Protein AF-A0A1Y2D7Y3-F1 (afdb_monomer)

Radius of gyration: 32.96 Å; Cα contacts (8 Å, |Δi|>4): 888; chains: 1; bounding box: 88×70×80 Å

pLDDT: mean 81.93, std 23.45, range [18.89, 98.88]

Organism: NCBI:txid1754190

Structure (mmCIF, N/CA/C/O backbone):
data_AF-A0A1Y2D7Y3-F1
#
_entry.id   AF-A0A1Y2D7Y3-F1
#
loop_
_atom_site.group_PDB
_atom_site.id
_atom_site.type_symbol
_atom_site.label_atom_id
_atom_site.label_alt_id
_atom_site.label_comp_id
_atom_site.label_asym_id
_atom_site.label_entity_id
_atom_site.label_seq_id
_atom_site.pdbx_PDB_ins_code
_atom_site.Cartn_x
_atom_site.Cartn_y
_atom_site.Cartn_z
_atom_site.occupancy
_atom_site.B_iso_or_equiv
_atom_site.auth_seq_id
_atom_site.auth_comp_id
_atom_site.auth_asym_id
_atom_site.auth_atom_id
_atom_site.pdbx_PDB_model_num
ATOM 1 N N . MET A 1 1 ? 30.028 -13.354 22.485 1.00 28.91 1 MET A N 1
ATOM 2 C CA . MET A 1 1 ? 31.415 -13.307 22.989 1.00 28.91 1 MET A CA 1
ATOM 3 C C . MET A 1 1 ? 32.334 -13.201 21.795 1.00 28.91 1 MET A C 1
ATOM 5 O O . MET A 1 1 ? 32.140 -13.929 20.831 1.00 28.91 1 MET A O 1
ATOM 9 N N . SER A 1 2 ? 33.208 -12.204 21.842 1.00 22.56 2 SER A N 1
ATOM 10 C CA . SER A 1 2 ? 34.131 -11.774 20.798 1.00 22.56 2 SER A CA 1
ATOM 11 C C . SER A 1 2 ? 35.161 -12.844 20.441 1.00 22.56 2 SER A C 1
ATOM 13 O O . SER A 1 2 ? 35.671 -13.546 21.311 1.00 22.56 2 SER A O 1
ATOM 15 N N . LEU A 1 3 ? 35.483 -12.904 19.149 1.00 20.16 3 LEU A N 1
ATOM 16 C CA . LEU A 1 3 ? 36.775 -13.370 18.667 1.00 20.16 3 LEU A CA 1
ATOM 17 C C . LEU A 1 3 ? 37.849 -12.348 19.055 1.00 20.16 3 LEU A C 1
ATOM 19 O O . LEU A 1 3 ? 37.674 -11.168 18.765 1.00 20.16 3 LEU A O 1
ATOM 23 N N . GLU A 1 4 ? 38.983 -12.821 19.568 1.00 22.12 4 GLU A N 1
ATOM 24 C CA . GLU A 1 4 ? 40.293 -12.249 19.257 1.00 22.12 4 GLU A CA 1
ATOM 25 C C . GLU A 1 4 ? 41.370 -13.350 19.241 1.00 22.12 4 GLU A C 1
ATOM 27 O O . GLU A 1 4 ? 41.491 -14.133 20.176 1.00 22.12 4 GLU A O 1
ATOM 32 N N . GLN A 1 5 ? 42.096 -13.373 18.116 1.00 23.73 5 GLN A N 1
ATOM 33 C CA . GLN A 1 5 ? 43.505 -13.736 17.900 1.00 23.73 5 GLN A CA 1
ATOM 34 C C . GLN A 1 5 ? 44.071 -15.076 18.409 1.00 23.73 5 GLN A C 1
ATOM 36 O O . GLN A 1 5 ? 44.226 -15.290 19.603 1.00 23.73 5 GLN A O 1
ATOM 41 N N . LEU A 1 6 ? 44.608 -15.878 17.474 1.00 18.89 6 LEU A N 1
ATOM 42 C CA . LEU A 1 6 ? 46.062 -16.121 17.375 1.00 18.89 6 LEU A CA 1
ATOM 43 C C . LEU A 1 6 ? 46.438 -16.956 16.137 1.00 18.89 6 LEU A C 1
ATOM 45 O O . LEU A 1 6 ? 45.850 -17.993 15.840 1.00 18.89 6 LEU A O 1
ATOM 49 N N . HIS A 1 7 ? 47.463 -16.480 15.429 1.00 22.41 7 HIS A N 1
ATOM 50 C CA . HIS A 1 7 ? 48.243 -17.215 14.436 1.00 22.41 7 HIS A CA 1
ATOM 51 C C . HIS A 1 7 ? 49.048 -18.354 15.086 1.00 22.41 7 HIS A C 1
ATOM 53 O O . HIS A 1 7 ? 49.681 -18.126 16.111 1.00 22.41 7 HIS A O 1
ATOM 59 N N . THR A 1 8 ? 49.152 -19.517 14.431 1.00 22.94 8 THR A N 1
ATOM 60 C CA . THR A 1 8 ? 50.379 -20.029 13.762 1.00 22.94 8 THR A CA 1
ATOM 61 C C . THR A 1 8 ? 50.399 -21.561 13.586 1.00 22.94 8 THR A C 1
ATOM 63 O O . THR A 1 8 ? 50.008 -22.332 14.452 1.00 22.94 8 THR A O 1
ATOM 66 N N . THR A 1 9 ? 50.939 -21.950 12.422 1.00 23.28 9 THR A N 1
ATOM 67 C CA . THR A 1 9 ? 51.771 -23.139 12.128 1.00 23.28 9 THR A CA 1
ATOM 68 C C . THR A 1 9 ? 51.199 -24.557 12.253 1.00 23.28 9 THR A C 1
ATOM 70 O O . THR A 1 9 ? 51.282 -25.229 13.271 1.00 23.28 9 THR A O 1
ATOM 73 N N . ASN A 1 10 ? 50.734 -25.020 11.093 1.00 29.06 10 ASN A N 1
ATOM 74 C CA . ASN A 1 10 ? 51.023 -26.283 10.396 1.00 29.06 10 ASN A CA 1
ATOM 75 C C . ASN A 1 10 ? 51.954 -27.328 11.075 1.00 29.06 10 ASN A C 1
ATOM 77 O O . ASN A 1 10 ? 53.120 -27.040 11.332 1.00 29.06 10 ASN A O 1
ATOM 81 N N . THR A 1 11 ? 51.492 -28.581 11.212 1.00 27.88 11 THR A N 1
ATOM 82 C CA . THR A 1 11 ? 52.004 -29.762 10.466 1.00 27.88 11 THR A CA 1
ATOM 83 C C . THR A 1 11 ? 51.158 -31.031 10.732 1.00 27.88 11 THR A C 1
ATOM 85 O O . THR A 1 11 ? 51.052 -31.486 11.861 1.00 27.88 11 THR A O 1
ATOM 88 N N . ASN A 1 12 ? 50.558 -31.562 9.651 1.00 30.70 12 ASN A N 1
ATOM 89 C CA . ASN A 1 12 ? 50.211 -32.957 9.276 1.00 30.70 12 ASN A CA 1
ATOM 90 C C . ASN A 1 12 ? 49.883 -34.014 10.369 1.00 30.70 12 ASN A C 1
ATOM 92 O O . ASN A 1 12 ? 50.678 -34.267 11.259 1.00 30.70 12 ASN A O 1
ATOM 96 N N . ASN A 1 13 ? 48.804 -34.812 10.292 1.00 31.12 13 ASN A N 1
ATOM 97 C CA . ASN A 1 13 ? 48.219 -35.454 9.106 1.00 31.12 13 ASN A CA 1
ATOM 98 C C . ASN A 1 13 ? 46.748 -35.874 9.318 1.00 31.12 13 ASN A C 1
ATOM 100 O O . ASN A 1 13 ? 46.414 -36.511 10.314 1.00 31.12 13 ASN A O 1
ATOM 104 N N . GLY A 1 14 ? 45.909 -35.625 8.306 1.00 25.36 14 GLY A N 1
ATOM 105 C CA . GLY A 1 14 ? 44.524 -36.097 8.230 1.00 25.36 14 GLY A CA 1
ATOM 106 C C . GLY A 1 14 ? 43.856 -35.773 6.887 1.00 25.36 14 GLY A C 1
ATOM 107 O O . GLY A 1 14 ? 42.959 -34.946 6.844 1.00 25.36 14 GLY A O 1
ATOM 108 N N . LYS A 1 15 ? 44.313 -36.442 5.814 1.00 39.00 15 LYS A N 1
ATOM 109 C CA . LYS A 1 15 ? 43.767 -36.501 4.434 1.00 39.00 15 LYS A CA 1
ATOM 110 C C . LYS A 1 15 ? 43.675 -35.191 3.626 1.00 39.00 15 LYS A C 1
ATOM 112 O O . LYS A 1 15 ? 42.648 -34.530 3.604 1.00 39.00 15 LYS A O 1
ATOM 117 N N . ASN A 1 16 ? 44.704 -34.961 2.807 1.00 27.27 16 ASN A N 1
ATOM 118 C CA . ASN A 1 16 ? 44.636 -34.256 1.523 1.00 27.27 16 ASN A CA 1
ATOM 119 C C . ASN A 1 16 ? 45.611 -34.944 0.554 1.00 27.27 16 ASN A C 1
ATOM 121 O O . ASN A 1 16 ? 46.758 -35.198 0.918 1.00 27.27 16 ASN A O 1
ATOM 125 N N . PHE A 1 17 ? 45.157 -35.291 -0.653 1.00 27.08 17 PHE A N 1
ATOM 126 C CA . PHE A 1 17 ? 46.042 -35.812 -1.698 1.00 27.08 17 PHE A CA 1
ATOM 127 C C . PHE A 1 17 ? 46.861 -34.666 -2.307 1.00 27.08 17 PHE A C 1
ATOM 129 O O . PHE A 1 17 ? 46.352 -33.570 -2.531 1.00 27.08 17 PHE A O 1
ATOM 136 N N . ASN A 1 18 ? 48.150 -34.930 -2.506 1.00 29.78 18 ASN A N 1
ATOM 137 C CA . ASN A 1 18 ? 49.198 -33.951 -2.765 1.00 29.78 18 ASN A CA 1
ATOM 138 C C . ASN A 1 18 ? 49.233 -33.501 -4.238 1.00 29.78 18 ASN A C 1
ATOM 140 O O . ASN A 1 18 ? 49.265 -34.307 -5.162 1.00 29.78 18 ASN A O 1
ATOM 144 N N . SER A 1 19 ? 49.320 -32.186 -4.412 1.00 33.94 19 SER A N 1
ATOM 145 C CA . SER A 1 19 ? 49.553 -31.385 -5.618 1.00 33.94 19 SER A CA 1
ATOM 146 C C . SER A 1 19 ? 50.876 -31.647 -6.365 1.00 33.94 19 SER A C 1
ATOM 148 O O . SER A 1 19 ? 51.197 -30.915 -7.300 1.00 33.94 19 SER A O 1
ATOM 150 N N . TYR A 1 20 ? 51.665 -32.652 -5.981 1.00 30.55 20 TYR A N 1
ATOM 151 C CA . TYR A 1 20 ? 53.022 -32.844 -6.507 1.00 30.55 20 TYR A CA 1
ATOM 152 C C . TYR A 1 20 ? 53.107 -33.653 -7.809 1.00 30.55 20 TYR A C 1
ATOM 154 O O . TYR A 1 20 ? 54.064 -33.484 -8.564 1.00 30.55 20 TYR A O 1
ATOM 162 N N . ASP A 1 21 ? 52.090 -34.449 -8.143 1.00 41.84 21 ASP A N 1
ATOM 163 C CA . ASP A 1 21 ? 52.135 -35.288 -9.352 1.00 41.84 21 ASP A CA 1
ATOM 164 C C . ASP A 1 21 ? 51.546 -34.605 -10.602 1.00 41.84 21 ASP A C 1
ATOM 166 O O . ASP A 1 21 ? 51.755 -35.069 -11.722 1.00 41.84 21 ASP A O 1
ATOM 170 N N . VAL A 1 22 ? 50.886 -33.448 -10.445 1.00 40.69 22 VAL A N 1
ATOM 171 C CA . VAL A 1 22 ? 50.248 -32.699 -11.553 1.00 40.69 22 VAL A CA 1
ATOM 172 C C . VAL A 1 22 ? 51.105 -31.522 -12.044 1.00 40.69 22 VAL A C 1
ATOM 174 O O . VAL A 1 22 ? 51.092 -31.192 -13.230 1.00 40.69 22 VAL A O 1
ATOM 177 N N . VAL A 1 23 ? 51.954 -30.947 -11.186 1.00 37.88 23 VAL A N 1
ATOM 178 C CA . VAL A 1 23 ? 52.961 -29.946 -11.596 1.00 37.88 23 VAL A CA 1
ATOM 179 C C . VAL A 1 23 ? 54.040 -30.567 -12.500 1.00 37.88 23 VAL A C 1
ATOM 181 O O . VAL A 1 23 ? 54.620 -29.886 -13.345 1.00 37.88 23 VAL A O 1
ATOM 184 N N . ASN A 1 24 ? 54.257 -31.883 -12.422 1.00 37.34 24 ASN A N 1
ATOM 185 C CA . ASN A 1 24 ? 55.274 -32.572 -13.220 1.00 37.34 24 ASN A CA 1
ATOM 186 C C . ASN A 1 24 ? 54.945 -32.720 -14.719 1.00 37.34 24 ASN A C 1
ATOM 188 O O . ASN A 1 24 ? 55.829 -33.111 -15.481 1.00 37.34 24 ASN A O 1
ATOM 192 N N . VAL A 1 25 ? 53.732 -32.375 -15.175 1.00 40.28 25 VAL A N 1
ATOM 193 C CA . VAL A 1 25 ? 53.454 -32.199 -16.616 1.00 40.28 25 VAL A CA 1
ATOM 194 C C . VAL A 1 25 ? 53.677 -30.748 -17.048 1.00 40.28 25 VAL A C 1
ATOM 196 O O . VAL A 1 25 ? 54.263 -30.524 -18.102 1.00 40.28 25 VAL A O 1
ATOM 199 N N . ALA A 1 26 ? 53.329 -29.765 -16.212 1.00 37.66 26 ALA A N 1
ATOM 200 C CA . ALA A 1 26 ? 53.581 -28.352 -16.505 1.00 37.66 26 ALA A CA 1
ATOM 201 C C . ALA A 1 26 ? 55.090 -28.028 -16.585 1.00 37.66 26 ALA A C 1
ATOM 203 O O . ALA A 1 26 ? 55.523 -27.316 -17.489 1.00 37.66 26 ALA A O 1
ATOM 204 N N . ASN A 1 27 ? 55.917 -28.643 -15.732 1.00 36.38 27 ASN A N 1
ATOM 205 C CA . ASN A 1 27 ? 57.379 -28.506 -15.798 1.00 36.38 27 ASN A CA 1
ATOM 206 C C . ASN A 1 27 ? 58.034 -29.283 -16.958 1.00 36.38 27 ASN A C 1
ATOM 208 O O . ASN A 1 27 ? 59.179 -29.001 -17.304 1.00 36.38 27 ASN A O 1
ATOM 212 N N . LYS A 1 28 ? 57.343 -30.244 -17.593 1.00 38.00 28 LYS A N 1
ATOM 213 C CA . LYS A 1 28 ? 57.911 -31.051 -18.693 1.00 38.00 28 LYS A CA 1
ATOM 214 C C . LYS A 1 28 ? 57.804 -30.405 -20.077 1.00 38.00 28 LYS A C 1
ATOM 216 O O . LYS A 1 28 ? 58.358 -30.957 -21.023 1.00 38.00 28 LYS A O 1
ATOM 221 N N . SER A 1 29 ? 57.181 -29.230 -20.193 1.00 37.66 29 SER A N 1
ATOM 222 C CA . SER A 1 29 ? 57.023 -28.542 -21.482 1.00 37.66 29 SER A CA 1
ATOM 223 C C . SER A 1 29 ? 57.533 -27.098 -21.520 1.00 37.66 29 SER A C 1
ATOM 225 O O . SER A 1 29 ? 57.398 -26.488 -22.568 1.00 37.66 29 SER A O 1
ATOM 227 N N . ASN A 1 30 ? 58.188 -26.541 -20.487 1.00 34.25 30 ASN A N 1
ATOM 228 C CA . ASN A 1 30 ? 58.800 -25.186 -20.488 1.00 34.25 30 ASN A CA 1
ATOM 229 C C . ASN A 1 30 ? 57.950 -24.100 -21.218 1.00 34.25 30 ASN A C 1
ATOM 231 O O . ASN A 1 30 ? 58.439 -23.462 -22.151 1.00 34.25 30 ASN A O 1
ATOM 235 N N . LEU A 1 31 ? 56.672 -23.935 -20.871 1.00 31.31 31 LEU A N 1
ATOM 236 C CA . LEU A 1 31 ? 55.809 -22.879 -21.422 1.00 31.31 31 LEU A CA 1
ATOM 237 C C . LEU A 1 31 ? 55.499 -21.855 -20.327 1.00 31.31 31 LEU A C 1
ATOM 239 O O . LEU A 1 31 ? 55.061 -22.224 -19.239 1.00 31.31 31 LEU A O 1
ATOM 243 N N . SER A 1 32 ? 55.734 -20.582 -20.624 1.00 27.20 32 SER A N 1
ATOM 244 C CA . SER A 1 32 ? 55.358 -19.432 -19.800 1.00 27.20 32 SER A CA 1
ATOM 245 C C . SER A 1 32 ? 54.098 -18.785 -20.371 1.00 27.20 32 SER A C 1
ATOM 247 O O . SER A 1 32 ? 54.007 -18.578 -21.575 1.00 27.20 32 SER A O 1
ATOM 249 N N . TYR A 1 33 ? 53.143 -18.433 -19.509 1.00 33.91 33 TYR A N 1
ATOM 250 C CA . TYR A 1 33 ? 51.960 -17.655 -19.882 1.00 33.91 33 TYR A CA 1
ATOM 251 C C . TYR A 1 33 ? 51.799 -16.478 -18.921 1.00 33.91 33 TYR A C 1
ATOM 253 O O . TYR A 1 33 ? 51.965 -16.647 -17.714 1.00 33.91 33 TYR A O 1
ATOM 261 N N . ASN A 1 34 ? 51.409 -15.320 -19.452 1.00 25.70 34 ASN A N 1
ATOM 262 C CA . ASN A 1 34 ? 50.857 -14.202 -18.689 1.00 25.70 34 ASN A CA 1
ATOM 263 C C . ASN A 1 34 ? 49.451 -13.918 -19.221 1.00 25.70 34 ASN A C 1
ATOM 265 O O . ASN A 1 34 ? 49.274 -13.714 -20.419 1.00 25.70 34 ASN A O 1
ATOM 269 N N . ILE A 1 35 ? 48.453 -13.931 -18.337 1.00 32.31 35 ILE A N 1
ATOM 270 C CA . ILE A 1 35 ? 47.066 -13.580 -18.659 1.00 32.31 35 ILE A CA 1
ATOM 271 C C . ILE A 1 35 ? 46.550 -12.684 -17.534 1.00 32.31 35 ILE A C 1
ATOM 273 O O . ILE A 1 35 ? 46.408 -13.139 -16.400 1.00 32.31 35 ILE A O 1
ATOM 277 N N . GLU A 1 36 ? 46.237 -11.428 -17.846 1.00 29.55 36 GLU A N 1
ATOM 278 C CA . GLU A 1 36 ? 45.515 -10.524 -16.947 1.00 29.55 36 GLU A CA 1
ATOM 279 C C . GLU A 1 36 ? 44.015 -10.589 -17.270 1.00 29.55 36 GLU A C 1
ATOM 281 O O . GLU A 1 36 ? 43.537 -9.941 -18.197 1.00 29.55 36 GLU A O 1
ATOM 286 N N . SER A 1 37 ? 43.257 -11.427 -16.551 1.00 35.00 37 SER A N 1
ATOM 287 C CA . SER A 1 37 ? 41.786 -11.439 -16.618 1.00 35.00 37 SER A CA 1
ATOM 288 C C . SER A 1 37 ? 41.149 -12.221 -15.459 1.00 35.00 37 SER A C 1
ATOM 290 O O . SER A 1 37 ? 41.575 -13.323 -15.114 1.00 35.00 37 SER A O 1
ATOM 292 N N . ASN A 1 38 ? 40.057 -11.680 -14.908 1.00 33.38 38 ASN A N 1
ATOM 293 C CA . ASN A 1 38 ? 39.303 -12.241 -13.779 1.00 33.38 38 ASN A CA 1
ATOM 294 C C . ASN A 1 38 ? 38.377 -13.428 -14.148 1.00 33.38 38 ASN A C 1
ATOM 296 O O . ASN A 1 38 ? 37.727 -13.985 -13.266 1.00 33.38 38 ASN A O 1
ATOM 300 N N . SER A 1 39 ? 38.298 -13.851 -15.418 1.00 38.09 39 SER A N 1
ATOM 301 C CA . SER A 1 39 ? 37.400 -14.935 -15.878 1.00 38.09 39 SER A CA 1
ATOM 302 C C . SER A 1 39 ? 37.994 -16.355 -15.800 1.00 38.09 39 SER A C 1
ATOM 304 O O . SER A 1 39 ? 37.330 -17.341 -16.126 1.00 38.09 39 SER A O 1
ATOM 306 N N . VAL A 1 40 ? 39.237 -16.484 -15.329 1.00 40.75 40 VAL A N 1
ATOM 307 C CA . VAL A 1 40 ? 40.043 -17.717 -15.386 1.00 40.75 40 VAL A CA 1
ATOM 308 C C . VAL A 1 40 ? 39.576 -18.821 -14.416 1.00 40.75 40 VAL A C 1
ATOM 310 O O . VAL A 1 40 ? 39.737 -20.006 -14.703 1.00 40.75 40 VAL A O 1
ATOM 313 N N . GLU A 1 41 ? 38.969 -18.479 -13.278 1.00 39.56 41 GLU A N 1
ATOM 314 C CA . GLU A 1 41 ? 38.547 -19.457 -12.251 1.00 39.56 41 GLU A CA 1
ATOM 315 C C . GLU A 1 41 ? 37.363 -20.339 -12.693 1.00 39.56 41 GLU A C 1
ATOM 317 O O . GLU A 1 41 ? 37.323 -21.534 -12.394 1.00 39.56 41 GLU A O 1
ATOM 322 N N . SER A 1 42 ? 36.429 -19.778 -13.466 1.00 38.78 42 SER A N 1
ATOM 323 C CA . SER A 1 42 ? 35.285 -20.519 -14.019 1.00 38.78 42 SER A CA 1
ATOM 324 C C . SER A 1 42 ? 35.691 -21.403 -15.201 1.00 38.78 42 SER A C 1
ATOM 326 O O . SER A 1 42 ? 35.193 -22.518 -15.343 1.00 38.78 42 SER A O 1
ATOM 328 N N . PHE A 1 43 ? 36.655 -20.944 -16.004 1.00 35.56 43 PHE A N 1
ATOM 329 C CA . PHE A 1 43 ? 37.210 -21.684 -17.139 1.00 35.56 43 PHE A CA 1
ATOM 330 C C . PHE A 1 43 ? 37.975 -22.948 -16.695 1.00 35.56 43 PHE A C 1
ATOM 332 O O . PHE A 1 43 ? 37.859 -24.004 -17.314 1.00 35.56 43 PHE A O 1
ATOM 339 N N . LYS A 1 44 ? 38.682 -22.887 -15.556 1.00 37.78 44 LYS A N 1
ATOM 340 C CA . LYS A 1 44 ? 39.454 -24.007 -14.977 1.00 37.78 44 LYS A CA 1
ATOM 341 C C . LYS A 1 44 ? 38.604 -25.172 -14.442 1.00 37.78 44 LYS A C 1
ATOM 343 O O . LYS A 1 44 ? 39.129 -26.269 -14.272 1.00 37.78 44 LYS A O 1
ATOM 348 N N . ARG A 1 45 ? 37.310 -24.965 -14.168 1.00 41.78 45 ARG A N 1
ATOM 349 C CA . ARG A 1 45 ? 36.423 -25.967 -13.538 1.00 41.78 45 ARG A CA 1
ATOM 350 C C . ARG A 1 45 ? 35.765 -26.953 -14.516 1.00 41.78 45 ARG A C 1
ATOM 352 O O . ARG A 1 45 ? 35.427 -28.056 -14.094 1.00 41.78 45 ARG A O 1
ATOM 359 N N . ASN A 1 46 ? 35.606 -26.593 -15.794 1.00 37.84 46 ASN A N 1
ATOM 360 C CA . ASN A 1 46 ? 34.719 -27.310 -16.729 1.00 37.84 46 ASN A CA 1
ATOM 361 C C . ASN A 1 46 ? 35.389 -28.379 -17.620 1.00 37.84 46 ASN A C 1
ATOM 363 O O . ASN A 1 46 ? 34.694 -29.237 -18.160 1.00 37.84 46 ASN A O 1
ATOM 367 N N . ILE A 1 47 ? 36.721 -28.419 -17.739 1.00 37.72 47 ILE A N 1
ATOM 368 C CA . ILE A 1 47 ? 37.441 -29.391 -18.594 1.00 37.72 47 ILE A CA 1
ATOM 369 C C . ILE A 1 47 ? 37.769 -30.678 -17.807 1.00 37.72 47 ILE A C 1
ATOM 371 O O . ILE A 1 47 ? 38.926 -31.063 -17.665 1.00 37.72 47 ILE A O 1
ATOM 375 N N . LYS A 1 48 ? 36.763 -31.330 -17.208 1.00 37.44 48 LYS A N 1
ATOM 376 C CA . LYS A 1 48 ? 36.968 -32.494 -16.316 1.00 37.44 48 LYS A CA 1
ATOM 377 C C . LYS A 1 48 ? 36.352 -33.810 -16.798 1.00 37.44 48 LYS A C 1
ATOM 379 O O . LYS A 1 48 ? 36.143 -34.674 -15.965 1.00 37.44 48 LYS A O 1
ATOM 384 N N . ASN A 1 49 ? 36.059 -34.010 -18.086 1.00 38.94 49 ASN A N 1
ATOM 385 C CA . ASN A 1 49 ? 35.604 -35.323 -18.578 1.00 38.94 49 ASN A CA 1
ATOM 386 C C . ASN A 1 49 ? 35.851 -35.499 -20.086 1.00 38.94 49 ASN A C 1
ATOM 388 O O . ASN A 1 49 ? 35.058 -34.991 -20.877 1.00 38.94 49 ASN A O 1
ATOM 392 N N . LYS A 1 50 ? 36.913 -36.230 -20.465 1.00 30.95 50 LYS A N 1
ATOM 393 C CA . LYS A 1 50 ? 36.979 -37.207 -21.582 1.00 30.95 50 LYS A CA 1
ATOM 394 C C . LYS A 1 50 ? 38.432 -37.622 -21.856 1.00 30.95 50 LYS A C 1
ATOM 396 O O . LYS A 1 50 ? 39.291 -36.777 -22.083 1.00 30.95 50 LYS A O 1
ATOM 401 N N . GLU A 1 51 ? 38.680 -38.927 -21.812 1.00 30.47 51 GLU A N 1
ATOM 402 C CA . GLU A 1 51 ? 39.969 -39.571 -22.092 1.00 30.47 51 GLU A CA 1
ATOM 403 C C . GLU A 1 51 ? 40.221 -39.677 -23.603 1.00 30.47 51 GLU A C 1
ATOM 405 O O . GLU A 1 51 ? 39.333 -40.106 -24.338 1.00 30.47 51 GLU A O 1
ATOM 410 N N . ILE A 1 52 ? 41.435 -39.338 -24.056 1.00 28.02 52 ILE A N 1
ATOM 411 C CA . ILE A 1 52 ? 41.994 -39.768 -25.349 1.00 28.02 52 ILE A CA 1
ATOM 412 C C . ILE A 1 52 ? 43.485 -40.096 -25.142 1.00 28.02 52 ILE A C 1
ATOM 414 O O . ILE A 1 52 ? 44.228 -39.315 -24.543 1.00 28.02 52 ILE A O 1
ATOM 418 N N . GLU A 1 53 ? 43.900 -41.272 -25.616 1.00 29.59 53 GLU A N 1
ATOM 419 C CA . GLU A 1 53 ? 45.261 -41.819 -25.550 1.00 29.59 53 GLU A CA 1
ATOM 420 C C . GLU A 1 53 ? 46.286 -41.041 -26.403 1.00 29.59 53 GLU A C 1
ATOM 422 O O . GLU A 1 53 ? 45.964 -40.437 -27.425 1.00 29.59 53 GLU A O 1
ATOM 427 N N . ARG A 1 54 ? 47.559 -41.082 -25.978 1.00 28.95 54 ARG A N 1
ATOM 428 C CA . ARG A 1 54 ? 48.712 -40.416 -26.612 1.00 28.95 54 ARG A CA 1
ATOM 429 C C . ARG A 1 54 ? 49.444 -41.321 -27.608 1.00 28.95 54 ARG A C 1
ATOM 431 O O . ARG A 1 54 ? 49.827 -42.429 -27.246 1.00 28.95 54 ARG A O 1
ATOM 438 N N . SER A 1 55 ? 49.891 -40.739 -28.727 1.00 30.38 55 SER A N 1
ATOM 439 C CA . SER A 1 55 ? 51.183 -41.101 -29.333 1.00 30.38 55 SER A CA 1
ATOM 440 C C . SER A 1 55 ? 51.881 -39.922 -30.038 1.00 30.38 55 SER A C 1
ATOM 442 O O . SER A 1 55 ? 51.335 -39.342 -30.970 1.00 30.38 55 SER A O 1
ATOM 444 N N . LEU A 1 56 ? 53.107 -39.640 -29.572 1.00 35.38 56 LEU A N 1
ATOM 445 C CA . LEU A 1 56 ? 54.311 -39.166 -30.284 1.00 35.38 56 LEU A CA 1
ATOM 446 C C . LEU A 1 56 ? 54.196 -38.028 -31.321 1.00 35.38 56 LEU A C 1
ATOM 448 O O . LEU A 1 56 ? 53.989 -38.319 -32.489 1.00 35.38 56 LEU A O 1
ATOM 452 N N . TYR A 1 57 ? 54.550 -36.788 -30.942 1.00 30.25 57 TYR A N 1
ATOM 453 C CA . TYR A 1 57 ? 55.118 -35.783 -31.863 1.00 30.25 57 TYR A CA 1
ATOM 454 C C . TYR A 1 57 ? 56.115 -34.841 -31.158 1.00 30.25 57 TYR A C 1
ATOM 456 O O . TYR A 1 57 ? 56.028 -34.615 -29.954 1.00 30.25 57 TYR A O 1
ATOM 464 N N . GLN A 1 58 ? 57.104 -34.357 -31.918 1.00 32.22 58 GLN A N 1
ATOM 465 C CA . GLN A 1 58 ? 58.125 -33.384 -31.508 1.00 32.22 58 GLN A CA 1
ATOM 466 C C . GLN A 1 58 ? 57.549 -31.957 -31.573 1.00 32.22 58 GLN A C 1
ATOM 468 O O . GLN A 1 58 ? 57.135 -31.522 -32.646 1.00 32.22 58 GLN A O 1
ATOM 473 N N . ASP A 1 59 ? 57.545 -31.228 -30.453 1.00 35.56 59 ASP A N 1
ATOM 474 C CA . ASP A 1 59 ? 56.926 -29.898 -30.347 1.00 35.56 59 ASP A CA 1
ATOM 475 C C . ASP A 1 59 ? 57.885 -28.756 -30.748 1.00 35.56 59 ASP A C 1
ATOM 477 O O . ASP A 1 59 ? 58.983 -28.620 -30.200 1.00 35.56 59 ASP A O 1
ATOM 481 N N . LYS A 1 60 ? 57.435 -27.872 -31.651 1.00 35.66 60 LYS A N 1
ATOM 482 C CA . LYS A 1 60 ? 57.942 -26.493 -31.775 1.00 35.66 60 LYS A CA 1
ATOM 483 C C . LYS A 1 60 ? 57.134 -25.589 -30.838 1.00 35.66 60 LYS A C 1
ATOM 485 O O . LYS A 1 60 ? 55.914 -25.704 -30.787 1.00 35.66 60 LYS A O 1
ATOM 490 N N . LYS A 1 61 ? 57.800 -24.680 -30.122 1.00 33.47 61 LYS A N 1
ATOM 491 C CA . LYS A 1 61 ? 57.147 -23.683 -29.257 1.00 33.47 61 LYS A CA 1
ATOM 492 C C . LYS A 1 61 ? 56.914 -22.373 -29.990 1.00 33.47 61 LYS A C 1
ATOM 494 O O . LYS A 1 61 ? 57.799 -21.927 -30.711 1.00 33.47 61 LYS A O 1
ATOM 499 N N . PHE A 1 62 ? 55.768 -21.757 -29.727 1.00 36.88 62 PHE A N 1
ATOM 500 C CA . PHE A 1 62 ? 55.436 -20.399 -30.145 1.00 36.88 62 PHE A CA 1
ATOM 501 C C . PHE A 1 62 ? 54.900 -19.637 -28.933 1.00 36.88 62 PHE A C 1
ATOM 503 O O . PHE A 1 62 ? 54.102 -20.194 -28.174 1.00 36.88 62 PHE A O 1
ATOM 510 N N . ASP A 1 63 ? 55.330 -18.389 -28.766 1.00 33.06 63 ASP A N 1
ATOM 511 C CA . ASP A 1 63 ? 54.717 -17.460 -27.821 1.00 33.06 63 ASP A CA 1
ATOM 512 C C . ASP A 1 63 ? 53.423 -16.921 -28.445 1.00 33.06 63 ASP A C 1
ATOM 514 O O . ASP A 1 63 ? 53.414 -16.400 -29.561 1.00 33.06 63 ASP A O 1
ATOM 518 N N . ILE A 1 64 ? 52.300 -17.099 -27.748 1.00 36.19 64 ILE A N 1
ATOM 519 C CA . ILE A 1 64 ? 50.991 -16.608 -28.188 1.00 36.19 64 ILE A CA 1
ATOM 520 C C . ILE A 1 64 ? 50.638 -15.402 -27.323 1.00 36.19 64 ILE A C 1
ATOM 522 O O . ILE A 1 64 ? 50.296 -15.546 -26.148 1.00 36.19 64 ILE A O 1
ATOM 526 N N . THR A 1 65 ? 50.710 -14.211 -27.909 1.00 32.69 65 THR A N 1
ATOM 527 C CA . THR A 1 65 ? 50.295 -12.965 -27.258 1.00 32.69 65 THR A CA 1
ATOM 528 C C . THR A 1 65 ? 48.833 -12.691 -27.593 1.00 32.69 65 THR A C 1
ATOM 530 O O . THR A 1 65 ? 48.498 -12.399 -28.738 1.00 32.69 65 THR A O 1
ATOM 533 N N . PHE A 1 66 ? 47.945 -12.768 -26.601 1.00 35.53 66 PHE A N 1
ATOM 534 C CA . PHE A 1 66 ? 46.550 -12.361 -26.765 1.00 35.53 66 PHE A CA 1
ATOM 535 C C . PHE A 1 66 ? 46.455 -10.842 -26.594 1.00 35.53 66 PHE A C 1
ATOM 537 O O . PHE A 1 66 ? 46.523 -10.334 -25.475 1.00 35.53 66 PHE A O 1
ATOM 544 N N . SER A 1 67 ? 46.298 -10.096 -27.687 1.00 26.88 67 SER A N 1
ATOM 545 C CA . SER A 1 67 ? 45.788 -8.727 -27.592 1.00 26.88 67 SER A CA 1
ATOM 546 C C . SER A 1 67 ? 44.324 -8.798 -27.150 1.00 26.88 67 SER A C 1
ATOM 548 O O . SER A 1 67 ? 43.595 -9.698 -27.553 1.00 26.88 67 SER A O 1
ATOM 550 N N . THR A 1 68 ? 43.918 -7.915 -26.239 1.00 29.02 68 THR A N 1
ATOM 551 C CA . THR A 1 68 ? 42.614 -7.913 -25.554 1.00 29.02 68 THR A CA 1
ATOM 552 C C . THR A 1 68 ? 41.444 -8.198 -26.500 1.00 29.02 68 THR A C 1
ATOM 554 O O . THR A 1 68 ? 40.974 -7.313 -27.215 1.00 29.02 68 THR A O 1
ATOM 557 N N . PHE A 1 69 ? 40.979 -9.446 -26.490 1.00 34.34 69 PHE A N 1
ATOM 558 C CA . PHE A 1 69 ? 39.818 -9.907 -27.236 1.00 34.34 69 PHE A CA 1
ATOM 559 C C . PHE A 1 69 ? 38.574 -9.703 -26.368 1.00 34.34 69 PHE A C 1
ATOM 561 O O . PHE A 1 69 ? 38.405 -10.369 -25.345 1.00 34.34 69 PHE A O 1
ATOM 568 N N . GLU A 1 70 ? 37.675 -8.808 -26.783 1.00 35.91 70 GLU A N 1
ATOM 569 C CA . GLU A 1 70 ? 36.276 -8.903 -26.367 1.00 35.91 70 GLU A CA 1
ATOM 570 C C . GLU A 1 70 ? 35.751 -10.248 -26.885 1.00 35.91 70 GLU A C 1
ATOM 572 O O . GLU A 1 70 ? 35.763 -10.505 -28.088 1.00 35.91 70 GLU A O 1
ATOM 577 N N . ALA A 1 71 ? 35.409 -11.133 -25.947 1.00 34.56 71 ALA A N 1
ATOM 578 C CA . ALA A 1 71 ? 35.102 -12.546 -26.145 1.00 34.56 71 ALA A CA 1
ATOM 579 C C . ALA A 1 71 ? 34.294 -12.828 -27.428 1.00 34.56 71 ALA A C 1
ATOM 581 O O . ALA A 1 71 ? 33.077 -12.648 -27.471 1.00 34.56 71 ALA A O 1
ATOM 582 N N . SER A 1 72 ? 34.990 -13.301 -28.463 1.00 39.12 72 SER A N 1
ATOM 583 C CA . SER A 1 72 ? 34.387 -14.023 -29.583 1.00 39.12 72 SER A CA 1
ATOM 584 C C . SER A 1 72 ? 34.421 -15.524 -29.282 1.00 39.12 72 SER A C 1
ATOM 586 O O . SER A 1 72 ? 35.158 -15.967 -28.400 1.00 39.12 72 SER A O 1
ATOM 588 N N . ASP A 1 73 ? 33.574 -16.286 -29.970 1.00 47.19 73 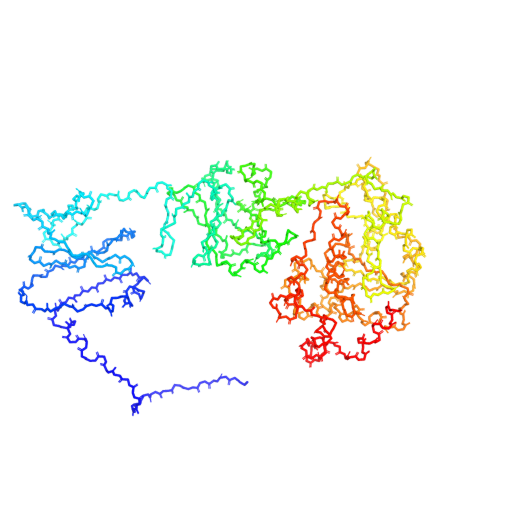ASP A N 1
ATOM 589 C CA . ASP A 1 73 ? 33.058 -17.600 -29.570 1.00 47.19 73 ASP A CA 1
ATOM 590 C C . ASP A 1 73 ? 34.087 -18.715 -29.274 1.00 47.19 73 ASP A C 1
ATOM 592 O O . ASP A 1 73 ? 33.671 -19.774 -28.831 1.00 47.19 73 ASP A O 1
ATOM 596 N N . ALA A 1 74 ? 35.402 -18.542 -29.432 1.00 44.78 74 ALA A N 1
ATOM 597 C CA . ALA A 1 74 ? 36.386 -19.516 -28.950 1.00 44.78 74 ALA A CA 1
ATOM 598 C C . ALA A 1 74 ? 37.771 -18.908 -28.680 1.00 44.78 74 ALA A C 1
ATOM 600 O O . ALA A 1 74 ? 38.221 -18.006 -29.381 1.00 44.78 74 ALA A O 1
ATOM 601 N N . SER A 1 75 ? 38.492 -19.462 -27.705 1.00 51.94 75 SER A N 1
ATOM 602 C CA . SER A 1 75 ? 39.937 -19.297 -27.530 1.00 51.94 75 SER A CA 1
ATOM 603 C C . SER A 1 75 ? 40.679 -20.394 -28.304 1.00 51.94 75 SER A C 1
ATOM 605 O O . SER A 1 75 ? 40.361 -21.574 -28.163 1.00 51.94 75 SER A O 1
ATOM 607 N N . ILE A 1 76 ? 41.670 -20.036 -29.123 1.00 53.78 76 ILE A N 1
ATOM 608 C CA . ILE A 1 76 ? 42.579 -21.008 -29.756 1.00 53.78 76 ILE A CA 1
ATOM 609 C C . ILE A 1 76 ? 43.624 -21.430 -28.720 1.00 53.78 76 ILE A C 1
ATOM 611 O O . ILE A 1 76 ? 44.255 -20.574 -28.106 1.00 53.78 76 ILE A O 1
ATOM 615 N N . VAL A 1 77 ? 43.793 -22.739 -28.507 1.00 56.06 77 VAL A N 1
ATOM 616 C CA . VAL A 1 77 ? 44.587 -23.255 -27.373 1.00 56.06 77 VAL A CA 1
ATOM 617 C C . VAL A 1 77 ? 45.757 -24.146 -27.793 1.00 56.06 77 VAL A C 1
ATOM 619 O O . VAL A 1 77 ? 46.722 -24.257 -27.040 1.00 56.06 77 VAL A O 1
ATOM 622 N N . TYR A 1 78 ? 45.733 -24.759 -28.981 1.00 59.94 78 TYR A N 1
ATOM 623 C CA . TYR A 1 78 ? 46.801 -25.682 -29.380 1.00 59.94 78 TYR A CA 1
ATOM 624 C C . TYR A 1 78 ? 46.964 -25.813 -30.900 1.00 59.94 78 TYR A C 1
ATOM 626 O O . TYR A 1 78 ? 45.965 -25.911 -31.615 1.00 59.94 78 TYR A O 1
ATOM 634 N N . PHE A 1 79 ? 48.225 -25.870 -31.347 1.00 63.22 79 PHE A N 1
ATOM 635 C CA . PHE A 1 79 ? 48.649 -26.240 -32.701 1.00 63.22 79 PHE A CA 1
ATOM 636 C C . PHE A 1 79 ? 49.431 -27.556 -32.637 1.00 63.22 79 PHE A C 1
ATOM 638 O O . PHE A 1 79 ? 50.431 -27.641 -31.925 1.00 63.22 79 PHE A O 1
ATOM 645 N N . SER A 1 80 ? 49.007 -28.560 -33.403 1.00 64.38 80 SER A N 1
ATOM 646 C CA . SER A 1 80 ? 49.824 -29.738 -33.728 1.00 64.38 80 SER A CA 1
ATOM 647 C C . SER A 1 80 ? 50.059 -29.825 -35.236 1.00 64.38 80 SER A C 1
ATOM 649 O O . SER A 1 80 ? 49.581 -28.972 -35.982 1.00 64.38 80 SER A O 1
ATOM 651 N N . ASN A 1 81 ? 50.796 -30.846 -35.691 1.00 61.22 81 ASN A N 1
ATOM 652 C CA . ASN A 1 81 ? 51.113 -31.094 -37.102 1.00 61.22 81 ASN A CA 1
ATOM 653 C C . ASN A 1 81 ? 49.842 -31.350 -37.945 1.00 61.22 81 ASN A C 1
ATOM 655 O O . ASN A 1 81 ? 49.586 -32.496 -38.302 1.00 61.22 81 ASN A O 1
ATOM 659 N N . GLN A 1 82 ? 49.109 -30.281 -38.294 1.00 72.00 82 GLN A N 1
ATOM 660 C CA . GLN A 1 82 ? 47.863 -30.189 -39.086 1.00 72.00 82 GLN A CA 1
ATOM 661 C C . GLN A 1 82 ? 46.543 -30.039 -38.315 1.00 72.00 82 GLN A C 1
ATOM 663 O O . GLN A 1 82 ? 45.488 -30.067 -38.946 1.00 72.00 82 GLN A O 1
ATOM 668 N N . GLN A 1 83 ? 46.550 -29.831 -36.993 1.00 76.56 83 GLN A N 1
ATOM 669 C CA . GLN A 1 83 ? 45.313 -29.567 -36.246 1.00 76.56 83 GLN A CA 1
ATOM 670 C C . GLN A 1 83 ? 45.382 -28.309 -35.388 1.00 76.56 83 GLN A C 1
ATOM 672 O O . GLN A 1 83 ? 46.416 -27.986 -34.805 1.00 76.56 83 GLN A O 1
ATOM 677 N N . ILE A 1 84 ? 44.239 -27.631 -35.293 1.00 76.81 84 ILE A N 1
ATOM 678 C CA . ILE A 1 84 ? 43.992 -26.507 -34.396 1.00 76.81 84 ILE A CA 1
ATOM 679 C C . ILE A 1 84 ? 42.836 -26.849 -33.457 1.00 76.81 84 ILE A C 1
ATOM 681 O O . ILE A 1 84 ? 41.802 -27.363 -33.891 1.00 76.81 84 ILE A O 1
ATOM 685 N N . THR A 1 85 ? 43.001 -26.569 -32.166 1.00 70.31 85 THR A N 1
ATOM 686 C CA . THR A 1 85 ? 41.963 -26.816 -31.157 1.00 70.31 85 THR A CA 1
ATOM 687 C C . THR A 1 85 ? 41.386 -25.506 -30.632 1.00 70.31 85 THR A C 1
ATOM 689 O O . THR A 1 85 ? 42.106 -24.676 -30.070 1.00 70.31 85 THR A O 1
ATOM 692 N N . PHE A 1 86 ? 40.070 -25.361 -30.784 1.00 71.44 86 PHE A N 1
ATOM 693 C CA . PHE A 1 86 ? 39.259 -24.271 -30.250 1.00 71.44 86 PHE A CA 1
ATOM 694 C C . PHE A 1 86 ? 38.632 -24.689 -28.918 1.00 71.44 86 PHE A C 1
ATOM 696 O O . PHE A 1 86 ? 38.038 -25.766 -28.835 1.00 71.44 86 PHE A O 1
ATOM 703 N N . ILE A 1 87 ? 38.721 -23.836 -27.898 1.00 60.81 87 ILE A N 1
ATOM 704 C CA . ILE A 1 87 ? 37.989 -23.977 -26.635 1.00 60.81 87 ILE A CA 1
ATOM 705 C C . ILE A 1 87 ? 36.987 -22.832 -26.520 1.00 60.81 87 ILE A C 1
ATOM 707 O O . ILE A 1 87 ? 37.364 -21.665 -26.459 1.00 60.81 87 ILE A O 1
ATOM 711 N N . PHE A 1 88 ? 35.706 -23.168 -26.503 1.00 59.34 88 PHE A N 1
ATOM 712 C CA . PHE A 1 88 ? 34.599 -22.218 -26.448 1.00 59.34 88 PHE A CA 1
ATOM 713 C C . PHE A 1 88 ? 34.334 -21.781 -24.989 1.00 59.34 88 PHE A C 1
ATOM 715 O O . PHE A 1 88 ? 34.671 -22.526 -24.062 1.00 59.34 88 PHE A O 1
ATOM 722 N N . PRO A 1 89 ? 33.720 -20.604 -24.741 1.00 47.38 89 PRO A N 1
ATOM 723 C CA . PRO A 1 89 ? 33.391 -20.135 -23.388 1.00 47.38 89 PRO A CA 1
ATOM 724 C C . PRO A 1 89 ? 32.508 -21.093 -22.570 1.00 47.38 89 PRO A C 1
ATOM 726 O O . PRO A 1 89 ? 32.556 -21.079 -21.342 1.00 47.38 89 PRO A O 1
ATOM 729 N N . ASP A 1 90 ? 31.729 -21.945 -23.241 1.00 50.31 90 ASP A N 1
ATOM 730 C CA . ASP A 1 90 ? 30.902 -22.997 -22.637 1.00 50.31 90 ASP A CA 1
ATOM 731 C C . ASP A 1 90 ? 31.696 -24.272 -22.266 1.00 50.31 90 ASP A C 1
ATOM 733 O O . ASP A 1 90 ? 31.133 -25.227 -21.732 1.00 50.31 90 ASP A O 1
ATOM 737 N N . GLY A 1 91 ? 33.009 -24.298 -22.525 1.00 50.16 91 GLY A N 1
ATOM 738 C CA . GLY A 1 91 ? 33.897 -25.435 -22.278 1.00 50.16 91 GLY A CA 1
ATOM 739 C C . GLY A 1 91 ? 33.931 -26.469 -23.406 1.00 50.16 91 GLY A C 1
ATOM 740 O O . GLY A 1 91 ? 34.633 -27.476 -23.282 1.00 50.16 91 GLY A O 1
ATOM 741 N N . LYS A 1 92 ? 33.208 -26.254 -24.512 1.00 56.50 92 LYS A N 1
ATOM 742 C CA . LYS A 1 92 ? 33.268 -27.139 -25.677 1.00 56.50 92 LYS A CA 1
ATOM 743 C C . LYS A 1 92 ? 34.651 -27.071 -26.320 1.00 56.50 92 LYS A C 1
ATOM 745 O O . LYS A 1 92 ? 35.233 -25.999 -26.452 1.00 56.50 92 LYS A O 1
ATOM 750 N N . ILE A 1 93 ? 35.156 -28.224 -26.750 1.00 65.81 93 ILE A N 1
ATOM 751 C CA . ILE A 1 93 ? 36.427 -28.354 -27.466 1.00 65.81 93 ILE A CA 1
ATOM 752 C C . ILE A 1 93 ? 36.116 -28.795 -28.896 1.00 65.81 93 ILE A C 1
ATOM 754 O O . ILE A 1 93 ? 35.390 -29.770 -29.096 1.00 65.81 93 ILE A O 1
ATOM 758 N N . ASP A 1 94 ? 36.635 -28.074 -29.888 1.00 71.75 94 ASP A N 1
ATOM 759 C CA . ASP A 1 94 ? 36.507 -28.424 -31.306 1.00 71.75 94 ASP A CA 1
ATOM 760 C C . ASP A 1 94 ? 37.899 -28.430 -31.936 1.00 71.75 94 ASP A C 1
ATOM 762 O O . ASP A 1 94 ? 38.531 -27.386 -32.081 1.00 71.75 94 ASP A O 1
ATOM 766 N N . THR A 1 95 ? 38.389 -29.614 -32.287 1.00 76.00 95 THR A N 1
ATOM 767 C CA . THR A 1 95 ? 39.660 -29.780 -32.995 1.00 76.00 95 THR A CA 1
ATOM 768 C C . THR A 1 95 ? 39.378 -29.906 -34.480 1.00 76.00 95 THR A C 1
ATOM 770 O O . THR A 1 95 ? 38.516 -30.685 -34.892 1.00 76.00 95 THR A O 1
ATOM 773 N N . ARG A 1 96 ? 40.083 -29.124 -35.294 1.00 78.56 96 ARG A N 1
ATOM 774 C CA . ARG A 1 96 ? 39.898 -29.094 -36.744 1.00 78.56 96 ARG A CA 1
ATOM 775 C C . ARG A 1 96 ? 41.223 -29.241 -37.452 1.00 78.56 96 ARG A C 1
ATOM 777 O O . ARG A 1 96 ? 42.241 -28.756 -36.965 1.00 78.56 96 ARG A O 1
ATOM 784 N N . ASN A 1 97 ? 41.185 -29.880 -38.613 1.00 80.31 97 ASN A N 1
ATOM 785 C CA . ASN A 1 97 ? 42.329 -29.867 -39.505 1.00 80.31 97 ASN A CA 1
ATOM 786 C C . ASN A 1 97 ? 42.466 -28.470 -40.119 1.00 80.31 97 ASN A C 1
ATOM 788 O O . ASN A 1 97 ? 41.459 -27.807 -40.384 1.00 80.31 97 ASN A O 1
ATOM 792 N N . TYR A 1 98 ? 43.699 -28.037 -40.346 1.00 81.62 98 TYR A N 1
ATOM 793 C CA . TYR A 1 98 ? 43.980 -26.815 -41.087 1.00 81.62 98 TYR A CA 1
ATOM 794 C C . TYR A 1 98 ? 44.795 -27.122 -42.341 1.00 81.62 98 TYR A C 1
ATOM 796 O O . TYR A 1 98 ? 45.508 -28.123 -42.405 1.00 81.62 98 TYR A O 1
ATOM 804 N N . ILE A 1 99 ? 44.691 -26.246 -43.335 1.00 78.88 99 ILE A N 1
ATOM 805 C CA . ILE A 1 99 ? 45.512 -26.279 -44.544 1.00 78.88 99 ILE A CA 1
ATOM 806 C C . ILE A 1 99 ? 46.456 -25.084 -44.478 1.00 78.88 99 ILE A C 1
ATOM 808 O O . ILE A 1 99 ? 45.996 -23.950 -44.386 1.00 78.88 99 ILE A O 1
ATOM 812 N N . GLU A 1 100 ? 47.761 -25.335 -44.490 1.00 79.50 100 GLU A N 1
ATOM 813 C CA . GLU A 1 100 ? 48.778 -24.289 -44.627 1.00 79.50 100 GLU A CA 1
ATOM 814 C C . GLU A 1 100 ? 49.200 -24.224 -46.089 1.00 79.50 100 GLU A C 1
ATOM 816 O O . GLU A 1 100 ? 49.583 -25.240 -46.677 1.00 79.50 100 GLU A O 1
ATOM 821 N N . ASP A 1 101 ? 49.067 -23.050 -46.695 1.00 80.69 101 ASP A N 1
ATOM 822 C CA . ASP A 1 101 ? 49.518 -22.849 -48.064 1.00 80.69 101 ASP A CA 1
ATOM 823 C C . ASP A 1 101 ? 51.033 -22.594 -48.130 1.00 80.69 101 ASP A C 1
ATOM 825 O O . ASP A 1 101 ? 51.738 -22.503 -47.123 1.00 80.69 101 ASP A O 1
ATOM 829 N N . SER A 1 102 ? 51.560 -22.461 -49.348 1.00 73.81 102 SER A N 1
ATOM 830 C CA . SER A 1 102 ? 52.987 -22.218 -49.584 1.00 73.81 102 SER A CA 1
ATOM 831 C C . SER A 1 102 ? 53.504 -20.875 -49.050 1.00 73.81 102 SER A C 1
ATOM 833 O O . SER A 1 102 ? 54.711 -20.649 -49.078 1.00 73.81 102 SER A O 1
ATOM 835 N N . THR A 1 103 ? 52.620 -19.975 -48.609 1.00 76.50 103 THR A N 1
ATOM 836 C CA . THR A 1 103 ? 52.966 -18.674 -48.016 1.00 76.50 103 THR A CA 1
ATOM 837 C C . THR A 1 103 ? 52.996 -18.717 -46.485 1.00 76.50 103 THR A C 1
ATOM 839 O O . THR A 1 103 ? 53.374 -17.731 -45.860 1.00 76.50 103 THR A O 1
ATOM 842 N N . GLY A 1 104 ? 52.654 -19.860 -45.875 1.00 71.25 104 GLY A N 1
ATOM 843 C CA . GLY A 1 104 ? 52.530 -20.003 -44.422 1.00 71.25 104 GLY A CA 1
ATOM 844 C C . GLY A 1 104 ? 51.182 -19.520 -43.880 1.00 71.25 104 GLY A C 1
ATOM 845 O O . GLY A 1 104 ? 51.017 -19.395 -42.664 1.00 71.25 104 GLY A O 1
ATOM 846 N N . LYS A 1 105 ? 50.212 -19.246 -44.763 1.00 74.25 105 LYS A N 1
ATOM 847 C CA . LYS A 1 105 ? 48.852 -18.871 -44.382 1.00 74.25 105 LYS A CA 1
ATOM 848 C C . LYS A 1 105 ? 48.070 -20.125 -44.022 1.00 74.25 105 LYS A C 1
ATOM 850 O O . LYS A 1 105 ? 47.955 -21.057 -44.817 1.00 74.25 105 LYS A O 1
ATOM 855 N N . ILE A 1 106 ? 47.524 -20.139 -42.813 1.00 75.06 106 ILE A N 1
ATOM 856 C CA . ILE A 1 106 ? 46.762 -21.258 -42.271 1.00 75.06 106 ILE A CA 1
ATOM 857 C C . ILE A 1 106 ? 45.271 -20.992 -42.481 1.00 75.06 106 ILE A C 1
ATOM 859 O O . ILE A 1 106 ? 44.739 -19.976 -42.045 1.00 75.06 106 ILE A O 1
ATOM 863 N N . THR A 1 107 ? 44.581 -21.931 -43.117 1.00 71.44 107 THR A N 1
ATOM 864 C CA . THR A 1 107 ? 43.138 -21.880 -43.358 1.00 71.44 107 THR A CA 1
ATOM 865 C C . THR A 1 107 ? 42.444 -22.995 -42.590 1.00 71.44 107 THR A C 1
ATOM 867 O O . THR A 1 107 ? 42.793 -24.167 -42.731 1.00 71.44 107 THR A O 1
ATOM 870 N N . VAL A 1 108 ? 41.443 -22.641 -41.787 1.00 75.88 108 VAL A N 1
ATOM 871 C CA . VAL A 1 108 ? 40.643 -23.595 -41.012 1.00 75.88 108 VAL A CA 1
ATOM 872 C C . VAL A 1 108 ? 39.207 -23.559 -41.506 1.00 75.88 108 VAL A C 1
ATOM 874 O O . VAL A 1 108 ? 38.528 -22.537 -41.391 1.00 75.88 108 VAL A O 1
ATOM 877 N N . GLU A 1 109 ? 38.716 -24.679 -42.024 1.00 66.31 109 GLU A N 1
ATOM 878 C CA . GLU A 1 109 ? 37.312 -24.790 -42.410 1.00 66.31 109 GLU A CA 1
ATOM 879 C C . GLU A 1 109 ? 36.405 -24.761 -41.175 1.00 66.31 109 GLU A C 1
ATOM 881 O O . GLU A 1 109 ? 36.662 -25.391 -40.142 1.00 66.31 109 GLU A O 1
ATOM 886 N N . THR A 1 110 ? 35.311 -24.011 -41.267 1.00 63.94 110 THR A N 1
ATOM 887 C CA . THR A 1 110 ? 34.264 -24.008 -40.251 1.00 63.94 110 THR A CA 1
ATOM 888 C C . THR A 1 110 ? 33.095 -24.885 -40.647 1.00 63.94 110 THR A C 1
ATOM 890 O O . THR A 1 110 ? 32.799 -25.056 -41.825 1.00 63.94 110 THR A O 1
ATOM 893 N N . LYS A 1 111 ? 32.375 -25.408 -39.645 1.00 51.62 111 LYS A N 1
ATOM 894 C CA . LYS A 1 111 ? 31.178 -26.248 -39.846 1.00 51.62 111 LYS A CA 1
ATOM 895 C C . LYS A 1 111 ? 30.088 -25.577 -40.696 1.00 51.62 111 LYS A C 1
ATOM 897 O O . LYS A 1 111 ? 29.199 -26.265 -41.180 1.00 51.62 111 LYS A O 1
ATOM 902 N N . ASN A 1 112 ? 30.175 -24.261 -40.896 1.00 48.91 112 ASN A N 1
ATOM 903 C CA . ASN A 1 112 ? 29.229 -23.471 -41.677 1.00 48.91 112 ASN A CA 1
ATOM 904 C C . ASN A 1 112 ? 29.747 -23.152 -43.097 1.00 48.91 112 ASN A C 1
ATOM 906 O O . ASN A 1 112 ? 29.150 -22.323 -43.774 1.00 48.91 112 ASN A O 1
ATOM 910 N N . GLY A 1 113 ? 30.866 -23.747 -43.531 1.00 47.91 113 GLY A N 1
ATOM 911 C CA . GLY A 1 113 ? 31.476 -23.508 -44.847 1.00 47.91 113 GLY A CA 1
ATOM 912 C C . GLY A 1 113 ? 32.301 -22.219 -44.958 1.00 47.91 113 GLY A C 1
ATOM 913 O O . GLY A 1 113 ? 32.854 -21.940 -46.015 1.00 47.91 113 GLY A O 1
ATOM 914 N N . ASN A 1 114 ? 32.420 -21.437 -43.880 1.00 53.81 114 ASN A N 1
ATOM 915 C CA . ASN A 1 114 ? 33.322 -20.283 -43.837 1.00 53.81 114 ASN A CA 1
ATOM 916 C C . ASN A 1 114 ? 34.743 -20.742 -43.497 1.00 53.81 114 ASN A C 1
ATOM 918 O O . ASN A 1 114 ? 34.902 -21.691 -42.731 1.00 53.81 114 ASN A O 1
ATOM 922 N N . ALA A 1 115 ? 35.761 -20.047 -43.992 1.00 58.50 115 ALA A N 1
ATOM 923 C CA . ALA A 1 115 ? 37.156 -20.295 -43.647 1.00 58.50 115 ALA A CA 1
ATOM 924 C C . ALA A 1 115 ? 37.663 -19.243 -42.647 1.00 58.50 115 ALA A C 1
ATOM 926 O O . ALA A 1 115 ? 37.365 -18.058 -42.790 1.00 58.50 115 ALA A O 1
ATOM 927 N N . ILE A 1 116 ? 38.413 -19.673 -41.631 1.00 65.06 116 ILE A N 1
ATOM 928 C CA . ILE A 1 116 ? 39.191 -18.778 -40.765 1.00 65.06 116 ILE A CA 1
ATOM 929 C C . ILE A 1 116 ? 40.607 -18.738 -41.326 1.00 65.06 116 ILE A C 1
ATOM 931 O O . ILE A 1 116 ? 41.247 -19.784 -41.436 1.00 65.06 116 ILE A O 1
ATOM 935 N N . GLU A 1 117 ? 41.079 -17.544 -41.666 1.00 63.56 117 GLU A N 1
ATOM 936 C CA . GLU A 1 117 ? 42.444 -17.318 -42.127 1.00 63.56 117 GLU A CA 1
ATOM 937 C C . GLU A 1 117 ? 43.314 -16.860 -40.953 1.00 63.56 117 GLU A C 1
ATOM 939 O O . GLU A 1 117 ? 42.952 -15.963 -40.189 1.00 63.56 117 GLU A O 1
ATOM 944 N N . ILE A 1 118 ? 44.458 -17.510 -40.794 1.00 67.88 118 ILE A N 1
ATOM 945 C CA . ILE A 1 118 ? 45.442 -17.244 -39.753 1.00 67.88 118 ILE A CA 1
ATOM 946 C C . ILE A 1 118 ? 46.749 -16.934 -40.474 1.00 67.88 118 ILE A C 1
ATOM 948 O O . ILE A 1 118 ? 47.286 -17.781 -41.192 1.00 67.88 118 ILE A O 1
ATOM 952 N N . GLU A 1 119 ? 47.255 -15.719 -40.291 1.00 56.97 119 GLU A N 1
ATOM 953 C CA . GLU A 1 119 ? 48.546 -15.318 -40.840 1.00 56.97 119 GLU A CA 1
ATOM 954 C C . GLU A 1 119 ? 49.625 -15.445 -39.768 1.00 56.97 119 GLU A C 1
ATOM 956 O O . GLU A 1 119 ? 49.444 -15.094 -38.596 1.00 56.97 119 GLU A O 1
ATOM 961 N N . ARG A 1 120 ? 50.760 -15.993 -40.190 1.00 54.94 120 ARG A N 1
ATOM 962 C CA . ARG A 1 120 ? 51.922 -16.213 -39.345 1.00 54.94 120 ARG A CA 1
ATOM 963 C C . ARG A 1 120 ? 52.888 -15.055 -39.558 1.00 54.94 120 ARG A C 1
ATOM 965 O O . ARG A 1 120 ? 53.441 -14.921 -40.645 1.00 54.94 120 ARG A O 1
ATOM 972 N N . ASP A 1 121 ? 53.087 -14.240 -38.531 1.00 51.97 121 ASP A N 1
ATOM 973 C CA . ASP A 1 121 ? 54.207 -13.302 -38.489 1.00 51.97 121 ASP A CA 1
ATOM 974 C C . ASP A 1 121 ? 55.415 -14.009 -37.850 1.00 51.97 121 ASP A C 1
ATOM 976 O O . ASP A 1 121 ? 55.239 -14.987 -37.116 1.00 51.97 121 ASP A O 1
ATOM 980 N N . SER A 1 122 ? 56.638 -13.564 -38.148 1.00 44.59 122 SER A N 1
ATOM 981 C CA . SER A 1 122 ? 57.889 -14.291 -37.862 1.00 44.59 122 SER A CA 1
ATOM 982 C C . SER A 1 122 ? 58.026 -14.753 -36.411 1.00 44.59 122 SER A C 1
ATOM 984 O O . SER A 1 122 ? 58.647 -15.785 -36.163 1.00 44.59 122 SER A O 1
ATOM 986 N N . ASP A 1 123 ? 57.382 -14.041 -35.482 1.00 42.66 123 ASP A N 1
ATOM 987 C CA . ASP A 1 123 ? 57.445 -14.288 -34.043 1.00 42.66 123 ASP A CA 1
ATOM 988 C C . ASP A 1 123 ? 56.068 -14.224 -33.342 1.00 42.66 123 ASP A C 1
ATOM 990 O O . ASP A 1 123 ? 56.000 -14.234 -32.115 1.00 42.66 123 ASP A O 1
ATOM 994 N N . SER A 1 124 ? 54.951 -14.158 -34.087 1.00 43.69 124 SER A N 1
ATOM 995 C CA . SER A 1 124 ? 53.599 -14.124 -33.499 1.00 43.69 124 SER A CA 1
ATOM 996 C C . SER A 1 124 ? 52.515 -14.667 -34.437 1.00 43.69 124 SER A C 1
ATOM 998 O O . SER A 1 124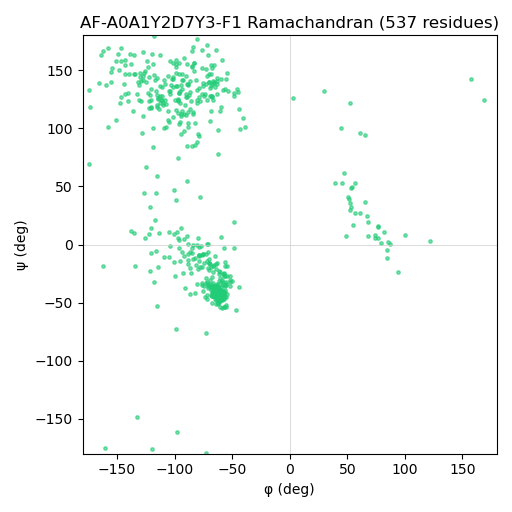 ? 52.627 -14.618 -35.660 1.00 43.69 124 SER A O 1
ATOM 1000 N N . LEU A 1 125 ? 51.444 -15.215 -33.859 1.00 45.00 125 LEU A N 1
ATOM 1001 C CA . LEU A 1 125 ? 50.319 -15.768 -34.609 1.00 45.00 125 LEU A CA 1
ATOM 1002 C C . LEU A 1 125 ? 49.132 -14.799 -34.526 1.00 45.00 125 LEU A C 1
ATOM 1004 O O . LEU A 1 125 ? 48.491 -14.693 -33.480 1.00 45.00 125 LEU A O 1
ATOM 1008 N N . ASN A 1 126 ? 48.851 -14.082 -35.617 1.00 43.06 126 ASN A N 1
ATOM 1009 C CA . ASN A 1 126 ? 47.774 -13.096 -35.674 1.00 43.06 126 ASN A CA 1
ATOM 1010 C C . ASN A 1 126 ? 46.500 -13.750 -36.231 1.00 43.06 126 ASN A C 1
ATOM 1012 O O . ASN A 1 126 ? 46.426 -14.145 -37.395 1.00 43.06 126 ASN A O 1
ATOM 1016 N N . ILE A 1 127 ? 45.478 -13.885 -35.380 1.00 45.38 127 ILE A N 1
ATOM 1017 C CA . ILE A 1 127 ? 44.173 -14.437 -35.766 1.00 45.38 127 ILE A CA 1
ATOM 1018 C C . ILE A 1 127 ? 43.302 -13.288 -36.271 1.00 45.38 127 ILE A C 1
ATOM 1020 O O . ILE A 1 127 ? 42.717 -12.537 -35.485 1.00 45.38 127 ILE A O 1
ATOM 1024 N N . TYR A 1 128 ? 43.182 -13.164 -37.590 1.00 40.25 128 TYR A N 1
ATOM 1025 C CA . TYR A 1 128 ? 42.259 -12.223 -38.212 1.00 40.25 128 TYR A CA 1
ATOM 1026 C C . TYR A 1 128 ? 40.864 -12.842 -38.250 1.00 40.25 128 TYR A C 1
ATOM 1028 O O . TYR A 1 128 ? 40.443 -13.457 -39.228 1.00 40.25 128 TYR A O 1
ATOM 1036 N N . HIS A 1 129 ? 40.108 -12.685 -37.165 1.00 41.34 129 HIS A N 1
ATOM 1037 C CA . HIS A 1 129 ? 38.684 -12.972 -37.234 1.00 41.34 129 HIS A CA 1
ATOM 1038 C C . HIS A 1 129 ? 38.038 -11.922 -38.148 1.00 41.34 129 HIS A C 1
ATOM 1040 O O . HIS A 1 129 ? 38.183 -10.719 -37.911 1.00 41.34 129 HIS A O 1
ATOM 1046 N N . GLN A 1 130 ? 37.285 -12.358 -39.166 1.00 38.09 130 GLN A N 1
ATOM 1047 C CA . GLN A 1 130 ? 36.236 -11.518 -39.748 1.00 38.09 130 GLN A CA 1
ATOM 1048 C C . GLN A 1 130 ? 35.492 -10.891 -38.569 1.00 38.09 130 GLN A C 1
ATOM 1050 O O . GLN A 1 130 ? 34.966 -11.642 -37.741 1.00 38.09 130 GLN A O 1
ATOM 1055 N N . GLN A 1 131 ? 35.534 -9.555 -38.453 1.00 40.41 131 GLN A N 1
ATOM 1056 C CA . GLN A 1 131 ? 34.897 -8.803 -37.371 1.00 40.41 131 GLN A CA 1
ATOM 1057 C C . GLN A 1 131 ? 33.533 -9.426 -37.097 1.00 40.41 131 GLN A C 1
ATOM 1059 O O . GLN A 1 131 ? 32.628 -9.317 -37.931 1.00 40.41 131 GLN A O 1
ATOM 1064 N N . TYR A 1 132 ? 33.393 -10.100 -35.953 1.00 39.78 132 TYR A N 1
ATOM 1065 C CA . TYR A 1 132 ? 32.087 -10.507 -35.479 1.00 39.78 132 TYR A CA 1
ATOM 1066 C C . TYR A 1 132 ? 31.332 -9.204 -35.257 1.00 39.78 132 TYR A C 1
ATOM 1068 O O . TYR A 1 132 ? 31.563 -8.488 -34.290 1.00 39.78 132 TYR A O 1
ATOM 1076 N N . LYS A 1 133 ? 30.505 -8.836 -36.233 1.00 45.09 133 LYS A N 1
ATOM 1077 C CA . LYS A 1 133 ? 29.485 -7.816 -36.073 1.00 45.09 133 LYS A CA 1
ATOM 1078 C C . LYS A 1 133 ? 28.358 -8.552 -35.366 1.00 45.09 133 LYS A C 1
ATOM 1080 O O . LYS A 1 133 ? 27.611 -9.243 -36.068 1.00 45.09 133 LYS A O 1
ATOM 1085 N N . PRO A 1 134 ? 28.247 -8.500 -34.021 1.00 50.16 134 PRO A N 1
ATOM 1086 C CA . PRO A 1 134 ? 27.089 -9.068 -33.356 1.00 50.16 134 PRO A CA 1
ATOM 1087 C C . PRO A 1 134 ? 25.862 -8.553 -34.097 1.00 50.16 134 PRO A C 1
ATOM 1089 O O . PRO A 1 134 ? 25.747 -7.357 -34.377 1.00 50.16 134 PRO A O 1
ATOM 1092 N N . SER A 1 135 ? 24.983 -9.470 -34.505 1.00 55.91 135 SER A N 1
ATOM 1093 C CA . SER A 1 135 ? 23.701 -9.089 -35.094 1.00 55.91 135 SER A CA 1
ATOM 1094 C C . SER A 1 135 ? 23.097 -7.993 -34.215 1.00 55.91 135 SER A C 1
ATOM 1096 O O . SER A 1 135 ? 23.112 -8.176 -32.997 1.00 55.91 135 SER A O 1
ATOM 1098 N N . LYS A 1 136 ? 22.584 -6.903 -34.807 1.00 64.94 136 LYS A N 1
ATOM 1099 C CA . LYS A 1 136 ? 22.160 -5.639 -34.153 1.00 64.94 136 LYS A CA 1
ATOM 1100 C C . LYS A 1 136 ? 21.242 -5.755 -32.915 1.00 64.94 136 LYS A C 1
ATOM 1102 O O . LYS A 1 136 ? 20.914 -4.750 -32.306 1.00 64.94 136 LYS A O 1
ATOM 1107 N N . ASN A 1 137 ? 20.826 -6.964 -32.539 1.00 71.81 137 ASN A N 1
ATOM 1108 C CA . ASN A 1 137 ? 19.916 -7.271 -31.440 1.00 71.81 137 ASN A CA 1
ATOM 1109 C C . ASN A 1 137 ? 20.524 -8.193 -30.364 1.00 71.81 137 ASN A C 1
ATOM 1111 O O . ASN A 1 137 ? 19.767 -8.759 -29.579 1.00 71.81 137 ASN A O 1
ATOM 1115 N N . LYS A 1 138 ? 21.851 -8.398 -30.331 1.00 79.00 138 LYS A N 1
ATOM 1116 C CA . LYS A 1 138 ? 22.518 -9.237 -29.320 1.00 79.00 138 LYS A CA 1
ATOM 1117 C C . LYS A 1 138 ? 23.493 -8.449 -28.446 1.00 79.00 138 LYS A C 1
ATOM 1119 O O . LYS A 1 138 ? 24.227 -7.606 -28.958 1.00 79.00 138 LYS A O 1
ATOM 1124 N N . PHE A 1 139 ? 23.550 -8.767 -27.155 1.00 80.06 139 PHE A N 1
ATOM 1125 C CA . PHE A 1 139 ? 24.606 -8.299 -26.250 1.00 80.06 139 PHE A CA 1
ATOM 1126 C C . PHE A 1 139 ? 25.083 -9.418 -25.328 1.00 80.06 139 PHE A C 1
ATOM 1128 O O . PHE A 1 139 ? 24.352 -10.378 -25.089 1.00 80.06 139 PHE A O 1
ATOM 1135 N N . VAL A 1 140 ? 26.322 -9.296 -24.844 1.00 74.31 140 VAL A N 1
ATOM 1136 C CA . VAL A 1 140 ? 26.901 -10.238 -23.888 1.00 74.31 140 VAL A CA 1
ATOM 1137 C C . VAL A 1 140 ? 26.803 -9.647 -22.492 1.00 74.31 140 VAL A C 1
ATOM 1139 O O . VAL A 1 140 ? 27.301 -8.552 -22.244 1.00 74.31 140 VAL A O 1
ATOM 1142 N N . LEU A 1 141 ? 26.188 -10.380 -21.575 1.00 76.81 141 LEU A N 1
ATOM 1143 C CA . LEU A 1 141 ? 26.127 -10.032 -20.165 1.00 76.81 141 LEU A CA 1
ATOM 1144 C C . LEU A 1 141 ? 26.524 -11.262 -19.357 1.00 76.81 141 LEU A C 1
ATOM 1146 O O . LEU A 1 141 ? 25.958 -12.337 -19.538 1.00 76.81 141 LEU A O 1
ATOM 1150 N N . ASN A 1 142 ? 27.539 -11.118 -18.505 1.00 75.12 142 ASN A N 1
ATOM 1151 C CA . ASN A 1 142 ? 28.086 -12.213 -17.696 1.00 75.12 142 ASN A CA 1
ATOM 1152 C C . ASN A 1 142 ? 28.438 -13.467 -18.527 1.00 75.12 142 ASN A C 1
ATOM 1154 O O . ASN A 1 142 ? 28.187 -14.594 -18.111 1.00 75.12 142 ASN A O 1
ATOM 1158 N N . GLY A 1 143 ? 28.992 -13.263 -19.729 1.00 73.25 143 GLY A N 1
ATOM 1159 C CA . GLY A 1 143 ? 29.371 -14.344 -20.648 1.00 73.25 143 GLY A CA 1
ATOM 1160 C C . GLY A 1 143 ? 28.207 -14.990 -21.407 1.00 73.25 143 GLY A C 1
ATOM 1161 O O . GLY A 1 143 ? 28.428 -15.958 -22.129 1.00 73.25 143 GLY A O 1
ATOM 1162 N N . ARG A 1 144 ? 26.979 -14.469 -21.279 1.00 78.19 144 ARG A N 1
ATOM 1163 C CA . ARG A 1 144 ? 25.789 -14.978 -21.973 1.00 78.19 144 ARG A CA 1
ATOM 1164 C C . ARG A 1 144 ? 25.315 -14.028 -23.050 1.00 78.19 144 ARG A C 1
ATOM 1166 O O . ARG A 1 144 ? 25.318 -12.818 -22.854 1.00 78.19 144 ARG A O 1
ATOM 1173 N N . ILE A 1 145 ? 24.868 -14.591 -24.166 1.00 81.81 145 ILE A N 1
ATOM 1174 C CA . ILE A 1 145 ? 24.337 -13.836 -25.296 1.00 81.81 145 ILE A CA 1
ATOM 1175 C C . ILE A 1 145 ? 22.830 -13.671 -25.115 1.00 81.81 145 ILE A C 1
ATOM 1177 O O . ILE A 1 145 ? 22.071 -14.623 -25.272 1.00 81.81 145 ILE A O 1
ATOM 1181 N N . TYR A 1 146 ? 22.401 -12.445 -24.861 1.00 83.62 146 TYR A N 1
ATOM 1182 C CA . TYR A 1 146 ? 20.995 -12.072 -24.805 1.00 83.62 146 TYR A CA 1
ATOM 1183 C C . TYR A 1 146 ? 20.546 -11.546 -26.160 1.00 83.62 146 TYR A C 1
ATOM 1185 O O . TYR A 1 146 ? 21.258 -10.762 -26.791 1.00 83.62 146 TYR A O 1
ATOM 1193 N N . ARG A 1 147 ? 19.354 -11.954 -26.607 1.00 88.06 147 ARG A N 1
ATOM 1194 C CA . ARG A 1 147 ? 18.679 -11.374 -27.771 1.00 88.06 147 ARG A CA 1
ATOM 1195 C C . ARG A 1 147 ? 17.537 -10.496 -27.278 1.00 88.06 147 ARG A C 1
ATOM 1197 O O . ARG A 1 147 ? 16.575 -11.019 -26.740 1.00 88.06 147 ARG A O 1
ATOM 1204 N N . VAL A 1 148 ? 17.632 -9.191 -27.513 1.00 91.19 148 VAL A N 1
ATOM 1205 C CA . VAL A 1 148 ? 16.558 -8.248 -27.172 1.00 91.19 148 VAL A CA 1
ATOM 1206 C C . VAL A 1 148 ? 15.573 -8.187 -28.334 1.00 91.19 148 VAL A C 1
ATOM 1208 O O . VAL A 1 148 ? 15.940 -7.795 -29.448 1.00 91.19 148 VAL A O 1
ATOM 1211 N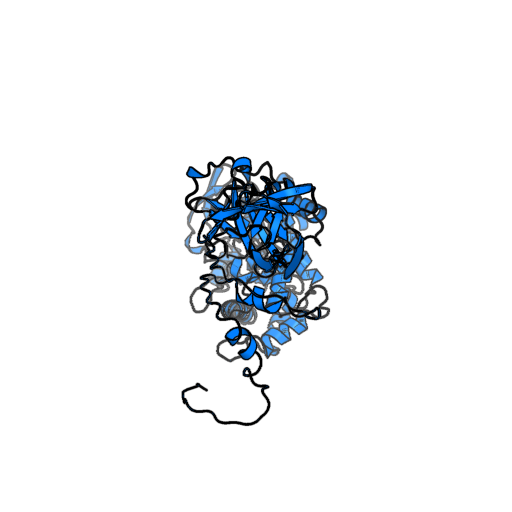 N . THR A 1 149 ? 14.334 -8.609 -28.097 1.00 93.88 149 THR A N 1
ATOM 1212 C CA . THR A 1 149 ? 13.252 -8.538 -29.086 1.00 93.88 149 THR A CA 1
ATOM 1213 C C . THR A 1 149 ? 12.588 -7.157 -29.088 1.00 93.88 149 THR A C 1
ATOM 1215 O O . THR A 1 149 ? 12.845 -6.323 -28.221 1.00 93.88 149 THR A O 1
ATOM 1218 N N . GLN A 1 150 ? 11.730 -6.884 -30.077 1.00 94.25 150 GLN A N 1
ATOM 1219 C CA . GLN A 1 150 ? 10.926 -5.656 -30.059 1.00 94.25 150 GLN A CA 1
ATOM 1220 C C . GLN A 1 150 ? 9.910 -5.670 -28.908 1.00 94.25 150 GLN A C 1
ATOM 1222 O O . GLN A 1 150 ? 9.633 -4.625 -28.332 1.00 94.25 150 GLN A O 1
ATOM 1227 N N . GLU A 1 151 ? 9.394 -6.844 -28.548 1.00 95.19 151 GLU A N 1
ATOM 1228 C CA . GLU A 1 151 ? 8.504 -7.007 -27.399 1.00 95.19 151 GLU A CA 1
ATOM 1229 C C . GLU A 1 151 ? 9.214 -6.623 -26.095 1.00 95.19 151 GLU A C 1
ATOM 1231 O O . GLU A 1 151 ? 8.672 -5.847 -25.315 1.00 95.19 151 GLU A O 1
ATOM 1236 N N . ASP A 1 152 ? 10.467 -7.054 -25.912 1.00 95.88 152 ASP A N 1
ATOM 1237 C CA . ASP A 1 152 ? 11.278 -6.676 -24.747 1.00 95.88 152 ASP A CA 1
ATOM 1238 C C . ASP A 1 152 ? 11.537 -5.165 -24.679 1.00 95.88 152 ASP A C 1
ATOM 1240 O O . ASP A 1 152 ? 11.451 -4.555 -23.613 1.00 95.88 152 ASP A O 1
ATOM 1244 N N . ARG A 1 153 ? 11.807 -4.537 -25.834 1.00 96.25 153 ARG A N 1
ATOM 1245 C CA . ARG A 1 153 ? 11.957 -3.074 -25.936 1.00 96.25 153 ARG A CA 1
ATOM 1246 C C . ARG A 1 153 ? 10.659 -2.348 -25.598 1.00 96.25 153 ARG A C 1
ATOM 1248 O O . ARG A 1 153 ? 10.708 -1.288 -24.982 1.00 96.25 153 ARG A O 1
ATOM 1255 N N . ASN A 1 154 ? 9.515 -2.906 -25.988 1.00 96.38 154 ASN A N 1
ATOM 1256 C CA . ASN A 1 154 ? 8.214 -2.299 -25.734 1.00 96.38 154 ASN A CA 1
ATOM 1257 C C . ASN A 1 154 ? 7.786 -2.461 -24.269 1.00 96.38 154 ASN A C 1
ATOM 1259 O O . ASN A 1 154 ? 7.292 -1.503 -23.692 1.00 96.38 154 ASN A O 1
ATOM 1263 N N . LYS A 1 155 ? 8.020 -3.617 -23.633 1.00 95.94 155 LYS A N 1
ATOM 1264 C CA . LYS A 1 155 ? 7.726 -3.812 -22.197 1.00 95.94 155 LYS A CA 1
ATOM 1265 C C . LYS A 1 155 ? 8.782 -3.214 -21.257 1.00 95.94 155 LYS A C 1
ATOM 1267 O O . LYS A 1 155 ? 8.559 -3.149 -20.054 1.00 95.94 155 LYS A O 1
ATOM 1272 N N . CYS A 1 156 ? 9.914 -2.761 -21.802 1.00 98.00 156 CYS A N 1
ATOM 1273 C CA . CYS A 1 156 ? 11.045 -2.153 -21.092 1.00 98.00 156 CYS A CA 1
ATOM 1274 C C . CYS A 1 156 ? 11.850 -3.089 -20.164 1.00 98.00 156 CYS A C 1
ATOM 1276 O O . CYS A 1 156 ? 12.596 -2.612 -19.305 1.00 98.00 156 CYS A O 1
ATOM 1278 N N . TYR A 1 157 ? 11.767 -4.410 -20.331 1.00 97.62 157 TYR A N 1
ATOM 1279 C CA . TYR A 1 157 ? 12.653 -5.361 -19.646 1.00 97.62 157 TYR A CA 1
ATOM 1280 C C . TYR A 1 157 ? 12.731 -6.709 -20.374 1.00 97.62 157 TYR A C 1
ATOM 1282 O O . TYR A 1 157 ? 11.944 -6.978 -21.274 1.00 97.62 157 TYR A O 1
ATOM 1290 N N . VAL A 1 158 ? 13.668 -7.568 -19.971 1.00 95.44 158 VAL A N 1
ATOM 1291 C CA . VAL A 1 158 ? 13.722 -9.004 -20.299 1.00 95.44 158 VAL A CA 1
ATOM 1292 C C . VAL A 1 158 ? 13.584 -9.792 -18.999 1.00 95.44 158 VAL A C 1
ATOM 1294 O O . VAL A 1 158 ? 14.278 -9.478 -18.031 1.00 95.44 158 VAL A O 1
ATOM 1297 N N . ASP A 1 159 ? 12.713 -10.803 -18.987 1.00 93.62 159 ASP A N 1
ATOM 1298 C CA . ASP A 1 159 ? 12.635 -11.813 -17.924 1.00 93.62 159 ASP A CA 1
ATOM 1299 C C . ASP A 1 159 ? 13.454 -13.042 -18.339 1.00 93.62 159 ASP A C 1
ATOM 1301 O O . ASP A 1 159 ? 13.066 -13.790 -19.236 1.00 93.62 159 ASP A O 1
ATOM 1305 N N . ASP A 1 160 ? 14.626 -13.212 -17.730 1.00 91.75 160 ASP A N 1
ATOM 1306 C CA . ASP A 1 160 ? 15.499 -14.372 -17.904 1.00 91.75 160 ASP A CA 1
ATOM 1307 C C . ASP A 1 160 ? 15.254 -15.353 -16.752 1.00 91.75 160 ASP A C 1
ATOM 1309 O O . ASP A 1 160 ? 16.041 -15.475 -15.803 1.00 91.75 160 ASP A O 1
ATOM 1313 N N . PHE A 1 161 ? 14.109 -16.033 -16.842 1.00 88.06 161 PHE A N 1
ATOM 1314 C CA . PHE A 1 161 ? 13.622 -16.970 -15.832 1.00 88.06 161 PHE A CA 1
ATOM 1315 C C . PHE A 1 161 ? 14.626 -18.092 -15.535 1.00 88.06 161 PHE A C 1
ATOM 1317 O O . PHE A 1 161 ? 14.845 -18.427 -14.369 1.00 88.06 161 PHE A O 1
ATOM 1324 N N . GLU A 1 162 ? 15.291 -18.630 -16.566 1.00 87.75 162 GLU A N 1
ATOM 1325 C CA . GLU A 1 162 ? 16.275 -19.719 -16.435 1.00 87.75 162 GLU A CA 1
ATOM 1326 C C . GLU A 1 162 ? 17.434 -19.362 -15.498 1.00 87.75 162 GLU A C 1
ATOM 1328 O O . GLU A 1 162 ? 18.052 -20.239 -14.892 1.00 87.75 162 GLU A O 1
ATOM 1333 N N . HIS A 1 163 ? 17.720 -18.069 -15.353 1.00 88.81 163 HIS A N 1
ATOM 1334 C CA . HIS A 1 163 ? 18.840 -17.576 -14.568 1.00 88.81 163 HIS A CA 1
ATOM 1335 C C . HIS A 1 163 ? 18.441 -16.618 -13.449 1.00 88.81 163 HIS A C 1
ATOM 1337 O O . HIS A 1 163 ? 19.324 -16.023 -12.822 1.00 88.81 163 HIS A O 1
ATOM 1343 N N . SER A 1 164 ? 17.139 -16.476 -13.192 1.00 93.06 164 SER A N 1
ATOM 1344 C CA . SER A 1 164 ? 16.600 -15.591 -12.159 1.00 93.06 164 SER A CA 1
ATOM 1345 C C . SER A 1 164 ? 17.114 -14.154 -12.317 1.00 93.06 164 SER A C 1
ATOM 1347 O O . SER A 1 164 ? 17.649 -13.563 -11.374 1.00 93.06 164 SER A O 1
ATOM 1349 N N . GLN A 1 165 ? 17.030 -13.602 -13.532 1.00 93.88 165 GLN A N 1
ATOM 1350 C CA . GLN A 1 165 ? 17.438 -12.226 -13.827 1.00 93.88 165 GLN A CA 1
ATOM 1351 C C . GLN A 1 165 ? 16.306 -11.433 -14.475 1.00 93.88 165 GLN A C 1
ATOM 1353 O O . GLN A 1 165 ? 15.637 -11.913 -15.382 1.00 93.88 165 GLN A O 1
ATOM 1358 N N . ILE A 1 166 ? 16.171 -10.176 -14.062 1.00 96.75 166 ILE A N 1
ATOM 1359 C CA . ILE A 1 166 ? 15.404 -9.156 -14.771 1.00 96.75 166 ILE A CA 1
ATOM 1360 C C . ILE A 1 166 ? 16.386 -8.140 -15.335 1.00 96.75 166 ILE A C 1
ATOM 1362 O O . ILE A 1 166 ? 17.182 -7.551 -14.599 1.00 96.75 166 ILE A O 1
ATOM 1366 N N . ILE A 1 167 ? 16.328 -7.930 -16.646 1.00 97.12 167 ILE A N 1
ATOM 1367 C CA . ILE A 1 167 ? 17.154 -6.943 -17.336 1.00 97.12 167 ILE A CA 1
ATOM 1368 C C . ILE A 1 167 ? 16.261 -5.781 -17.729 1.00 97.12 167 ILE A C 1
ATOM 1370 O O . ILE A 1 167 ? 15.541 -5.868 -18.718 1.00 97.12 167 ILE A O 1
ATOM 1374 N N . PHE A 1 168 ? 16.310 -4.687 -16.978 1.00 98.38 168 PHE A N 1
ATOM 1375 C CA . PHE A 1 168 ? 15.585 -3.471 -17.335 1.00 98.38 168 PHE A CA 1
ATOM 1376 C C . PHE A 1 168 ? 16.219 -2.818 -18.558 1.00 98.38 168 PHE A C 1
ATOM 1378 O O . PHE A 1 168 ? 17.445 -2.764 -18.663 1.00 98.38 168 PHE A O 1
ATOM 1385 N N . ILE A 1 169 ? 15.389 -2.301 -19.461 1.00 97.75 169 ILE A N 1
ATOM 1386 C CA . ILE A 1 169 ? 15.795 -1.732 -20.745 1.00 97.75 169 ILE A CA 1
ATOM 1387 C C . ILE A 1 169 ? 15.168 -0.352 -20.917 1.00 97.75 169 ILE A C 1
ATOM 1389 O O . ILE A 1 169 ? 13.951 -0.204 -20.944 1.00 97.75 169 ILE A O 1
ATOM 1393 N N . PHE A 1 170 ? 16.020 0.646 -21.128 1.00 97.94 170 PHE A N 1
ATOM 1394 C CA . PHE A 1 170 ? 15.628 1.973 -21.578 1.00 97.94 170 PHE A CA 1
ATOM 1395 C C . PHE A 1 170 ? 16.101 2.170 -23.021 1.00 97.94 170 PHE A C 1
ATOM 1397 O O . PHE A 1 170 ? 17.282 2.419 -23.287 1.00 97.94 170 PHE A O 1
ATOM 1404 N N . ASP A 1 171 ? 15.174 2.000 -23.957 1.00 97.06 171 ASP A N 1
ATOM 1405 C CA . ASP A 1 171 ? 15.412 2.119 -25.392 1.00 97.06 171 ASP A CA 1
ATOM 1406 C C . ASP A 1 171 ? 15.327 3.584 -25.852 1.00 97.06 171 ASP A C 1
ATOM 1408 O O . ASP A 1 171 ? 14.257 4.186 -25.849 1.00 97.06 171 ASP A O 1
ATOM 1412 N N . HIS A 1 172 ? 16.453 4.163 -26.271 1.00 95.69 172 HIS A N 1
ATOM 1413 C CA . HIS A 1 172 ? 16.527 5.577 -26.675 1.00 95.69 172 HIS A CA 1
ATOM 1414 C C . HIS A 1 172 ? 15.547 5.936 -27.791 1.00 95.69 172 HIS A C 1
ATOM 1416 O O . HIS A 1 172 ? 14.987 7.029 -27.793 1.00 95.69 172 HIS A O 1
ATOM 1422 N N . LYS A 1 173 ? 15.315 5.011 -28.728 1.00 94.81 173 LYS A N 1
ATOM 1423 C CA . LYS A 1 173 ? 14.435 5.238 -29.870 1.00 94.81 173 LYS A CA 1
ATOM 1424 C C . LYS A 1 173 ? 12.972 5.261 -29.440 1.00 94.81 173 LYS A C 1
ATOM 1426 O O . LYS A 1 173 ? 12.258 6.171 -29.843 1.00 94.81 173 LYS A O 1
ATOM 1431 N N . ASN A 1 174 ? 12.537 4.293 -28.636 1.00 95.75 174 ASN A N 1
ATOM 1432 C CA . ASN A 1 174 ? 11.161 4.235 -28.140 1.00 95.75 174 ASN A CA 1
ATOM 1433 C C . ASN A 1 174 ? 10.837 5.429 -27.232 1.00 95.75 174 ASN A C 1
ATOM 1435 O O . ASN A 1 174 ? 9.747 5.982 -27.313 1.00 95.75 174 ASN A O 1
ATOM 1439 N N . TRP A 1 175 ? 11.791 5.844 -26.395 1.00 96.06 175 TRP A N 1
ATOM 1440 C CA . TRP A 1 175 ? 11.625 6.971 -25.474 1.00 96.06 175 TRP A CA 1
ATOM 1441 C C . TRP A 1 175 ? 11.908 8.346 -26.106 1.00 96.06 175 TRP A C 1
ATOM 1443 O O . TRP A 1 175 ? 11.808 9.355 -25.411 1.00 96.06 175 TRP A O 1
ATOM 1453 N N . GLU A 1 176 ? 12.276 8.394 -27.391 1.00 95.56 176 GLU A N 1
ATOM 1454 C CA . GLU A 1 176 ? 12.634 9.616 -28.131 1.00 95.56 176 GLU A CA 1
ATOM 1455 C C . GLU A 1 176 ? 13.730 10.464 -27.449 1.00 95.56 176 GLU A C 1
ATOM 1457 O O . GLU A 1 176 ? 13.772 11.690 -27.560 1.00 95.56 176 GLU A O 1
ATOM 1462 N N . VAL A 1 177 ? 14.654 9.804 -26.745 1.00 95.00 177 VAL A N 1
ATOM 1463 C CA . VAL A 1 177 ? 15.793 10.437 -26.067 1.00 95.00 177 VAL A CA 1
ATOM 1464 C C . VAL A 1 177 ? 17.059 10.162 -26.863 1.00 95.00 177 VAL A C 1
ATOM 1466 O O . VAL A 1 177 ? 17.333 9.024 -27.227 1.00 95.00 177 VAL A O 1
ATOM 1469 N N . LYS A 1 178 ? 17.873 11.188 -27.122 1.00 94.81 178 LYS A N 1
ATOM 1470 C CA . LYS A 1 178 ? 19.165 10.989 -27.783 1.00 94.81 178 LYS A CA 1
ATOM 1471 C C . LYS A 1 178 ? 20.217 10.543 -26.775 1.00 94.81 178 LYS A C 1
ATOM 1473 O O . LYS A 1 178 ? 20.270 11.044 -25.651 1.00 94.81 178 LYS A O 1
ATOM 1478 N N . LYS A 1 179 ? 21.107 9.631 -27.172 1.00 93.38 179 LYS A N 1
ATOM 1479 C CA . LYS A 1 179 ? 22.112 9.084 -26.250 1.00 93.38 179 LYS A CA 1
ATOM 1480 C C . LYS A 1 179 ? 23.062 10.155 -25.712 1.00 93.38 179 LYS A C 1
ATOM 1482 O O . LYS A 1 179 ? 23.433 10.098 -24.540 1.00 93.38 179 LYS A O 1
ATOM 1487 N N . GLU A 1 180 ? 23.460 11.106 -26.543 1.00 95.00 180 GLU A N 1
ATOM 1488 C CA . GLU A 1 180 ? 24.322 12.228 -26.167 1.00 95.00 180 GLU A CA 1
ATOM 1489 C C . GLU A 1 180 ? 23.753 13.072 -25.017 1.00 95.00 180 GLU A C 1
ATOM 1491 O O . GLU A 1 180 ? 24.524 13.643 -24.246 1.00 95.00 180 GLU A O 1
ATOM 1496 N N . ASP A 1 181 ? 22.429 13.070 -24.841 1.00 96.00 181 ASP A N 1
ATOM 1497 C CA . ASP A 1 181 ? 21.755 13.811 -23.779 1.00 96.00 181 ASP A CA 1
ATOM 1498 C C . ASP A 1 181 ? 21.729 13.033 -22.452 1.00 96.00 181 ASP A C 1
ATOM 1500 O O . ASP A 1 181 ? 21.446 13.611 -21.404 1.00 96.00 181 ASP A O 1
ATOM 1504 N N . VAL A 1 182 ? 22.064 11.736 -22.446 1.00 97.19 182 VAL A N 1
ATOM 1505 C CA . VAL A 1 182 ? 21.994 10.881 -21.249 1.00 97.19 182 VAL A CA 1
ATOM 1506 C C . VAL A 1 182 ? 23.346 10.772 -20.546 1.00 97.19 182 VAL A C 1
ATOM 1508 O O . VAL A 1 182 ? 24.216 9.991 -20.956 1.00 97.19 182 VAL A O 1
ATOM 1511 N N . LYS A 1 183 ? 23.475 11.498 -19.428 1.00 97.19 183 LYS A N 1
ATOM 1512 C CA . LYS A 1 183 ? 24.625 11.466 -18.508 1.00 97.19 183 LYS A CA 1
ATOM 1513 C C . LYS A 1 183 ? 24.482 10.366 -17.460 1.00 97.19 183 LYS A C 1
ATOM 1515 O O . LYS A 1 183 ? 25.448 9.664 -17.180 1.00 97.19 183 LYS A O 1
ATOM 1520 N N . THR A 1 184 ? 23.285 10.210 -16.897 1.00 97.62 184 THR A N 1
ATOM 1521 C CA . THR A 1 184 ? 22.952 9.150 -15.934 1.00 97.62 184 THR A CA 1
ATOM 1522 C C . THR A 1 184 ? 21.606 8.525 -16.273 1.00 97.62 184 THR A C 1
ATOM 1524 O O . THR A 1 184 ? 20.710 9.204 -16.775 1.00 97.62 184 THR A O 1
ATOM 1527 N N . ALA A 1 185 ? 21.471 7.228 -16.000 1.00 98.31 185 ALA A N 1
ATOM 1528 C CA . ALA A 1 185 ? 20.234 6.479 -16.176 1.00 98.31 185 ALA A CA 1
ATOM 1529 C C . ALA A 1 185 ? 20.064 5.505 -15.005 1.00 98.31 185 ALA A C 1
ATOM 1531 O O . ALA A 1 185 ? 20.949 4.688 -14.758 1.00 98.31 185 ALA A O 1
ATOM 1532 N N . PHE A 1 186 ? 18.950 5.597 -14.285 1.00 98.44 186 PHE A N 1
ATOM 1533 C CA . PHE A 1 186 ? 18.623 4.738 -13.148 1.00 98.44 186 PHE A CA 1
ATOM 1534 C C . PHE A 1 186 ? 17.259 4.084 -13.328 1.00 98.44 186 PHE A C 1
ATOM 1536 O O . PHE A 1 186 ? 16.332 4.684 -13.878 1.00 98.44 186 PHE A O 1
ATOM 1543 N N . VAL A 1 187 ? 17.126 2.886 -12.765 1.00 98.31 187 VAL A N 1
ATOM 1544 C CA . VAL A 1 187 ? 15.827 2.291 -12.448 1.00 98.31 187 VAL A CA 1
ATOM 1545 C C . VAL A 1 187 ? 15.533 2.557 -10.977 1.00 98.31 187 VAL A C 1
ATOM 1547 O O . VAL A 1 187 ? 16.323 2.194 -10.107 1.00 98.31 187 VAL A O 1
ATOM 1550 N N . ARG A 1 188 ? 14.393 3.185 -10.689 1.00 97.44 188 ARG A N 1
ATOM 1551 C CA . ARG A 1 188 ? 13.871 3.325 -9.323 1.00 97.44 188 ARG A CA 1
ATOM 1552 C C . ARG A 1 188 ? 12.562 2.571 -9.223 1.00 97.44 188 ARG A C 1
ATOM 1554 O O . ARG A 1 188 ? 11.779 2.612 -10.164 1.00 97.44 188 ARG A O 1
ATOM 1561 N N . GLY A 1 189 ? 12.297 1.934 -8.092 1.00 95.62 189 GLY A N 1
ATOM 1562 C CA . GLY A 1 189 ? 11.075 1.155 -7.938 1.00 95.62 189 GLY A CA 1
ATOM 1563 C C . GLY A 1 189 ? 10.684 0.889 -6.498 1.00 95.62 189 GLY A C 1
ATOM 1564 O O . GLY A 1 189 ? 11.342 1.345 -5.557 1.00 95.62 189 GLY A O 1
ATOM 1565 N N . SER A 1 190 ? 9.631 0.093 -6.325 1.00 94.12 190 SER A N 1
ATOM 1566 C CA . SER A 1 190 ? 9.205 -0.435 -5.023 1.00 94.12 190 SER A CA 1
ATOM 1567 C C . SER A 1 190 ? 10.362 -1.125 -4.282 1.00 94.12 190 SER A C 1
ATOM 1569 O O . SER A 1 190 ? 10.511 -0.964 -3.070 1.00 94.12 190 SER A O 1
ATOM 1571 N N . PHE A 1 191 ? 11.236 -1.802 -5.029 1.00 93.38 191 PHE A N 1
ATOM 1572 C CA . PHE A 1 191 ? 12.451 -2.479 -4.565 1.00 93.38 191 PHE A CA 1
ATOM 1573 C C . PHE A 1 191 ? 13.649 -1.563 -4.249 1.00 93.38 191 PHE A C 1
ATOM 1575 O O . PHE A 1 191 ? 14.613 -2.052 -3.669 1.00 93.38 191 PHE A O 1
ATOM 1582 N N . THR A 1 192 ? 13.601 -0.263 -4.573 1.00 93.56 192 THR A N 1
ATOM 1583 C CA . THR A 1 192 ? 14.633 0.730 -4.178 1.00 93.56 192 THR A CA 1
ATOM 1584 C C . THR A 1 192 ? 14.114 1.787 -3.207 1.00 93.56 192 THR A C 1
ATOM 1586 O O . THR A 1 192 ? 14.736 2.833 -3.004 1.00 93.56 192 THR A O 1
ATOM 1589 N N . SER A 1 193 ? 12.902 1.594 -2.673 1.00 90.00 193 SER A N 1
ATOM 1590 C CA . SER A 1 193 ? 12.175 2.648 -1.954 1.00 90.00 193 SER A CA 1
ATOM 1591 C C . SER A 1 193 ? 12.067 3.953 -2.763 1.00 90.00 193 SER A C 1
ATOM 1593 O O . SER A 1 193 ? 12.045 5.034 -2.171 1.00 90.00 193 SER A O 1
ATOM 1595 N N . TRP A 1 194 ? 12.035 3.857 -4.099 1.00 92.94 194 TRP A N 1
ATOM 1596 C CA . TRP A 1 194 ? 12.044 4.991 -5.029 1.00 92.94 194 TRP A CA 1
ATOM 1597 C C . TRP A 1 194 ? 13.286 5.896 -4.945 1.00 92.94 194 TRP A C 1
ATOM 1599 O O . TRP A 1 194 ? 13.214 7.083 -5.264 1.00 92.94 194 TRP A O 1
ATOM 1609 N N . LYS A 1 195 ? 14.433 5.354 -4.523 1.00 94.00 195 LYS A N 1
ATOM 1610 C CA . LYS A 1 195 ? 15.715 6.071 -4.428 1.00 94.00 195 LYS A CA 1
ATOM 1611 C C . LYS A 1 195 ? 16.734 5.545 -5.432 1.00 94.00 195 LYS A C 1
ATOM 1613 O O . LYS A 1 195 ? 16.567 4.453 -5.978 1.00 94.00 195 LYS A O 1
ATOM 1618 N N . ASP A 1 196 ? 17.778 6.340 -5.658 1.00 95.75 196 ASP A N 1
ATOM 1619 C CA . ASP A 1 196 ? 18.956 5.897 -6.398 1.00 95.75 196 ASP A CA 1
ATOM 1620 C C . ASP A 1 196 ? 19.733 4.875 -5.576 1.00 95.75 196 ASP A C 1
ATOM 1622 O O . ASP A 1 196 ? 20.109 5.118 -4.428 1.00 95.75 196 ASP A O 1
ATOM 1626 N N . GLU A 1 197 ? 20.010 3.743 -6.203 1.00 96.00 197 GLU A N 1
ATOM 1627 C CA . GLU A 1 197 ? 20.867 2.700 -5.671 1.00 96.00 197 GLU A CA 1
ATOM 1628 C C . GLU A 1 197 ? 21.849 2.292 -6.766 1.00 96.00 197 GLU A C 1
ATOM 1630 O O . GLU A 1 197 ? 21.446 1.996 -7.890 1.00 96.00 197 GLU A O 1
ATOM 1635 N N . THR A 1 198 ? 23.146 2.252 -6.449 1.00 96.38 198 THR A N 1
ATOM 1636 C CA . THR A 1 198 ? 24.211 2.000 -7.436 1.00 96.38 198 THR A CA 1
ATOM 1637 C C . THR A 1 198 ? 24.013 0.694 -8.205 1.00 96.38 198 THR A C 1
ATOM 1639 O O . THR A 1 198 ? 24.349 0.625 -9.382 1.00 96.38 198 THR A O 1
ATOM 1642 N N . LYS A 1 199 ? 23.420 -0.330 -7.576 1.00 96.44 199 LYS A N 1
ATOM 1643 C CA . LYS A 1 199 ? 23.134 -1.611 -8.238 1.00 96.44 199 LYS A CA 1
ATOM 1644 C C . LYS A 1 199 ? 22.079 -1.508 -9.350 1.00 96.44 199 LYS A C 1
ATOM 1646 O O . LYS A 1 199 ? 22.043 -2.383 -10.199 1.00 96.44 199 LYS A O 1
ATOM 1651 N N . PHE A 1 200 ? 21.275 -0.441 -9.370 1.00 97.69 200 PHE A N 1
ATOM 1652 C CA . PHE A 1 200 ? 20.274 -0.137 -10.402 1.00 97.69 200 PHE A CA 1
ATOM 1653 C C . PHE A 1 200 ? 20.711 0.983 -11.366 1.00 97.69 200 PHE A C 1
ATOM 1655 O O . PHE A 1 200 ? 19.899 1.478 -12.155 1.00 97.69 200 PHE A O 1
ATOM 1662 N N . LEU A 1 201 ? 21.984 1.396 -11.320 1.00 98.00 201 LEU A N 1
ATOM 1663 C CA . LEU A 1 201 ? 22.572 2.280 -12.325 1.00 98.00 201 LEU A CA 1
ATOM 1664 C C . LEU A 1 201 ? 22.676 1.536 -13.663 1.00 98.00 201 LEU A C 1
ATOM 1666 O O . LEU A 1 201 ? 23.235 0.441 -13.740 1.00 98.00 201 LEU A O 1
ATOM 1670 N N . MET A 1 202 ? 22.160 2.143 -14.726 1.00 98.25 202 MET A N 1
ATOM 1671 C CA . MET A 1 202 ? 22.100 1.524 -16.044 1.00 98.25 202 MET A CA 1
ATOM 1672 C C . MET A 1 202 ? 23.355 1.813 -16.871 1.00 98.25 202 MET A C 1
ATOM 1674 O O . MET A 1 202 ? 23.845 2.940 -16.938 1.00 98.25 202 MET A O 1
ATOM 1678 N N . SER A 1 203 ? 23.842 0.787 -17.563 1.00 95.81 203 SER A N 1
ATOM 1679 C CA . SER A 1 203 ? 24.966 0.856 -18.499 1.00 95.81 203 SER A CA 1
ATOM 1680 C C . SER A 1 203 ? 24.474 1.025 -19.933 1.00 95.81 203 SER A C 1
ATOM 1682 O O . SER A 1 203 ? 23.426 0.503 -20.303 1.00 95.81 203 SER A O 1
ATOM 1684 N N . TYR A 1 204 ? 25.224 1.750 -20.763 1.00 95.56 204 TYR A N 1
ATOM 1685 C CA . TYR A 1 204 ? 24.877 1.935 -22.173 1.00 95.56 204 TYR A CA 1
ATOM 1686 C C . TYR A 1 204 ? 25.416 0.800 -23.048 1.00 95.56 204 TYR A C 1
ATOM 1688 O O . TYR A 1 204 ? 26.606 0.499 -23.013 1.00 95.56 204 TYR A O 1
ATOM 1696 N N . SER A 1 205 ? 24.561 0.235 -23.900 1.00 91.94 205 SER A N 1
ATOM 1697 C CA . SER A 1 205 ? 24.952 -0.691 -24.961 1.00 91.94 205 SER A CA 1
ATOM 1698 C C . SER A 1 205 ? 24.981 0.027 -26.307 1.00 91.94 205 SER A C 1
ATOM 1700 O O . SER A 1 205 ? 23.935 0.343 -26.873 1.00 91.94 205 SER A O 1
ATOM 1702 N N . LYS A 1 206 ? 26.183 0.237 -26.863 1.00 88.00 206 LYS A N 1
ATOM 1703 C CA . LYS A 1 206 ? 26.356 0.848 -28.193 1.00 88.00 206 LYS A CA 1
ATOM 1704 C C . LYS A 1 206 ? 25.759 -0.007 -29.313 1.00 88.00 206 LYS A C 1
ATOM 1706 O O . LYS A 1 206 ? 25.216 0.538 -30.262 1.00 88.00 206 LYS A O 1
ATOM 1711 N N . ASN A 1 207 ? 25.842 -1.333 -29.197 1.00 84.69 207 ASN A N 1
ATOM 1712 C CA . ASN A 1 207 ? 25.360 -2.253 -30.233 1.00 84.69 207 ASN A CA 1
ATOM 1713 C C . ASN A 1 207 ? 23.833 -2.264 -30.351 1.00 84.69 207 ASN A C 1
ATOM 1715 O O . ASN A 1 207 ? 23.307 -2.519 -31.430 1.00 84.69 207 ASN A O 1
ATOM 1719 N N . LEU A 1 208 ? 23.142 -2.025 -29.236 1.00 86.19 208 LEU A N 1
ATOM 1720 C CA . LEU A 1 208 ? 21.684 -2.069 -29.154 1.00 86.19 208 LEU A CA 1
ATOM 1721 C C . LEU A 1 208 ? 21.031 -0.690 -29.092 1.00 86.19 208 LEU A C 1
ATOM 1723 O O . LEU A 1 208 ? 19.803 -0.624 -29.168 1.00 86.19 208 LEU A O 1
ATOM 1727 N N . GLU A 1 209 ? 21.844 0.352 -28.905 1.00 91.75 209 GLU A N 1
ATOM 1728 C CA . GLU A 1 209 ? 21.430 1.742 -28.721 1.00 91.75 209 GLU A CA 1
ATOM 1729 C C . GLU A 1 209 ? 20.400 1.895 -27.582 1.00 91.75 209 GLU A C 1
ATOM 1731 O O . GLU A 1 209 ? 19.361 2.530 -27.730 1.00 91.75 209 GLU A O 1
ATOM 1736 N N . LEU A 1 210 ? 20.687 1.294 -26.419 1.00 95.62 210 LEU A N 1
ATOM 1737 C CA . LEU A 1 210 ? 19.832 1.312 -25.216 1.00 95.62 210 LEU A CA 1
ATOM 1738 C C . LEU A 1 210 ? 20.662 1.383 -23.928 1.00 95.62 210 LEU A C 1
ATOM 1740 O O . LEU A 1 210 ? 21.840 1.017 -23.926 1.00 95.62 210 LEU A O 1
ATOM 1744 N N . HIS A 1 211 ? 20.059 1.830 -22.826 1.00 97.69 211 HIS A N 1
ATOM 1745 C CA . HIS A 1 211 ? 20.596 1.589 -21.483 1.00 97.69 211 HIS A CA 1
ATOM 1746 C C . HIS A 1 211 ? 19.969 0.340 -20.873 1.00 97.69 211 HIS A C 1
ATOM 1748 O O . HIS A 1 211 ? 18.793 0.066 -21.103 1.00 97.69 211 HIS A O 1
ATOM 1754 N N . TYR A 1 212 ? 20.734 -0.393 -20.067 1.00 97.44 212 TYR A N 1
ATOM 1755 C CA . TYR A 1 212 ? 20.241 -1.573 -19.369 1.00 97.44 212 TYR A CA 1
ATOM 1756 C C . TYR A 1 212 ? 20.884 -1.769 -17.997 1.00 97.44 212 TYR A C 1
ATOM 1758 O O . TYR A 1 212 ? 21.992 -1.298 -17.739 1.00 97.44 212 TYR A O 1
ATOM 1766 N N . VAL A 1 213 ? 20.205 -2.510 -17.127 1.00 97.44 213 VAL A N 1
ATOM 1767 C CA . VAL A 1 213 ? 20.780 -3.052 -15.889 1.00 97.44 213 VAL A CA 1
ATOM 1768 C C . VAL A 1 213 ? 20.182 -4.427 -15.620 1.00 97.44 213 VAL A C 1
ATOM 1770 O O . VAL A 1 213 ? 18.988 -4.620 -15.825 1.00 97.44 213 VAL A O 1
ATOM 1773 N N . SER A 1 214 ? 21.012 -5.379 -15.195 1.00 96.19 214 SER A N 1
ATOM 1774 C CA . SER A 1 214 ? 20.579 -6.732 -14.834 1.00 96.19 214 SER A CA 1
ATOM 1775 C C . SER A 1 214 ? 20.551 -6.889 -13.331 1.00 96.19 214 SER A C 1
ATOM 1777 O O . SER A 1 214 ? 21.539 -6.584 -12.663 1.00 96.19 214 SER A O 1
ATOM 1779 N N . ILE A 1 215 ? 19.433 -7.383 -12.822 1.00 96.81 215 ILE A N 1
ATOM 1780 C CA . ILE A 1 215 ? 19.164 -7.534 -11.399 1.00 96.81 215 ILE A CA 1
ATOM 1781 C C . ILE A 1 215 ? 18.670 -8.952 -11.152 1.00 96.81 215 ILE A C 1
ATOM 1783 O O . ILE A 1 215 ? 17.936 -9.507 -11.967 1.00 96.81 215 ILE A O 1
ATOM 1787 N N . ASN A 1 216 ? 19.037 -9.537 -10.013 1.00 95.31 216 ASN A N 1
ATOM 1788 C CA . ASN A 1 216 ? 18.469 -10.814 -9.609 1.00 95.31 216 ASN A CA 1
ATOM 1789 C C . ASN A 1 216 ? 16.953 -10.666 -9.388 1.00 95.31 216 ASN A C 1
ATOM 1791 O O . ASN A 1 216 ? 16.519 -9.767 -8.669 1.00 95.31 216 ASN A O 1
ATOM 1795 N N . SER A 1 217 ? 16.141 -11.541 -9.982 1.00 94.44 217 SER A N 1
ATOM 1796 C CA . SER A 1 217 ? 14.682 -11.490 -9.841 1.00 94.44 217 SER A CA 1
ATOM 1797 C C . SER A 1 217 ? 14.240 -11.585 -8.376 1.00 94.44 217 SER A C 1
ATOM 1799 O O . SER A 1 217 ? 13.266 -10.942 -7.990 1.00 94.44 217 SER A O 1
ATOM 1801 N N . GLU A 1 218 ? 14.982 -12.306 -7.529 1.00 91.75 218 GLU A N 1
ATOM 1802 C CA . GLU A 1 218 ? 14.730 -12.412 -6.086 1.00 91.75 218 GLU A CA 1
ATOM 1803 C C . GLU A 1 218 ? 14.820 -11.066 -5.355 1.00 91.75 218 GLU A C 1
ATOM 1805 O O . GLU A 1 218 ? 14.083 -10.845 -4.390 1.00 91.75 218 GLU A O 1
ATOM 1810 N N . ASP A 1 219 ? 15.670 -10.151 -5.833 1.00 91.56 219 ASP A N 1
ATOM 1811 C CA . ASP A 1 219 ? 15.863 -8.831 -5.222 1.00 91.56 219 ASP A CA 1
ATOM 1812 C C . ASP A 1 219 ? 14.657 -7.908 -5.437 1.00 91.56 219 ASP A C 1
ATOM 1814 O O . ASP A 1 219 ? 14.487 -6.933 -4.699 1.00 91.56 219 ASP A O 1
ATOM 1818 N N . ILE A 1 220 ? 13.819 -8.199 -6.439 1.00 93.75 220 ILE A N 1
ATOM 1819 C CA . ILE A 1 220 ? 12.684 -7.345 -6.802 1.00 93.75 220 ILE A CA 1
ATOM 1820 C C . ILE A 1 220 ? 11.324 -8.023 -6.642 1.00 93.75 220 ILE A C 1
ATOM 1822 O O . ILE A 1 220 ? 10.368 -7.342 -6.279 1.00 93.75 220 ILE A O 1
ATOM 1826 N N . LYS A 1 221 ? 11.217 -9.345 -6.848 1.00 90.31 221 LYS A N 1
ATOM 1827 C CA . LYS A 1 221 ? 9.927 -10.062 -6.889 1.00 90.31 221 LYS A CA 1
ATOM 1828 C C . LYS A 1 221 ? 9.106 -9.885 -5.613 1.00 90.31 221 LYS A C 1
ATOM 1830 O O . LYS A 1 221 ? 7.887 -9.802 -5.646 1.00 90.31 221 LYS A O 1
ATOM 1835 N N . ASN A 1 222 ? 9.795 -9.799 -4.475 1.00 84.94 222 ASN A N 1
ATOM 1836 C CA . ASN A 1 222 ? 9.172 -9.696 -3.162 1.00 84.94 222 ASN A CA 1
ATOM 1837 C C . ASN A 1 222 ? 8.960 -8.246 -2.728 1.00 84.94 222 ASN A C 1
ATOM 1839 O O . ASN A 1 222 ? 8.572 -8.017 -1.590 1.00 84.94 222 ASN A O 1
ATOM 1843 N N . CYS A 1 223 ? 9.242 -7.261 -3.571 1.00 89.44 223 CYS A N 1
ATOM 1844 C CA . CYS A 1 223 ? 9.135 -5.844 -3.251 1.00 89.44 223 CYS A CA 1
ATOM 1845 C C . CYS A 1 223 ? 8.106 -5.235 -4.200 1.00 89.44 223 CYS A C 1
ATOM 1847 O O . CYS A 1 223 ? 8.468 -4.703 -5.248 1.00 89.44 223 CYS A O 1
ATOM 1849 N N . ILE A 1 224 ? 6.825 -5.350 -3.855 1.00 92.44 224 ILE A N 1
ATOM 1850 C CA . ILE A 1 224 ? 5.722 -4.972 -4.750 1.00 92.44 224 ILE A CA 1
ATOM 1851 C C . ILE A 1 224 ? 5.149 -3.607 -4.370 1.00 92.44 224 ILE A C 1
ATOM 1853 O O . ILE A 1 224 ? 5.323 -3.137 -3.243 1.00 92.44 224 ILE A O 1
ATOM 1857 N N . GLY A 1 225 ? 4.524 -2.941 -5.336 1.00 92.44 225 GLY A N 1
ATOM 1858 C CA . GLY A 1 225 ? 3.818 -1.682 -5.139 1.00 92.44 225 GLY A CA 1
ATOM 1859 C C . GLY A 1 225 ? 2.308 -1.861 -4.976 1.00 92.44 225 GLY A C 1
ATOM 1860 O O . GLY A 1 225 ? 1.813 -2.953 -4.691 1.00 92.44 225 GLY A O 1
ATOM 1861 N N . ASN A 1 226 ? 1.573 -0.767 -5.172 1.00 91.62 226 ASN A N 1
ATOM 1862 C CA . ASN A 1 226 ? 0.113 -0.709 -5.053 1.00 91.62 226 ASN A CA 1
ATOM 1863 C C . ASN A 1 226 ? -0.607 -1.665 -6.014 1.00 91.62 226 ASN A C 1
ATOM 1865 O O . ASN A 1 226 ? -1.648 -2.218 -5.658 1.00 91.62 226 ASN A O 1
ATOM 1869 N N . SER A 1 227 ? -0.023 -1.889 -7.191 1.00 93.56 227 SER A N 1
ATOM 1870 C CA . SER A 1 227 ? -0.458 -2.846 -8.212 1.00 93.56 227 SER A CA 1
ATOM 1871 C C . SER A 1 227 ? -0.449 -4.298 -7.743 1.00 93.56 227 SER A C 1
ATOM 1873 O O . SER A 1 227 ? -1.168 -5.113 -8.300 1.00 93.56 227 SER A O 1
ATOM 1875 N N . GLY A 1 228 ? 0.336 -4.638 -6.716 1.00 93.75 228 GLY A N 1
ATOM 1876 C CA . GLY A 1 228 ? 0.623 -6.031 -6.368 1.00 93.75 228 GLY A CA 1
ATOM 1877 C C . GLY A 1 228 ? 1.814 -6.629 -7.122 1.00 93.75 228 GLY A C 1
ATOM 1878 O O . GLY A 1 228 ? 2.187 -7.760 -6.828 1.00 93.75 228 GLY A O 1
ATOM 1879 N N . HIS A 1 229 ? 2.469 -5.857 -7.996 1.00 95.56 229 HIS A N 1
ATOM 1880 C CA . HIS A 1 229 ? 3.658 -6.264 -8.751 1.00 95.56 229 HIS A CA 1
ATOM 1881 C C . HIS A 1 229 ? 4.856 -5.355 -8.431 1.00 95.56 229 HIS A C 1
ATOM 1883 O O . HIS A 1 229 ? 4.676 -4.271 -7.859 1.00 95.56 229 HIS A O 1
ATOM 1889 N N . PRO A 1 230 ? 6.100 -5.756 -8.757 1.00 96.25 230 PRO A N 1
ATOM 1890 C CA . PRO A 1 230 ? 7.237 -4.848 -8.697 1.00 96.25 230 PRO A CA 1
ATOM 1891 C C . PRO A 1 230 ? 7.012 -3.662 -9.638 1.00 96.25 230 PRO A C 1
ATOM 1893 O O . PRO A 1 230 ? 6.896 -3.827 -10.851 1.00 96.25 230 PRO A O 1
ATOM 1896 N N . GLU A 1 231 ? 6.961 -2.464 -9.065 1.00 96.56 231 GLU A N 1
ATOM 1897 C CA . GLU A 1 231 ? 6.732 -1.215 -9.788 1.00 96.56 231 GLU A CA 1
ATOM 1898 C C . GLU A 1 231 ? 8.045 -0.475 -9.986 1.00 96.56 231 GLU A C 1
ATOM 1900 O O . GLU A 1 231 ? 8.886 -0.451 -9.083 1.00 96.56 231 GLU A O 1
ATOM 1905 N N . TYR A 1 232 ? 8.213 0.169 -11.138 1.00 97.81 232 TYR A N 1
ATOM 1906 C CA . TYR A 1 232 ? 9.414 0.928 -11.443 1.00 97.81 232 TYR A CA 1
ATOM 1907 C C . TYR A 1 232 ? 9.169 2.128 -12.367 1.00 97.81 232 TYR A C 1
ATOM 1909 O O . TYR A 1 232 ? 8.132 2.276 -13.013 1.00 97.81 232 TYR A O 1
ATOM 1917 N N . LYS A 1 233 ? 10.160 3.020 -12.388 1.00 97.88 233 LYS A N 1
ATOM 1918 C CA . LYS A 1 233 ? 10.264 4.224 -13.215 1.00 97.88 233 LYS A CA 1
ATOM 1919 C C . LYS A 1 233 ? 11.710 4.363 -13.695 1.00 97.88 233 LYS A C 1
ATOM 1921 O O . LYS A 1 233 ? 12.648 4.046 -12.955 1.00 97.88 233 LYS A O 1
ATOM 1926 N N . PHE A 1 234 ? 11.895 4.900 -14.897 1.00 98.19 234 PHE A N 1
ATOM 1927 C CA . PHE A 1 234 ? 13.214 5.319 -15.369 1.00 98.19 234 PHE A CA 1
ATOM 1928 C C . PHE A 1 234 ? 13.497 6.762 -14.968 1.00 98.19 234 PHE A C 1
ATOM 1930 O O . PHE A 1 234 ? 12.629 7.629 -15.076 1.00 98.19 234 PHE A O 1
ATOM 1937 N N . TYR A 1 235 ? 14.728 7.011 -14.532 1.00 97.94 235 TYR A N 1
ATOM 1938 C CA . TYR A 1 235 ? 15.234 8.346 -14.245 1.00 97.94 235 TYR A CA 1
ATOM 1939 C C . TYR A 1 235 ? 16.453 8.634 -15.114 1.00 97.94 235 TYR A C 1
ATOM 1941 O O . TYR A 1 235 ? 17.472 7.954 -14.995 1.00 97.94 235 TYR A O 1
ATOM 1949 N N . ILE A 1 236 ? 16.354 9.650 -15.968 1.00 97.75 236 ILE A N 1
ATOM 1950 C CA . ILE A 1 236 ? 17.420 10.096 -16.868 1.00 97.75 236 ILE A CA 1
ATOM 1951 C C . ILE A 1 236 ? 17.887 11.466 -16.399 1.00 97.75 236 ILE A C 1
ATOM 1953 O O . ILE A 1 236 ? 17.080 12.374 -16.250 1.00 97.75 236 ILE A O 1
ATOM 1957 N N . ASN A 1 237 ? 19.183 11.625 -16.122 1.00 96.88 237 ASN A N 1
ATOM 1958 C CA . ASN A 1 237 ? 19.741 12.866 -15.563 1.00 96.88 237 ASN A CA 1
ATOM 1959 C C . ASN A 1 237 ? 19.009 13.352 -14.293 1.00 96.88 237 ASN A C 1
ATOM 1961 O O . ASN A 1 237 ? 18.875 14.552 -14.072 1.00 96.88 237 ASN A O 1
ATOM 1965 N N . ASN A 1 238 ? 18.553 12.412 -13.457 1.00 93.88 238 ASN A N 1
ATOM 1966 C CA . ASN A 1 238 ? 17.723 12.630 -12.261 1.00 93.88 238 ASN A CA 1
ATOM 1967 C C . ASN A 1 238 ? 16.286 13.112 -12.521 1.00 93.88 238 ASN A C 1
ATOM 1969 O O . ASN A 1 238 ? 15.560 13.378 -11.562 1.00 93.88 238 ASN A O 1
ATOM 1973 N N . GLU A 1 239 ? 15.843 13.153 -13.774 1.00 95.56 239 GLU A N 1
ATOM 1974 C CA . GLU A 1 239 ? 14.467 13.469 -14.145 1.00 95.56 239 GLU A CA 1
ATOM 1975 C C . GLU A 1 239 ? 13.677 12.193 -14.421 1.00 95.56 239 GLU A C 1
ATOM 1977 O O . GLU A 1 239 ? 14.164 11.264 -15.065 1.00 95.56 239 GLU A O 1
ATOM 1982 N N . TYR A 1 240 ? 12.448 12.141 -13.912 1.00 94.62 240 TYR A N 1
ATOM 1983 C CA . TYR A 1 240 ? 11.541 11.031 -14.171 1.00 94.62 240 TYR A CA 1
ATOM 1984 C C . TYR A 1 240 ? 11.108 11.033 -15.640 1.00 94.62 240 TYR A C 1
ATOM 1986 O O . TYR A 1 240 ? 10.590 12.028 -16.150 1.00 94.62 240 TYR A O 1
ATOM 1994 N N . MET A 1 241 ? 11.266 9.887 -16.297 1.00 94.44 241 MET A N 1
ATOM 1995 C CA . MET A 1 241 ? 10.710 9.640 -17.620 1.00 94.44 241 MET A CA 1
ATOM 1996 C C . MET A 1 241 ? 9.235 9.272 -17.486 1.00 94.44 241 MET A C 1
ATOM 1998 O O . MET A 1 241 ? 8.889 8.100 -17.340 1.00 94.44 241 MET A O 1
ATOM 2002 N N . GLY A 1 242 ? 8.391 10.305 -17.489 1.00 87.62 242 GLY A N 1
ATOM 2003 C CA . GLY A 1 242 ? 6.938 10.197 -17.405 1.00 87.62 242 GLY A CA 1
ATOM 2004 C C . GLY A 1 242 ? 6.355 9.116 -18.310 1.00 87.62 242 GLY A C 1
ATOM 2005 O O . GLY A 1 242 ? 6.700 9.033 -19.493 1.00 87.62 242 GLY A O 1
ATOM 2006 N N . THR A 1 243 ? 5.483 8.268 -17.763 1.00 87.56 243 THR A N 1
ATOM 2007 C CA . THR A 1 243 ? 4.848 7.182 -18.525 1.00 87.56 243 THR A CA 1
ATOM 2008 C C . THR A 1 243 ? 3.840 7.683 -19.552 1.00 87.56 243 THR A C 1
ATOM 2010 O O . THR A 1 243 ? 3.514 6.948 -20.478 1.00 87.56 243 THR A O 1
ATOM 2013 N N . GLU A 1 244 ? 3.440 8.955 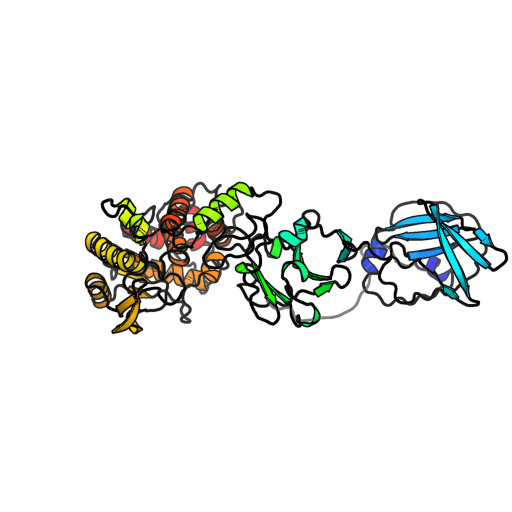-19.507 1.00 85.81 244 GLU A N 1
ATOM 2014 C CA . GLU A 1 244 ? 2.715 9.607 -20.599 1.00 85.81 244 GLU A CA 1
ATOM 2015 C C . GLU A 1 244 ? 3.511 9.636 -21.917 1.00 85.81 244 GLU A C 1
ATOM 2017 O O . GLU A 1 244 ? 2.920 9.688 -22.994 1.00 85.81 244 GLU A O 1
ATOM 2022 N N . LYS A 1 245 ? 4.848 9.556 -21.847 1.00 86.94 245 LYS A N 1
ATOM 2023 C CA . LYS A 1 245 ? 5.736 9.431 -23.016 1.00 86.94 245 LYS A CA 1
ATOM 2024 C C . LYS A 1 245 ? 5.900 7.982 -23.483 1.00 86.94 245 LYS A C 1
ATOM 2026 O O . LYS A 1 245 ? 6.506 7.735 -24.519 1.00 86.94 245 LYS A O 1
ATOM 2031 N N . ALA A 1 246 ? 5.371 7.023 -22.731 1.00 92.50 246 ALA A N 1
ATOM 2032 C CA . ALA A 1 246 ? 5.565 5.596 -22.942 1.00 92.50 246 ALA A CA 1
ATOM 2033 C C . ALA A 1 246 ? 4.381 4.951 -23.690 1.00 92.50 246 ALA A C 1
ATOM 2035 O O . ALA A 1 246 ? 3.998 3.823 -23.401 1.00 92.50 246 ALA A O 1
ATOM 2036 N N . SER A 1 247 ? 3.796 5.648 -24.672 1.00 93.50 247 SER A N 1
ATOM 2037 C CA . SER A 1 247 ? 2.632 5.166 -25.443 1.00 93.50 247 SER A CA 1
ATOM 2038 C C . SER A 1 247 ? 2.903 3.901 -26.270 1.00 93.50 247 SER A C 1
ATOM 2040 O O . SER A 1 247 ? 1.970 3.238 -26.717 1.00 93.50 247 SER A O 1
ATOM 2042 N N . PHE A 1 248 ? 4.177 3.557 -26.474 1.00 96.12 248 PHE A N 1
ATOM 2043 C CA . PHE A 1 248 ? 4.619 2.322 -27.122 1.00 96.12 248 PHE A CA 1
ATOM 2044 C C . PHE A 1 248 ? 4.565 1.094 -26.194 1.00 96.12 248 PHE A C 1
ATOM 2046 O O . PHE A 1 248 ? 4.711 -0.035 -26.673 1.00 96.12 248 PHE A O 1
ATOM 2053 N N . VAL A 1 249 ? 4.417 1.299 -24.880 1.00 97.31 249 VAL A N 1
ATOM 2054 C CA . VAL A 1 249 ? 4.361 0.214 -23.899 1.00 97.31 249 VAL A CA 1
ATOM 2055 C C . VAL A 1 249 ? 2.999 -0.477 -24.002 1.00 97.31 249 VAL A C 1
ATOM 2057 O O . VAL A 1 249 ? 1.976 0.208 -23.965 1.00 97.31 249 VAL A O 1
ATOM 2060 N N . PRO A 1 250 ? 2.944 -1.816 -24.142 1.00 96.12 250 PRO A N 1
ATOM 2061 C CA . PRO A 1 250 ? 1.674 -2.515 -24.284 1.00 96.12 250 PRO A CA 1
ATOM 2062 C C . PRO A 1 250 ? 0.817 -2.414 -23.017 1.00 96.12 250 PRO A C 1
ATOM 2064 O O . PRO A 1 250 ? 1.335 -2.290 -21.901 1.00 96.12 250 PRO A O 1
ATOM 2067 N N . GLU A 1 251 ? -0.501 -2.527 -23.192 1.00 94.88 251 GLU A N 1
ATOM 2068 C CA . GLU A 1 251 ? -1.445 -2.600 -22.075 1.00 94.88 251 GLU A CA 1
ATOM 2069 C C . GLU A 1 251 ? -1.065 -3.745 -21.122 1.00 94.88 251 GLU A C 1
ATOM 2071 O O . GLU A 1 251 ? -0.589 -4.800 -21.543 1.00 94.88 251 GLU A O 1
ATOM 2076 N N . GLY A 1 252 ? -1.239 -3.514 -19.822 1.00 94.44 252 GLY A N 1
ATOM 2077 C CA . GLY A 1 252 ? -0.843 -4.452 -18.773 1.00 94.44 252 GLY A CA 1
ATOM 2078 C C . GLY A 1 252 ? 0.551 -4.197 -18.202 1.00 94.44 252 GLY A C 1
ATOM 2079 O O . GLY A 1 252 ? 0.763 -4.524 -17.047 1.00 94.44 252 GLY A O 1
ATOM 2080 N N . TYR A 1 253 ? 1.474 -3.548 -18.923 1.00 96.94 253 TYR A N 1
ATOM 2081 C CA . TYR A 1 253 ? 2.817 -3.233 -18.395 1.00 96.94 253 TYR A CA 1
ATOM 2082 C C . TYR A 1 253 ? 2.932 -1.842 -17.754 1.00 96.94 253 TYR A C 1
ATOM 2084 O O . TYR A 1 253 ? 3.956 -1.526 -17.146 1.00 96.94 253 TYR A O 1
ATOM 2092 N N . ILE A 1 254 ? 1.879 -1.028 -17.858 1.00 96.56 254 ILE A N 1
ATOM 2093 C CA . ILE A 1 254 ? 1.685 0.206 -17.092 1.00 96.56 254 ILE A CA 1
ATOM 2094 C C . ILE A 1 254 ? 0.457 0.012 -16.204 1.00 96.56 254 ILE A C 1
ATOM 2096 O O . ILE A 1 254 ? -0.615 -0.371 -16.679 1.00 96.56 254 ILE A O 1
ATOM 2100 N N . PHE A 1 255 ? 0.604 0.295 -14.912 1.00 96.12 255 PHE A N 1
ATOM 2101 C CA . PHE A 1 255 ? -0.485 0.187 -13.950 1.00 96.12 255 PHE A CA 1
ATOM 2102 C C . PHE A 1 255 ? -1.109 1.561 -13.684 1.00 96.12 255 PHE A C 1
ATOM 2104 O O . PHE A 1 255 ? -0.436 2.453 -13.170 1.00 96.12 255 PHE A O 1
ATOM 2111 N N . HIS A 1 256 ? -2.385 1.755 -14.034 1.00 92.44 256 HIS A N 1
ATOM 2112 C CA . HIS A 1 256 ? -3.020 3.074 -14.181 1.00 92.44 256 HIS A CA 1
ATOM 2113 C C . HIS A 1 256 ? -3.420 3.778 -12.863 1.00 92.44 256 HIS A C 1
ATOM 2115 O O . HIS A 1 256 ? -4.466 4.411 -12.787 1.00 92.44 256 HIS A O 1
ATOM 2121 N N . THR A 1 257 ? -2.599 3.731 -11.813 1.00 89.62 257 THR A N 1
ATOM 2122 C CA . THR A 1 257 ? -2.771 4.606 -10.632 1.00 89.62 257 THR A CA 1
ATOM 2123 C C . THR A 1 257 ? -2.378 6.059 -10.947 1.00 89.62 257 THR A C 1
ATOM 2125 O O . THR A 1 257 ? -1.949 6.370 -12.058 1.00 89.62 257 THR A O 1
ATOM 2128 N N . CYS A 1 258 ? -2.476 6.968 -9.967 1.00 85.19 258 CYS A N 1
ATOM 2129 C CA . CYS A 1 258 ? -2.000 8.357 -10.086 1.00 85.19 258 CYS A CA 1
ATOM 2130 C C . CYS A 1 258 ? -0.556 8.477 -10.604 1.00 85.19 258 CYS A C 1
ATOM 2132 O O . CYS A 1 258 ? -0.226 9.457 -11.268 1.00 85.19 258 CYS A O 1
ATOM 2134 N N . ASP A 1 259 ? 0.293 7.497 -10.290 1.00 86.06 259 ASP A N 1
ATOM 2135 C CA . ASP A 1 259 ? 1.700 7.470 -10.685 1.00 86.06 259 ASP A CA 1
ATOM 2136 C C . ASP A 1 259 ? 1.959 6.815 -12.046 1.00 86.06 259 ASP A C 1
ATOM 2138 O O . ASP A 1 259 ? 3.049 6.999 -12.588 1.00 86.06 259 ASP A O 1
ATOM 2142 N N . ALA A 1 260 ? 0.993 6.045 -12.565 1.00 91.94 260 ALA A N 1
ATOM 2143 C CA . ALA A 1 260 ? 1.099 5.281 -13.806 1.00 91.94 260 ALA A CA 1
ATOM 2144 C C . ALA A 1 260 ? 2.432 4.509 -13.922 1.00 91.94 260 ALA A C 1
ATOM 2146 O O . ALA A 1 260 ? 3.176 4.681 -14.884 1.00 91.94 260 ALA A O 1
ATOM 2147 N N . ASN A 1 261 ? 2.775 3.704 -12.911 1.00 95.56 261 ASN A N 1
ATOM 2148 C CA . ASN A 1 261 ? 4.067 3.010 -12.834 1.00 95.56 261 ASN A CA 1
ATOM 2149 C C . ASN A 1 261 ? 4.205 1.915 -13.898 1.00 95.56 261 ASN A C 1
ATOM 2151 O O . ASN A 1 261 ? 3.233 1.223 -14.201 1.00 95.56 261 ASN A O 1
ATOM 2155 N N . LEU A 1 262 ? 5.428 1.702 -14.400 1.00 98.00 262 LEU A N 1
ATOM 2156 C CA . LEU A 1 262 ? 5.752 0.476 -15.132 1.00 98.00 262 LEU A CA 1
ATOM 2157 C C . LEU A 1 262 ? 5.786 -0.693 -14.146 1.00 98.00 262 LEU A C 1
ATOM 2159 O O . LEU A 1 262 ? 6.203 -0.513 -12.998 1.00 98.00 262 LEU A O 1
ATOM 2163 N N . ILE A 1 263 ? 5.391 -1.885 -14.589 1.00 97.62 263 ILE A N 1
ATOM 2164 C CA . ILE A 1 263 ? 5.427 -3.093 -13.760 1.00 97.62 263 ILE A CA 1
ATOM 2165 C C . ILE A 1 263 ? 6.188 -4.238 -14.418 1.00 97.62 263 ILE A C 1
ATOM 2167 O O . ILE A 1 263 ? 6.229 -4.377 -15.642 1.00 97.62 263 ILE A O 1
ATOM 2171 N N . VAL A 1 264 ? 6.827 -5.050 -13.578 1.00 97.50 264 VAL A N 1
ATOM 2172 C CA . VAL A 1 264 ? 7.406 -6.333 -13.984 1.00 97.50 264 VAL A CA 1
ATOM 2173 C C . VAL A 1 264 ? 6.333 -7.401 -13.822 1.00 97.50 264 VAL A C 1
ATOM 2175 O O . VAL A 1 264 ? 5.760 -7.526 -12.743 1.00 97.50 264 VAL A O 1
ATOM 2178 N N . ILE A 1 265 ? 6.086 -8.155 -14.891 1.00 95.31 265 ILE A N 1
ATOM 2179 C CA . ILE A 1 265 ? 5.160 -9.287 -14.931 1.00 95.31 265 ILE A CA 1
ATOM 2180 C C . ILE A 1 265 ? 6.005 -10.540 -15.135 1.00 95.31 265 ILE A C 1
ATOM 2182 O O . ILE A 1 265 ? 6.747 -10.643 -16.114 1.00 95.31 265 ILE A O 1
ATOM 2186 N N . PHE A 1 266 ? 5.912 -11.480 -14.209 1.00 92.38 266 PHE A N 1
ATOM 2187 C CA . PHE A 1 266 ? 6.600 -12.758 -14.290 1.00 92.38 266 PHE A CA 1
ATOM 2188 C C . PHE A 1 266 ? 5.793 -13.758 -15.119 1.00 92.38 266 PHE A C 1
ATOM 2190 O O . PHE A 1 266 ? 4.566 -13.705 -15.191 1.00 92.38 266 PHE A O 1
ATOM 2197 N N . SER A 1 267 ? 6.495 -14.706 -15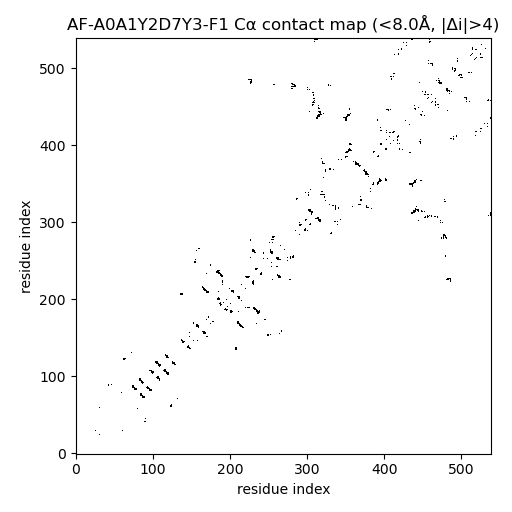.740 1.00 86.56 267 SER A N 1
ATOM 2198 C CA . SER A 1 267 ? 5.917 -15.700 -16.664 1.00 86.56 267 SER A CA 1
ATOM 2199 C C . SER A 1 267 ? 4.738 -16.532 -16.125 1.00 86.56 267 SER A C 1
ATOM 2201 O O . SER A 1 267 ? 4.005 -17.125 -16.914 1.00 86.56 267 SER A O 1
ATOM 2203 N N . ASN A 1 268 ? 4.542 -16.594 -14.808 1.00 86.56 268 ASN A N 1
ATOM 2204 C CA . ASN A 1 268 ? 3.463 -17.335 -14.155 1.00 86.56 268 ASN A CA 1
ATOM 2205 C C . ASN A 1 268 ? 2.226 -16.484 -13.805 1.00 86.56 268 ASN A C 1
ATOM 2207 O O . ASN A 1 268 ? 1.320 -16.999 -13.150 1.00 86.56 268 ASN A O 1
ATOM 2211 N N . GLU A 1 269 ? 2.197 -15.205 -14.178 1.00 92.00 269 GLU A N 1
ATOM 2212 C CA . GLU A 1 269 ? 1.112 -14.271 -13.857 1.00 92.00 269 GLU A CA 1
ATOM 2213 C C . GLU A 1 269 ? 0.128 -14.104 -15.032 1.00 92.00 269 GLU A C 1
ATOM 2215 O O . GLU A 1 269 ? 0.509 -14.183 -16.201 1.00 92.00 269 GLU A O 1
ATOM 2220 N N . ASP A 1 270 ? -1.156 -13.869 -14.732 1.00 94.62 270 ASP A N 1
ATOM 2221 C CA . ASP A 1 270 ? -2.191 -13.642 -15.751 1.00 94.62 270 ASP A CA 1
ATOM 2222 C C . ASP A 1 270 ? -2.274 -12.157 -16.125 1.00 94.62 270 ASP A C 1
ATOM 2224 O O . ASP A 1 270 ? -2.855 -11.336 -15.414 1.00 94.62 270 ASP A O 1
ATOM 2228 N N . ILE A 1 271 ? -1.738 -11.811 -17.295 1.00 94.75 271 ILE A N 1
ATOM 2229 C CA . ILE A 1 271 ? -1.768 -10.438 -17.806 1.00 94.75 271 ILE A CA 1
ATOM 2230 C C . ILE A 1 271 ? -3.191 -9.878 -17.959 1.00 94.75 271 ILE A C 1
ATOM 2232 O O . ILE A 1 271 ? -3.392 -8.679 -17.781 1.00 94.75 271 ILE A O 1
ATOM 2236 N N . ASN A 1 272 ? -4.205 -10.706 -18.234 1.00 96.50 272 ASN A N 1
ATOM 2237 C CA . ASN A 1 272 ? -5.580 -10.215 -18.380 1.00 96.50 272 ASN A CA 1
ATOM 2238 C C . ASN A 1 272 ? -6.178 -9.803 -17.034 1.00 96.50 272 ASN A C 1
ATOM 2240 O O . ASN A 1 272 ? -6.993 -8.879 -16.964 1.00 96.50 272 ASN A O 1
ATOM 2244 N N . GLU A 1 273 ? -5.782 -10.483 -15.958 1.00 95.50 273 GLU A N 1
ATOM 2245 C CA . GLU A 1 273 ? -6.109 -10.064 -14.602 1.00 95.50 273 GLU A CA 1
ATOM 2246 C C . GLU A 1 273 ? -5.461 -8.724 -14.274 1.00 95.50 273 GLU A C 1
ATOM 2248 O O . GLU A 1 273 ? -6.163 -7.801 -13.864 1.00 95.50 273 GLU A O 1
ATOM 2253 N N . ILE A 1 274 ? -4.173 -8.576 -14.574 1.00 95.94 274 ILE A N 1
ATOM 2254 C CA . ILE A 1 274 ? -3.427 -7.330 -14.365 1.00 95.94 274 ILE A CA 1
ATOM 2255 C C . ILE A 1 274 ? -4.066 -6.166 -15.130 1.00 95.94 274 ILE A C 1
ATOM 2257 O O . ILE A 1 274 ? -4.260 -5.090 -14.568 1.00 95.94 274 ILE A O 1
ATOM 2261 N N . ILE A 1 275 ? -4.456 -6.379 -16.391 1.00 96.50 275 ILE A N 1
ATOM 2262 C CA . ILE A 1 275 ? -5.155 -5.376 -17.207 1.00 96.50 275 ILE A CA 1
ATOM 2263 C C . ILE A 1 275 ? -6.479 -4.967 -16.551 1.00 96.50 275 ILE A C 1
ATOM 2265 O O . ILE A 1 275 ? -6.768 -3.778 -16.407 1.00 96.50 275 ILE A O 1
ATOM 2269 N N . ARG A 1 276 ? -7.286 -5.936 -16.107 1.00 95.88 276 ARG A N 1
ATOM 2270 C CA . ARG A 1 276 ? -8.556 -5.667 -15.418 1.00 95.88 276 ARG A CA 1
ATOM 2271 C C . ARG A 1 276 ? -8.341 -4.863 -14.134 1.00 95.88 276 ARG A C 1
ATOM 2273 O O . ARG A 1 276 ? -9.058 -3.891 -13.905 1.00 95.88 276 ARG A O 1
ATOM 2280 N N . GLU A 1 277 ? -7.371 -5.249 -13.311 1.00 95.38 277 GLU A N 1
ATOM 2281 C CA . GLU A 1 277 ? -7.034 -4.540 -12.074 1.00 95.38 277 GLU A CA 1
ATOM 2282 C C . GLU A 1 277 ? -6.504 -3.127 -12.346 1.00 95.38 277 GLU A C 1
ATOM 2284 O O . GLU A 1 277 ? -6.926 -2.176 -11.688 1.00 95.38 277 GLU A O 1
ATOM 2289 N N . SER A 1 278 ? -5.657 -2.966 -13.366 1.00 96.12 278 SER A N 1
ATOM 2290 C CA . SER A 1 278 ? -5.149 -1.670 -13.825 1.00 96.12 278 SER A CA 1
ATOM 2291 C C . SER A 1 278 ? -6.288 -0.756 -14.291 1.00 96.12 278 SER A C 1
ATOM 2293 O O . SER A 1 278 ? -6.332 0.420 -13.935 1.00 96.12 278 SER A O 1
ATOM 2295 N N . ASN A 1 279 ? -7.280 -1.288 -15.007 1.00 95.00 279 ASN A N 1
ATOM 2296 C CA . ASN A 1 279 ? -8.450 -0.518 -15.439 1.00 95.00 279 ASN A CA 1
ATOM 2297 C C . ASN A 1 279 ? -9.323 -0.059 -14.258 1.00 95.00 279 ASN A C 1
ATOM 2299 O O . ASN A 1 279 ? -9.781 1.087 -14.232 1.00 95.00 279 ASN A O 1
ATOM 2303 N N . ILE A 1 280 ? -9.490 -0.900 -13.232 1.00 93.75 280 ILE A N 1
ATOM 2304 C CA . ILE A 1 280 ? -10.129 -0.491 -11.971 1.00 93.75 280 ILE A CA 1
ATOM 2305 C C . ILE A 1 280 ? -9.304 0.613 -11.299 1.00 93.75 280 ILE A C 1
ATOM 2307 O O . ILE A 1 280 ? -9.859 1.638 -10.903 1.00 93.75 280 ILE A O 1
ATOM 2311 N N . ALA A 1 281 ? -7.983 0.433 -11.212 1.00 93.81 281 ALA A N 1
ATOM 2312 C CA . ALA A 1 281 ? -7.065 1.407 -10.634 1.00 93.81 281 ALA A CA 1
ATOM 2313 C C . ALA A 1 281 ? -7.112 2.764 -11.351 1.00 93.81 281 ALA A C 1
ATOM 2315 O O . ALA A 1 281 ? -7.003 3.786 -10.688 1.00 93.81 281 ALA A O 1
ATOM 2316 N N . GLY A 1 282 ? -7.317 2.786 -12.670 1.00 92.94 282 GLY A N 1
ATOM 2317 C CA . GLY A 1 282 ? -7.422 4.006 -13.477 1.00 92.94 282 GLY A CA 1
ATOM 2318 C C . GLY A 1 282 ? -8.760 4.731 -13.408 1.00 92.94 282 GLY A C 1
ATOM 2319 O O . GLY A 1 282 ? -8.862 5.858 -13.901 1.00 92.94 282 GLY A O 1
ATOM 2320 N N . THR A 1 283 ? -9.773 4.123 -12.790 1.00 93.75 283 THR A N 1
ATOM 2321 C CA . THR A 1 283 ? -11.122 4.685 -12.731 1.00 93.75 283 THR A CA 1
ATOM 2322 C C . THR A 1 283 ? -11.182 5.863 -11.756 1.00 93.75 283 THR A C 1
ATOM 2324 O O . THR A 1 283 ? -10.780 5.753 -10.594 1.00 93.75 283 THR A O 1
ATOM 2327 N N . ILE A 1 284 ? -11.731 6.985 -12.231 1.00 93.06 284 ILE A N 1
ATOM 2328 C CA . ILE A 1 284 ? -12.162 8.110 -11.396 1.00 93.06 284 ILE A CA 1
ATOM 2329 C C . ILE A 1 284 ? -13.686 8.105 -11.375 1.00 93.06 284 ILE A C 1
ATOM 2331 O O . ILE A 1 284 ? -14.294 8.210 -12.437 1.00 93.06 284 ILE A O 1
ATOM 2335 N N . LYS A 1 285 ? -14.287 7.996 -10.189 1.00 94.56 285 LYS A N 1
ATOM 2336 C CA . LYS A 1 285 ? -15.723 8.234 -10.013 1.00 94.56 285 LYS A CA 1
ATOM 2337 C C . LYS A 1 285 ? -15.968 9.682 -9.611 1.00 94.56 285 LYS A C 1
ATOM 2339 O O . LYS A 1 285 ? -15.316 10.202 -8.703 1.00 94.56 285 LYS A O 1
ATOM 2344 N N . HIS A 1 286 ? -16.939 10.299 -10.262 1.00 93.56 286 HIS A N 1
ATOM 2345 C CA . HIS A 1 286 ? -17.490 11.592 -9.893 1.00 93.56 286 HIS A CA 1
ATOM 2346 C C . HIS A 1 286 ? -18.581 11.434 -8.843 1.00 93.56 286 HIS A C 1
ATOM 2348 O O . HIS A 1 286 ? -19.086 10.340 -8.596 1.00 93.56 286 HIS A O 1
ATOM 2354 N N . LEU A 1 287 ? -18.977 12.542 -8.219 1.00 94.25 287 LEU A N 1
ATOM 2355 C CA . LEU A 1 287 ? -19.995 12.527 -7.172 1.00 94.25 287 LEU A CA 1
ATOM 2356 C C . LEU A 1 287 ? -21.317 11.886 -7.635 1.00 94.25 287 LEU A C 1
ATOM 2358 O O . LEU A 1 287 ? -21.974 11.214 -6.845 1.00 94.25 287 LEU A O 1
ATOM 2362 N N . SER A 1 288 ? -21.678 12.057 -8.911 1.00 95.00 288 SER A N 1
ATOM 2363 C CA . SER A 1 288 ? -22.874 11.469 -9.530 1.00 95.00 288 SER A CA 1
ATOM 2364 C C . SER A 1 288 ? -22.850 9.944 -9.640 1.00 95.00 288 SER A C 1
ATOM 2366 O O . SER A 1 288 ? -23.902 9.346 -9.845 1.00 95.00 288 SER A O 1
ATOM 2368 N N . ASP A 1 289 ? -21.677 9.321 -9.524 1.00 96.38 289 ASP A N 1
ATOM 2369 C CA . ASP A 1 289 ? -21.510 7.872 -9.675 1.00 96.38 289 ASP A CA 1
ATOM 2370 C C . ASP A 1 289 ? -21.744 7.114 -8.358 1.00 96.38 289 ASP A C 1
ATOM 2372 O O . ASP A 1 289 ? -21.739 5.881 -8.341 1.00 96.38 289 ASP A O 1
ATOM 2376 N N . PHE A 1 290 ? -21.932 7.838 -7.248 1.00 97.19 290 PHE A N 1
ATOM 2377 C CA . PHE A 1 290 ? -22.205 7.272 -5.930 1.00 97.19 290 PHE A CA 1
ATOM 2378 C C . PHE A 1 290 ? -23.681 7.430 -5.560 1.00 97.19 290 PHE A C 1
ATOM 2380 O O . PHE A 1 290 ? -24.234 8.530 -5.603 1.00 97.19 290 PHE A O 1
ATOM 2387 N N . ASP A 1 291 ? -24.302 6.348 -5.092 1.00 97.38 291 ASP A N 1
ATOM 2388 C CA . ASP A 1 291 ? -25.638 6.408 -4.498 1.00 97.38 291 ASP A CA 1
ATOM 2389 C C . ASP A 1 291 ? -25.555 6.777 -3.010 1.00 97.38 291 ASP A C 1
ATOM 2391 O O . ASP A 1 291 ? -25.558 5.923 -2.120 1.00 97.38 291 ASP A O 1
ATOM 2395 N N . LEU A 1 292 ? -25.495 8.079 -2.734 1.00 97.44 292 LEU A N 1
ATOM 2396 C CA . LEU A 1 292 ? -25.398 8.615 -1.371 1.00 97.44 292 LEU A CA 1
ATOM 2397 C C . LEU A 1 292 ? -26.690 8.471 -0.548 1.00 97.44 292 LEU A C 1
ATOM 2399 O O . LEU A 1 292 ? -26.725 8.901 0.608 1.00 97.44 292 LEU A O 1
ATOM 2403 N N . THR A 1 293 ? -27.753 7.890 -1.117 1.00 96.88 293 THR A N 1
ATOM 2404 C CA . THR A 1 293 ? -28.976 7.556 -0.371 1.00 96.88 293 THR A CA 1
ATOM 2405 C C . THR A 1 293 ? -28.844 6.242 0.398 1.00 96.88 293 THR A C 1
ATOM 2407 O O . THR A 1 293 ? -29.592 6.008 1.347 1.00 96.88 293 THR A O 1
ATOM 2410 N N . THR A 1 294 ? -27.858 5.418 0.033 1.00 97.50 294 THR A N 1
ATOM 2411 C CA . THR A 1 294 ? -27.556 4.133 0.672 1.00 97.50 294 THR A CA 1
ATOM 2412 C C . THR A 1 294 ? -26.401 4.258 1.661 1.00 97.50 294 THR A C 1
ATOM 2414 O O . THR A 1 294 ? -25.542 5.137 1.534 1.00 97.50 294 THR A O 1
ATOM 2417 N N . THR A 1 295 ? -26.352 3.360 2.646 1.00 95.69 295 THR A N 1
ATOM 2418 C CA . THR A 1 295 ? -25.198 3.253 3.550 1.00 95.69 295 THR A CA 1
ATOM 2419 C C . THR A 1 295 ? -23.952 2.892 2.753 1.00 95.69 295 THR A C 1
ATOM 2421 O O . THR A 1 295 ? -22.924 3.547 2.887 1.00 95.69 295 THR A O 1
ATOM 2424 N N . GLU A 1 296 ? -24.063 1.921 1.850 1.00 96.19 296 GLU A N 1
ATOM 2425 C CA . GLU A 1 296 ? -22.965 1.411 1.038 1.00 96.19 296 GLU A CA 1
ATOM 2426 C C . GLU A 1 296 ? -22.317 2.512 0.197 1.00 96.19 296 GLU A C 1
ATOM 2428 O O . GLU A 1 296 ? -21.094 2.621 0.192 1.00 96.19 296 GLU A O 1
ATOM 2433 N N . GLY A 1 297 ? -23.104 3.367 -0.463 1.00 97.69 297 GLY A N 1
ATOM 2434 C CA . GLY A 1 297 ? -22.566 4.475 -1.253 1.00 97.69 297 GLY A CA 1
ATOM 2435 C C . GLY A 1 297 ? -21.862 5.532 -0.399 1.00 97.69 297 GLY A C 1
ATOM 2436 O O . GLY A 1 297 ? -20.823 6.057 -0.807 1.00 97.69 297 GLY A O 1
ATOM 2437 N N . LYS A 1 298 ? -22.365 5.802 0.816 1.00 98.12 298 LYS A N 1
ATOM 2438 C CA . LYS A 1 298 ? -21.694 6.688 1.781 1.00 98.12 298 LYS A CA 1
ATOM 2439 C C . LYS A 1 298 ? -20.386 6.084 2.291 1.00 98.12 298 LYS A C 1
ATOM 2441 O O . LYS A 1 298 ? -19.384 6.797 2.345 1.00 98.12 298 LYS A O 1
ATOM 2446 N N . GLU A 1 299 ? -20.361 4.798 2.636 1.00 96.56 299 GLU A N 1
ATOM 2447 C CA . GLU A 1 299 ? -19.137 4.086 3.035 1.00 96.56 299 GLU A CA 1
ATOM 2448 C C . GLU A 1 299 ? -18.119 4.035 1.888 1.00 96.56 299 GLU A C 1
ATOM 2450 O O . GLU A 1 299 ? -16.917 4.184 2.109 1.00 96.56 299 GLU A O 1
ATOM 2455 N N . GLU A 1 300 ? -18.592 3.854 0.653 1.00 96.19 300 GLU A N 1
ATOM 2456 C CA . GLU A 1 300 ? -17.766 3.750 -0.545 1.00 96.19 300 GLU A CA 1
ATOM 2457 C C . GLU A 1 300 ? -16.972 5.030 -0.801 1.00 96.19 300 GLU A C 1
ATOM 2459 O O . GLU A 1 300 ? -15.751 4.977 -0.950 1.00 96.19 300 GLU A O 1
ATOM 2464 N N . ILE A 1 301 ? -17.644 6.185 -0.803 1.00 96.06 301 ILE A N 1
ATOM 2465 C CA . ILE A 1 301 ? -16.987 7.474 -1.030 1.00 96.06 301 ILE A CA 1
ATOM 2466 C C . ILE A 1 301 ? -16.137 7.893 0.175 1.00 96.06 301 ILE A C 1
ATOM 2468 O O . ILE A 1 301 ? -15.018 8.361 -0.026 1.00 96.06 301 ILE A O 1
ATOM 2472 N N . SER A 1 302 ? -16.640 7.729 1.407 1.00 97.06 302 SER A N 1
ATOM 2473 C CA . SER A 1 302 ? -15.997 8.180 2.658 1.00 97.06 302 SER A CA 1
ATOM 2474 C C . SER A 1 302 ? -14.867 7.273 3.130 1.00 97.06 302 SER A C 1
ATOM 2476 O O . SER A 1 302 ? -14.038 7.680 3.950 1.00 97.06 302 SER A O 1
ATOM 2478 N N . ASN A 1 303 ? -14.856 6.029 2.641 1.00 97.50 303 ASN A N 1
ATOM 2479 C CA . ASN A 1 303 ? -14.050 4.935 3.164 1.00 97.50 303 ASN A CA 1
ATOM 2480 C C . ASN A 1 303 ? -14.281 4.713 4.676 1.00 97.50 303 ASN A C 1
ATOM 2482 O O . ASN A 1 303 ? -13.457 4.056 5.315 1.00 97.50 303 ASN A O 1
ATOM 2486 N N . PHE A 1 304 ? -15.378 5.257 5.232 1.00 98.56 304 PHE A N 1
ATOM 2487 C CA . PHE A 1 304 ? -15.811 5.110 6.616 1.00 98.56 304 PHE A CA 1
ATOM 2488 C C . PHE A 1 304 ? -16.604 3.817 6.758 1.00 98.56 304 PHE A C 1
ATOM 2490 O O . PHE A 1 304 ? -17.666 3.704 6.162 1.00 98.56 304 PHE A O 1
ATOM 2497 N N . ARG A 1 305 ? -16.097 2.840 7.510 1.00 98.50 305 ARG A N 1
ATOM 2498 C CA . ARG A 1 305 ? -16.808 1.578 7.783 1.00 98.50 305 ARG A CA 1
ATOM 2499 C C . ARG A 1 305 ? -16.190 0.832 8.955 1.00 98.50 305 ARG A C 1
ATOM 2501 O O . ARG A 1 305 ? -15.036 1.079 9.320 1.00 98.50 305 ARG A O 1
ATOM 2508 N N . LEU A 1 306 ? -16.943 -0.113 9.504 1.00 98.69 306 LEU A N 1
ATOM 2509 C CA . LEU A 1 306 ? -16.487 -0.994 10.573 1.00 98.69 306 LEU A CA 1
ATOM 2510 C C . LEU A 1 306 ? -15.347 -1.911 10.092 1.00 98.69 306 LEU A C 1
ATOM 2512 O O . LEU A 1 306 ? -15.411 -2.496 9.011 1.00 98.69 306 LEU A O 1
ATOM 2516 N N . VAL A 1 307 ? -14.305 -2.053 10.910 1.00 98.81 307 VAL A N 1
ATOM 2517 C CA . VAL A 1 307 ? -13.190 -2.973 10.662 1.00 98.81 307 VAL A CA 1
ATOM 2518 C C . VAL A 1 307 ? -13.635 -4.412 10.971 1.00 98.81 307 VAL A C 1
ATOM 2520 O O . VAL A 1 307 ? -14.154 -4.650 12.069 1.00 98.81 307 VAL A O 1
ATOM 2523 N N . PRO A 1 308 ? -13.416 -5.389 10.065 1.00 98.44 308 PRO A N 1
ATOM 2524 C CA . PRO A 1 308 ? -13.811 -6.780 10.293 1.00 98.44 308 PRO A CA 1
ATOM 2525 C C . PRO A 1 308 ? -13.251 -7.368 11.592 1.00 98.44 308 PRO A C 1
ATOM 2527 O O . PRO A 1 308 ? -12.144 -7.032 12.008 1.00 98.44 308 PRO A O 1
ATOM 2530 N N . GLY A 1 309 ? -14.007 -8.270 12.224 1.00 97.94 309 GLY A N 1
ATOM 2531 C CA . GLY A 1 309 ? -13.632 -8.890 13.504 1.00 97.94 309 GLY A CA 1
ATOM 2532 C C . GLY A 1 309 ? -13.764 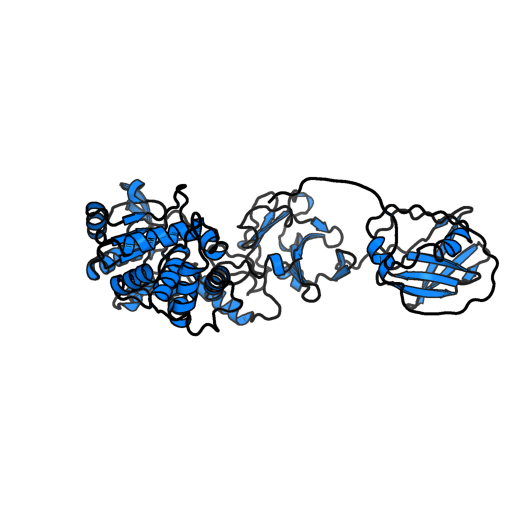-7.971 14.725 1.00 97.94 309 GLY A C 1
ATOM 2533 O O . GLY A 1 309 ? -13.383 -8.365 15.826 1.00 97.94 309 GLY A O 1
ATOM 2534 N N . THR A 1 310 ? -14.295 -6.759 14.545 1.00 98.75 310 THR A N 1
ATOM 2535 C CA . THR A 1 310 ? -14.567 -5.794 15.617 1.00 98.75 310 THR A CA 1
ATOM 2536 C C . THR A 1 310 ? -16.018 -5.317 15.550 1.00 98.75 310 THR A C 1
ATOM 2538 O O . THR A 1 310 ? -16.694 -5.511 14.542 1.00 98.75 310 THR A O 1
ATOM 2541 N N . LYS A 1 311 ? -16.496 -4.666 16.613 1.00 98.62 311 LYS A N 1
ATOM 2542 C CA . LYS A 1 311 ? -17.795 -3.969 16.665 1.00 98.62 311 LYS A CA 1
ATOM 2543 C C . LYS A 1 311 ? -17.677 -2.479 16.971 1.00 98.62 311 LYS A C 1
ATOM 2545 O O . LYS A 1 311 ? -18.680 -1.775 16.973 1.00 98.62 311 LYS A O 1
ATOM 2550 N N . LYS A 1 312 ? -16.469 -2.013 17.296 1.00 98.75 312 LYS A N 1
ATOM 2551 C CA . LYS A 1 312 ? -16.230 -0.656 17.798 1.00 98.75 312 LYS A CA 1
ATOM 2552 C C . LYS A 1 312 ? -14.994 0.020 17.203 1.00 98.75 312 LYS A C 1
ATOM 2554 O O . LYS A 1 312 ? -14.571 1.037 17.741 1.00 98.75 312 LYS A O 1
ATOM 2559 N N . LEU A 1 313 ? -14.390 -0.530 16.146 1.00 98.88 313 LEU A N 1
ATOM 2560 C CA . LEU A 1 313 ? -13.294 0.115 15.418 1.00 98.88 313 LEU A CA 1
ATOM 2561 C C . LEU A 1 313 ? -13.740 0.428 13.992 1.00 98.88 313 LEU A C 1
ATOM 2563 O O . LEU A 1 313 ? -14.043 -0.479 13.223 1.00 98.88 313 LEU A O 1
ATOM 2567 N N . PHE A 1 314 ? -13.723 1.702 13.630 1.00 98.88 314 PHE A N 1
ATOM 2568 C CA . PHE A 1 314 ? -14.071 2.188 12.302 1.00 98.88 314 PHE A CA 1
ATOM 2569 C C . PHE A 1 314 ? -12.827 2.712 11.600 1.00 98.88 314 PHE A C 1
ATOM 2571 O O . PHE A 1 314 ? -12.039 3.448 12.186 1.00 98.88 314 PHE A O 1
ATOM 2578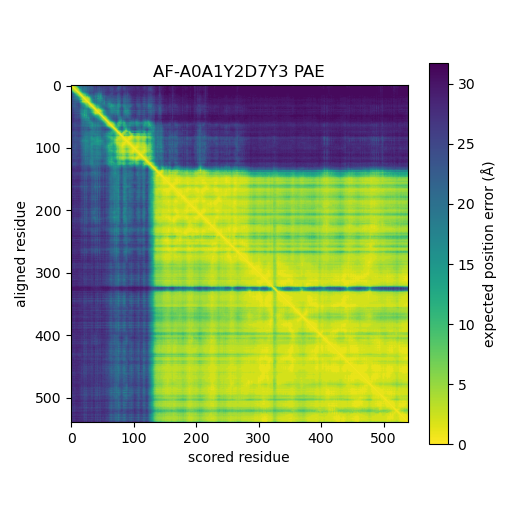 N N . ARG A 1 315 ? -12.647 2.364 10.329 1.00 98.75 315 ARG A N 1
ATOM 2579 C CA . ARG A 1 315 ? -11.635 2.983 9.460 1.00 98.75 315 ARG A CA 1
ATOM 2580 C C . ARG A 1 315 ? -12.267 4.086 8.631 1.00 98.75 315 ARG A C 1
ATOM 2582 O O . ARG A 1 315 ? -13.469 4.029 8.432 1.00 98.75 315 ARG A O 1
ATOM 2589 N N . SER A 1 316 ? -11.493 5.061 8.150 1.00 98.44 316 SER A N 1
ATOM 2590 C CA . SER A 1 316 ? -12.030 6.197 7.374 1.00 98.44 316 SER A CA 1
ATOM 2591 C C . SER A 1 316 ? -10.978 6.957 6.555 1.00 98.44 316 SER A C 1
ATOM 2593 O O . SER A 1 316 ? -9.771 6.798 6.774 1.00 98.44 316 SER A O 1
ATOM 2595 N N . PHE A 1 317 ? -11.438 7.804 5.625 1.00 96.69 317 PHE A N 1
ATOM 2596 C CA . PHE A 1 317 ? -10.676 8.960 5.130 1.00 96.69 317 PHE A CA 1
ATOM 2597 C C . PHE A 1 317 ? -10.437 9.982 6.261 1.00 96.69 317 PHE A C 1
ATOM 2599 O O . PHE A 1 317 ? -11.042 9.885 7.327 1.00 96.69 317 PHE A O 1
ATOM 2606 N N . HIS A 1 318 ? -9.554 10.964 6.058 1.00 96.56 318 HIS A N 1
ATOM 2607 C CA . HIS A 1 318 ? -9.263 11.954 7.095 1.00 96.56 318 HIS A CA 1
ATOM 2608 C C . HIS A 1 318 ? -10.532 12.721 7.553 1.00 96.56 318 HIS A C 1
ATOM 2610 O O . HIS A 1 318 ? -11.262 13.251 6.715 1.00 96.56 318 HIS A O 1
ATOM 2616 N N . PRO A 1 319 ? -10.757 12.875 8.875 1.00 97.25 319 PRO A N 1
ATOM 2617 C CA . PRO A 1 319 ? -11.884 13.607 9.471 1.00 97.25 319 PRO A CA 1
ATOM 2618 C C . PRO A 1 319 ? -12.163 15.041 8.995 1.00 97.25 319 PRO A C 1
ATOM 2620 O O . PRO A 1 319 ? -13.294 15.518 9.091 1.00 97.25 319 PRO A O 1
ATOM 2623 N N . TYR A 1 320 ? -11.134 15.784 8.578 1.00 95.56 320 TYR A N 1
ATOM 2624 C CA . TYR A 1 320 ? -11.243 17.234 8.373 1.00 95.56 320 TYR A CA 1
ATOM 2625 C C . TYR A 1 320 ? -10.143 17.854 7.512 1.00 95.56 320 TYR A C 1
ATOM 2627 O O . TYR A 1 320 ? -10.318 18.974 7.036 1.00 95.56 320 TYR A O 1
ATOM 2635 N N . TYR A 1 321 ? -9.006 17.177 7.330 1.00 93.44 321 TYR A N 1
ATOM 2636 C CA . TYR A 1 321 ? -7.906 17.711 6.541 1.00 93.44 321 TYR A CA 1
ATOM 2637 C C . TYR A 1 321 ? -8.046 17.271 5.076 1.00 93.44 321 TYR A C 1
ATOM 2639 O O . TYR A 1 321 ? -8.052 16.065 4.809 1.00 93.44 321 TYR A O 1
ATOM 2647 N N . PRO A 1 322 ? -8.161 18.213 4.126 1.00 89.69 322 PRO A N 1
ATOM 2648 C CA . PRO A 1 322 ? -8.154 17.898 2.706 1.00 89.69 322 PRO A CA 1
ATOM 2649 C C . PRO A 1 322 ? -6.757 17.448 2.283 1.00 89.69 322 PRO A C 1
ATOM 2651 O O . PRO A 1 322 ? -5.742 18.030 2.652 1.00 89.69 322 PRO A O 1
ATOM 2654 N N . THR A 1 323 ? -6.695 16.436 1.434 1.00 82.31 323 THR A N 1
ATOM 2655 C CA . THR A 1 323 ? -5.452 15.924 0.850 1.00 82.31 323 THR A CA 1
ATOM 2656 C C . THR A 1 323 ? -4.944 16.774 -0.313 1.00 82.31 323 THR A C 1
ATOM 2658 O O . THR A 1 323 ? -3.932 16.401 -0.910 1.00 82.31 323 THR A O 1
ATOM 2661 N N . GLY A 1 324 ? -5.614 17.913 -0.579 1.00 58.31 324 GLY A N 1
ATOM 2662 C CA . GLY A 1 324 ? -5.541 18.875 -1.695 1.00 58.31 324 GLY A CA 1
ATOM 2663 C C . GLY A 1 324 ? -4.174 19.414 -2.146 1.00 58.31 324 GLY A C 1
ATOM 2664 O O . GLY A 1 324 ? -4.105 20.428 -2.832 1.00 58.31 324 GLY A O 1
ATOM 2665 N N . GLN A 1 325 ? -3.085 18.732 -1.815 1.00 50.91 325 GLN A N 1
ATOM 2666 C CA . GLN A 1 325 ? -1.729 18.935 -2.313 1.00 50.91 325 GLN A CA 1
ATOM 2667 C C . GLN A 1 325 ? -1.182 17.738 -3.114 1.00 50.91 325 GLN A C 1
ATOM 2669 O O . GLN A 1 325 ? -0.095 17.836 -3.677 1.00 50.91 325 GLN A O 1
ATOM 2674 N N . ARG A 1 326 ? -1.895 16.605 -3.199 1.00 52.12 326 ARG A N 1
ATOM 2675 C CA . ARG A 1 326 ? -1.416 15.393 -3.892 1.00 52.12 326 ARG A CA 1
ATOM 2676 C C . ARG A 1 326 ? -2.255 15.011 -5.112 1.00 52.12 326 ARG A C 1
ATOM 2678 O O . ARG A 1 326 ? -2.795 13.928 -5.085 1.00 52.12 326 ARG A O 1
ATOM 2685 N N . ASN A 1 327 ? -2.416 15.837 -6.151 1.00 53.25 327 ASN A N 1
ATOM 2686 C CA . ASN A 1 327 ? -3.062 15.460 -7.440 1.00 53.25 327 ASN A CA 1
ATOM 2687 C C . ASN A 1 327 ? -4.443 14.731 -7.385 1.00 53.25 327 ASN A C 1
ATOM 2689 O O . ASN A 1 327 ? -4.959 14.327 -8.422 1.00 53.25 327 ASN A O 1
ATOM 2693 N N . ILE A 1 328 ? -5.060 14.605 -6.207 1.00 60.72 328 ILE A N 1
ATOM 2694 C CA . ILE A 1 328 ? -6.319 13.912 -5.887 1.00 60.72 328 ILE A CA 1
ATOM 2695 C C . ILE A 1 328 ? -7.303 14.990 -5.405 1.00 60.72 328 ILE A C 1
ATOM 2697 O O . ILE A 1 328 ? -7.974 14.870 -4.387 1.00 60.72 328 ILE A O 1
ATOM 2701 N N . ASN A 1 329 ? -7.341 16.119 -6.111 1.00 67.56 329 ASN A N 1
ATOM 2702 C CA . ASN A 1 329 ? -8.384 17.116 -5.917 1.00 67.56 329 ASN A CA 1
ATOM 2703 C C . ASN A 1 329 ? -9.521 16.745 -6.868 1.00 67.56 329 ASN A C 1
ATOM 2705 O O . ASN A 1 329 ? -9.538 17.189 -8.013 1.00 67.56 329 ASN A O 1
ATOM 2709 N N . TYR A 1 330 ? -10.399 15.847 -6.424 1.00 83.50 330 TYR A N 1
ATOM 2710 C CA . TYR A 1 330 ? -11.587 15.428 -7.170 1.00 83.50 330 TYR A CA 1
ATOM 2711 C C . TYR A 1 330 ? -12.836 16.082 -6.572 1.00 83.50 330 TYR A C 1
ATOM 2713 O O . TYR A 1 330 ? -12.862 16.436 -5.391 1.00 83.50 330 TYR A O 1
ATOM 2721 N N . ASP A 1 331 ? -13.906 16.182 -7.360 1.00 89.19 331 ASP A N 1
ATOM 2722 C CA . ASP A 1 331 ? -15.213 16.710 -6.937 1.00 89.19 331 ASP A CA 1
ATOM 2723 C C . ASP A 1 331 ? -15.814 15.965 -5.726 1.00 89.19 331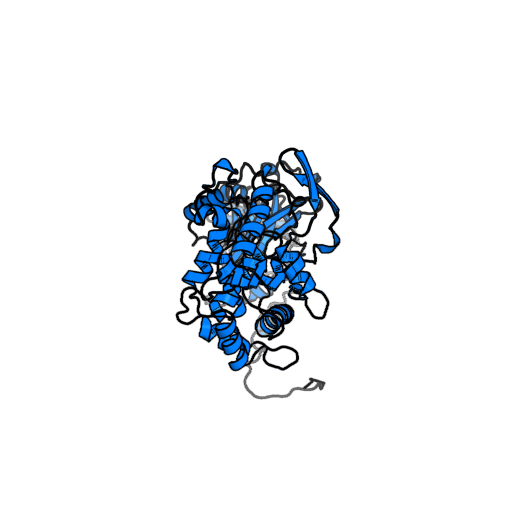 ASP A C 1
ATOM 2725 O O . ASP A 1 331 ? -16.659 16.498 -5.008 1.00 89.19 331 ASP A O 1
ATOM 2729 N N . THR A 1 332 ? -15.329 14.754 -5.450 1.00 93.19 332 THR A N 1
ATOM 2730 C CA . THR A 1 332 ? -15.756 13.905 -4.333 1.00 93.19 332 THR A CA 1
ATOM 2731 C C . THR A 1 332 ? -15.152 14.269 -2.974 1.00 93.19 332 THR A C 1
ATOM 2733 O O . THR A 1 332 ? -15.720 13.887 -1.953 1.00 93.19 332 THR A O 1
ATOM 2736 N N . GLU A 1 333 ? -14.019 14.980 -2.900 1.00 92.19 333 GLU A N 1
ATOM 2737 C CA . GLU A 1 333 ? -13.257 15.120 -1.644 1.00 92.19 333 GLU A CA 1
ATOM 2738 C C . GLU A 1 333 ? -13.999 15.912 -0.559 1.00 92.19 333 GLU A C 1
ATOM 2740 O O . GLU A 1 333 ? -14.020 15.517 0.610 1.00 92.19 333 GLU A O 1
ATOM 2745 N N . LYS A 1 334 ? -14.673 16.994 -0.949 1.00 92.25 334 LYS A N 1
ATOM 2746 C CA . LYS A 1 334 ? -15.486 17.799 -0.030 1.00 92.25 334 LYS A CA 1
ATOM 2747 C C . LYS A 1 334 ? -16.602 16.966 0.600 1.00 92.25 334 LYS A C 1
ATOM 2749 O O . LYS A 1 334 ? -16.780 16.985 1.818 1.00 92.25 334 LYS A O 1
ATOM 2754 N N . THR A 1 335 ? -17.315 16.197 -0.221 1.00 95.38 335 THR A N 1
ATOM 2755 C CA . THR A 1 335 ? -18.384 15.301 0.238 1.00 95.38 335 THR A CA 1
ATOM 2756 C C . THR A 1 335 ? -17.834 14.153 1.078 1.00 95.38 335 THR A C 1
ATOM 2758 O O . THR A 1 335 ? -18.427 13.800 2.091 1.00 95.38 335 THR A O 1
ATOM 2761 N N . ARG A 1 336 ? -16.670 13.610 0.710 1.00 95.38 336 ARG A N 1
ATOM 2762 C CA . ARG A 1 336 ? -15.969 12.557 1.451 1.00 95.38 336 ARG A CA 1
ATOM 2763 C C . ARG A 1 336 ? -15.717 12.963 2.900 1.00 95.38 336 ARG A C 1
ATOM 2765 O O . ARG A 1 336 ? -16.104 12.233 3.808 1.00 95.38 336 ARG A O 1
ATOM 2772 N N . ILE A 1 337 ? -15.119 14.136 3.110 1.00 95.75 337 ILE A N 1
ATOM 2773 C CA . ILE A 1 337 ? -14.851 14.672 4.451 1.00 95.75 337 ILE A CA 1
ATOM 2774 C C . ILE A 1 337 ? -16.162 14.908 5.205 1.00 95.75 337 ILE A C 1
ATOM 2776 O O . ILE A 1 337 ? -16.284 14.476 6.347 1.00 95.75 337 ILE A O 1
ATOM 2780 N N . ALA A 1 338 ? -17.161 15.529 4.572 1.00 96.69 338 ALA A N 1
ATOM 2781 C CA . ALA A 1 338 ? -18.456 15.770 5.211 1.00 96.69 338 ALA A CA 1
ATOM 2782 C C . ALA A 1 338 ? -19.133 14.467 5.678 1.00 96.69 338 ALA A C 1
ATOM 2784 O O . ALA A 1 338 ? -19.637 14.401 6.798 1.00 96.69 338 ALA A O 1
ATOM 2785 N N . LEU A 1 339 ? -19.078 13.408 4.866 1.00 98.38 339 LEU A N 1
ATOM 2786 C CA . LEU A 1 339 ? -19.639 12.102 5.211 1.00 98.38 339 LEU A CA 1
ATOM 2787 C C . LEU A 1 339 ? -18.868 11.401 6.329 1.00 98.38 339 LEU A C 1
ATOM 2789 O O . LEU A 1 339 ? -19.499 10.791 7.186 1.00 98.38 339 LEU A O 1
ATOM 2793 N N . VAL A 1 340 ? -17.535 11.519 6.385 1.00 98.50 340 VAL A N 1
ATOM 2794 C CA . VAL A 1 340 ? -16.769 11.024 7.546 1.00 98.50 340 VAL A CA 1
ATOM 2795 C C . VAL A 1 340 ? -17.273 11.680 8.831 1.00 98.50 340 VAL A C 1
ATOM 2797 O O . VAL A 1 340 ? -17.456 10.995 9.830 1.00 98.50 340 VAL A O 1
ATOM 2800 N N . GLN A 1 341 ? -17.541 12.987 8.808 1.00 98.38 341 GLN A N 1
ATOM 2801 C CA . GLN A 1 341 ? -18.026 13.718 9.982 1.00 98.38 341 GLN A CA 1
ATOM 2802 C C . GLN A 1 341 ? -19.444 13.298 10.383 1.00 98.38 341 GLN A C 1
ATOM 2804 O O . GLN A 1 341 ? -19.711 13.100 11.570 1.00 98.38 341 GLN A O 1
ATOM 2809 N N . GLU A 1 342 ? -20.341 13.155 9.404 1.00 98.38 342 GLU A N 1
ATOM 2810 C CA . GLU A 1 342 ? -21.715 12.680 9.603 1.00 98.38 342 GLU A CA 1
ATOM 2811 C C . GLU A 1 342 ? -21.723 11.283 10.230 1.00 98.38 342 GLU A C 1
ATOM 2813 O O . GLU A 1 342 ? -22.306 11.088 11.297 1.00 98.38 342 GLU A O 1
ATOM 2818 N N . LEU A 1 343 ? -21.027 10.331 9.604 1.00 98.62 343 LEU A N 1
ATOM 2819 C CA . LEU A 1 343 ? -20.997 8.936 10.032 1.00 98.62 343 LEU A CA 1
ATOM 2820 C C . LEU A 1 343 ? -20.277 8.772 11.373 1.00 98.62 343 LEU A C 1
ATOM 2822 O O . LEU A 1 343 ? -20.786 8.086 12.251 1.00 98.62 343 LEU A O 1
ATOM 2826 N N . ALA A 1 344 ? -19.155 9.463 11.597 1.00 98.69 344 ALA A N 1
ATOM 2827 C CA . ALA A 1 344 ? -18.467 9.421 12.887 1.00 98.69 344 ALA A CA 1
ATOM 2828 C C . ALA A 1 344 ? -19.333 9.977 14.031 1.00 98.69 344 ALA A C 1
ATOM 2830 O O . ALA A 1 344 ? -19.298 9.467 15.153 1.00 98.69 344 ALA A O 1
ATOM 2831 N N . THR A 1 345 ? -20.138 11.007 13.751 1.00 98.50 345 THR A N 1
ATOM 2832 C CA . THR A 1 345 ? -21.098 11.546 14.722 1.00 98.50 345 THR A CA 1
ATOM 2833 C C . THR A 1 345 ? -22.224 10.546 14.987 1.00 98.50 345 THR A C 1
ATOM 2835 O O . THR A 1 345 ? -22.578 10.334 16.146 1.00 98.50 345 THR A O 1
ATOM 2838 N N . ALA A 1 346 ? -22.762 9.913 13.939 1.00 98.25 346 ALA A N 1
ATOM 2839 C CA . ALA A 1 346 ? -23.839 8.929 14.041 1.00 98.25 346 ALA A CA 1
ATOM 2840 C C . ALA A 1 346 ? -23.419 7.668 14.816 1.00 98.25 346 ALA A C 1
ATOM 2842 O O . ALA A 1 346 ? -24.159 7.214 15.685 1.00 98.25 346 ALA A O 1
ATOM 2843 N N . GLU A 1 347 ? -22.206 7.165 14.572 1.00 98.38 347 GLU A N 1
ATOM 2844 C CA . GLU A 1 347 ? -21.615 6.035 15.305 1.00 98.38 347 GLU A CA 1
ATOM 2845 C C . GLU A 1 347 ? -21.120 6.422 16.708 1.00 98.38 347 GLU A C 1
ATOM 2847 O O . GLU A 1 347 ? -20.729 5.570 17.505 1.00 98.38 347 GLU A O 1
ATOM 2852 N N . GLY A 1 348 ? -21.122 7.717 17.035 1.00 98.44 348 GLY A N 1
ATOM 2853 C CA . GLY A 1 348 ? -20.729 8.216 18.345 1.00 98.44 348 GLY A CA 1
ATOM 2854 C C . GLY A 1 348 ? -19.254 7.989 18.671 1.00 98.44 348 GLY A C 1
ATOM 2855 O O . GLY A 1 348 ? -18.949 7.727 19.835 1.00 98.44 348 GLY A O 1
ATOM 2856 N N . ILE A 1 349 ? -18.357 8.098 17.680 1.00 98.75 349 ILE A N 1
ATOM 2857 C CA . ILE A 1 349 ? -16.902 7.944 17.856 1.00 98.75 349 ILE A CA 1
ATOM 2858 C C . ILE A 1 349 ? -16.410 8.787 19.044 1.00 98.75 349 ILE A C 1
ATOM 2860 O O . ILE A 1 349 ? -16.716 9.977 19.157 1.00 98.75 349 ILE A O 1
ATOM 2864 N N . LYS A 1 350 ? -15.631 8.159 19.932 1.00 98.62 350 LYS A N 1
ATOM 2865 C CA . LYS A 1 350 ? -15.106 8.760 21.171 1.00 98.62 350 LYS A CA 1
ATOM 2866 C C . LYS A 1 350 ? -13.593 8.917 21.195 1.00 98.62 350 LYS A C 1
ATOM 2868 O O . LYS A 1 350 ? -13.086 9.714 21.982 1.00 98.62 350 LYS A O 1
ATOM 2873 N N . SER A 1 351 ? -12.886 8.179 20.347 1.00 98.88 351 SER A N 1
ATOM 2874 C CA . SER A 1 351 ? -11.427 8.162 20.311 1.00 98.88 351 SER A CA 1
ATOM 2875 C C . SER A 1 351 ? -10.917 8.039 18.882 1.00 98.88 351 SER A C 1
ATOM 2877 O O . SER A 1 351 ? -11.536 7.359 18.063 1.00 98.88 351 SER A O 1
ATOM 2879 N N . ASP A 1 352 ? -9.772 8.650 18.601 1.00 98.75 352 ASP A N 1
ATOM 2880 C CA . ASP A 1 352 ? -9.162 8.649 17.272 1.00 98.75 352 ASP A CA 1
ATOM 2881 C C . ASP A 1 352 ? -7.740 8.069 17.278 1.00 98.75 352 ASP A C 1
ATOM 2883 O O . ASP A 1 352 ? -6.974 8.254 18.225 1.00 98.75 352 ASP A O 1
ATOM 2887 N N . ILE A 1 353 ? -7.392 7.352 16.210 1.00 98.88 353 ILE A N 1
ATOM 2888 C CA . ILE A 1 353 ? -6.066 6.811 15.929 1.00 98.88 353 ILE A CA 1
ATOM 2889 C C . ILE A 1 353 ? -5.578 7.427 14.614 1.00 98.88 353 ILE A C 1
ATOM 2891 O O . ILE A 1 353 ? -5.919 6.967 13.517 1.00 98.88 353 ILE A O 1
ATOM 2895 N N . ASN A 1 354 ? -4.724 8.440 14.738 1.00 98.25 354 ASN A N 1
ATOM 2896 C CA . ASN A 1 354 ? -4.170 9.184 13.620 1.00 98.25 354 ASN A CA 1
ATOM 2897 C C . ASN A 1 354 ? -2.818 8.586 13.192 1.00 98.25 354 ASN A C 1
ATOM 2899 O O . ASN A 1 354 ? -1.830 8.633 13.927 1.00 98.25 354 ASN A O 1
ATOM 2903 N N . LEU A 1 355 ? -2.767 8.036 11.973 1.00 97.69 355 LEU A N 1
ATOM 2904 C CA . LEU A 1 355 ? -1.564 7.447 11.364 1.00 97.69 355 LEU A CA 1
ATOM 2905 C C . LEU A 1 355 ? -0.786 8.434 10.468 1.00 97.69 355 LEU A C 1
ATOM 2907 O O . LEU A 1 355 ? 0.032 8.015 9.638 1.00 97.69 355 LEU A O 1
ATOM 2911 N N . THR A 1 356 ? -1.076 9.732 10.556 1.00 93.50 356 THR A N 1
ATOM 2912 C CA . THR A 1 356 ? -0.320 10.811 9.909 1.00 93.50 356 THR A CA 1
ATOM 2913 C C . THR A 1 356 ? 0.253 11.780 10.927 1.00 93.50 356 THR A C 1
ATOM 2915 O O . THR A 1 356 ? 0.138 11.594 12.134 1.00 93.50 356 THR A O 1
ATOM 2918 N N . GLU A 1 357 ? 0.888 12.837 10.427 1.00 91.69 357 GLU A N 1
ATOM 2919 C CA . GLU A 1 357 ? 1.176 13.993 11.263 1.00 91.69 357 GLU A CA 1
ATOM 2920 C C . GLU A 1 357 ? -0.110 14.602 11.841 1.00 91.69 357 GLU A C 1
ATOM 2922 O O . GLU A 1 357 ? -1.212 14.401 11.316 1.00 91.69 357 GLU A O 1
ATOM 2927 N N . ASP A 1 358 ? 0.047 15.359 12.925 1.00 92.81 358 ASP A N 1
ATOM 2928 C CA . ASP A 1 358 ? -1.041 16.146 13.485 1.00 92.81 358 ASP A CA 1
ATOM 2929 C C . ASP A 1 358 ? -1.398 17.308 12.547 1.00 92.81 358 ASP A C 1
ATOM 2931 O O . ASP A 1 358 ? -0.671 18.300 12.439 1.00 92.81 358 ASP A O 1
ATOM 2935 N N . CYS A 1 359 ? -2.539 17.177 11.872 1.00 92.94 359 CYS A N 1
ATOM 2936 C CA . CYS A 1 359 ? -3.064 18.189 10.968 1.00 92.94 359 CYS A CA 1
ATOM 2937 C C . CYS A 1 359 ? -3.766 19.353 11.690 1.00 92.94 359 CYS A C 1
ATOM 2939 O O . CYS A 1 359 ? -4.212 20.288 11.027 1.00 92.94 359 CYS A O 1
ATOM 2941 N N . SER A 1 360 ? -3.875 19.341 13.027 1.00 92.56 360 SER A N 1
ATOM 2942 C CA . SER A 1 360 ? -4.419 20.471 13.800 1.00 92.56 360 SER A CA 1
ATOM 2943 C C . SER A 1 360 ? -3.582 21.750 13.639 1.00 92.56 360 SER A C 1
ATOM 2945 O O . SER A 1 360 ? -4.105 22.860 13.697 1.00 92.56 360 SER A O 1
ATOM 2947 N N . LYS A 1 361 ? -2.290 21.622 13.321 1.00 92.94 361 LYS A N 1
ATOM 2948 C CA . LYS A 1 361 ? -1.408 22.767 13.047 1.00 92.94 361 LYS A CA 1
ATOM 2949 C C . LYS A 1 361 ? -1.799 23.587 11.809 1.00 92.94 361 LYS A C 1
ATOM 2951 O O . LYS A 1 361 ? -1.345 24.716 11.684 1.00 92.94 361 LYS A O 1
ATOM 2956 N N . TYR A 1 362 ? -2.633 23.034 10.924 1.00 93.19 362 TYR A N 1
ATOM 2957 C CA . TYR A 1 362 ? -3.079 23.687 9.689 1.00 93.19 362 TYR A CA 1
ATOM 2958 C C . TYR A 1 362 ? -4.447 24.378 9.823 1.00 93.19 362 TYR A C 1
ATOM 2960 O O . TYR A 1 362 ? -5.012 24.840 8.835 1.00 93.19 362 TYR A O 1
ATOM 2968 N N . ILE A 1 363 ? -5.036 24.435 11.023 1.00 94.50 363 ILE A N 1
ATOM 2969 C CA . ILE A 1 363 ? -6.332 25.098 11.233 1.00 94.50 363 ILE A CA 1
ATOM 2970 C C . ILE A 1 363 ? -6.266 26.557 10.771 1.00 94.50 363 ILE A C 1
ATOM 2972 O O . ILE A 1 363 ? -5.355 27.303 11.122 1.00 94.50 363 ILE A O 1
ATOM 2976 N N . GLY A 1 364 ? -7.286 26.979 10.026 1.00 94.31 364 GLY A N 1
ATOM 2977 C CA . GLY A 1 364 ? -7.398 28.338 9.505 1.00 94.31 364 GLY A CA 1
ATOM 2978 C C . GLY A 1 364 ? -6.656 28.577 8.190 1.00 94.31 364 GLY A C 1
ATOM 2979 O O . GLY A 1 364 ? -6.934 29.599 7.557 1.00 94.31 364 GLY A O 1
ATOM 2980 N N . GLU A 1 365 ? -5.793 27.654 7.749 1.00 93.75 365 GLU A N 1
ATOM 2981 C CA . GLU A 1 365 ? -5.197 27.718 6.414 1.00 93.75 365 GLU A CA 1
ATOM 2982 C C . GLU A 1 365 ? -6.275 27.600 5.337 1.00 93.75 365 GLU A C 1
ATOM 2984 O O . GLU A 1 365 ? -7.244 26.843 5.469 1.00 93.75 365 GLU A O 1
ATOM 2989 N N . GLU A 1 366 ? -6.104 28.382 4.273 1.00 92.31 366 GLU A N 1
ATOM 2990 C CA . GLU A 1 366 ? -6.980 28.371 3.110 1.00 92.31 366 GLU A CA 1
ATOM 2991 C C . GLU A 1 366 ? -6.532 27.315 2.109 1.00 92.31 366 GLU A C 1
ATOM 2993 O O . GLU A 1 366 ? -5.346 27.144 1.835 1.00 92.31 366 GLU A O 1
ATOM 2998 N N . PHE A 1 367 ? -7.505 26.637 1.516 1.00 89.19 367 PHE A N 1
ATOM 2999 C CA . PHE A 1 367 ? -7.270 25.662 0.466 1.00 89.19 367 PHE A CA 1
ATOM 3000 C C . PHE A 1 367 ? -8.378 25.739 -0.582 1.00 89.19 367 PHE A C 1
ATOM 3002 O O . PHE A 1 367 ? -9.496 26.181 -0.300 1.00 89.19 367 PHE A O 1
ATOM 3009 N N . LYS A 1 368 ? -8.052 25.320 -1.806 1.00 89.12 368 LYS A N 1
ATOM 3010 C CA . LYS A 1 368 ? -8.932 25.414 -2.971 1.00 89.12 368 LYS A CA 1
ATOM 3011 C C . LYS A 1 368 ? -9.455 24.035 -3.369 1.00 89.12 368 LYS A C 1
ATOM 3013 O O . LYS A 1 368 ? -8.674 23.129 -3.652 1.00 89.12 368 LYS A O 1
ATOM 3018 N N . TRP A 1 369 ? -10.772 23.898 -3.427 1.00 88.75 369 TRP A N 1
ATOM 3019 C CA . TRP A 1 369 ? -11.465 22.704 -3.900 1.00 88.75 369 TRP A CA 1
ATOM 3020 C C . TRP A 1 369 ? -11.432 22.583 -5.428 1.00 88.75 369 TRP A C 1
ATOM 3022 O O . TRP A 1 369 ? -11.121 23.540 -6.142 1.00 88.75 369 TRP A O 1
ATOM 3032 N N . TYR A 1 370 ? -11.802 21.404 -5.929 1.00 85.62 370 TYR A N 1
ATOM 3033 C CA . TYR A 1 370 ? -11.885 21.101 -7.359 1.00 85.62 370 TYR A CA 1
ATOM 3034 C C . TYR A 1 370 ? -12.810 22.057 -8.130 1.00 85.62 370 TYR A C 1
ATOM 3036 O O . TYR A 1 370 ? -12.473 22.499 -9.224 1.00 85.62 370 TYR A O 1
ATOM 3044 N N . ASP A 1 371 ? -13.941 22.444 -7.531 1.00 87.19 371 ASP A N 1
ATOM 3045 C CA . ASP A 1 371 ? -14.910 23.394 -8.104 1.00 87.19 371 ASP A CA 1
ATOM 3046 C C . ASP A 1 371 ? -14.410 24.855 -8.125 1.00 87.19 371 ASP A C 1
ATOM 3048 O O . ASP A 1 371 ? -15.114 25.767 -8.560 1.00 87.19 371 ASP A O 1
ATOM 3052 N N . GLY A 1 372 ? -13.187 25.092 -7.649 1.00 88.25 372 GLY A N 1
ATOM 3053 C CA . GLY A 1 372 ? -12.557 26.398 -7.577 1.00 88.25 372 GLY A CA 1
ATOM 3054 C C . GLY A 1 372 ? -12.910 27.207 -6.332 1.00 88.25 372 GLY A C 1
ATOM 3055 O O . GLY A 1 372 ? -12.319 28.273 -6.145 1.00 88.25 372 GLY A O 1
ATOM 3056 N N . THR A 1 373 ? -13.814 26.718 -5.479 1.00 90.75 373 THR A N 1
ATOM 3057 C CA . THR A 1 373 ? -14.160 27.379 -4.218 1.00 90.75 373 THR A CA 1
ATOM 3058 C C . THR A 1 373 ? -13.037 27.242 -3.193 1.00 90.75 373 THR A C 1
ATOM 3060 O O . THR A 1 373 ? -12.276 26.275 -3.199 1.00 90.75 373 THR A O 1
ATOM 3063 N N . THR A 1 374 ? -12.929 28.216 -2.291 1.00 91.69 374 THR A N 1
ATOM 3064 C CA . THR A 1 374 ? -11.947 28.206 -1.199 1.00 91.69 374 THR A CA 1
ATOM 3065 C C . THR A 1 374 ? -12.642 27.896 0.121 1.00 91.69 374 THR A C 1
ATOM 3067 O O . THR A 1 374 ? -13.780 28.303 0.360 1.00 91.69 374 THR A O 1
ATOM 3070 N N . SER A 1 375 ? -11.973 27.169 1.006 1.00 92.25 375 SER A N 1
ATOM 3071 C CA . SER A 1 375 ? -12.413 26.961 2.387 1.00 92.25 375 SER A CA 1
ATOM 3072 C C . SER A 1 375 ? -11.230 27.041 3.339 1.00 92.25 375 SER A C 1
ATOM 3074 O O . SER A 1 375 ? -10.078 26.983 2.915 1.00 92.25 375 SER A O 1
ATOM 3076 N N . LYS A 1 376 ? -11.523 27.203 4.630 1.00 94.62 376 LYS A N 1
ATOM 3077 C CA . LYS A 1 376 ? -10.520 27.124 5.693 1.00 94.62 376 LYS A CA 1
ATOM 3078 C C . LYS A 1 376 ? -10.588 25.775 6.376 1.00 94.62 376 LYS A C 1
ATOM 3080 O O . LYS A 1 376 ? -11.677 25.229 6.557 1.00 94.62 376 LYS A O 1
ATOM 3085 N N . ILE A 1 377 ? -9.435 25.256 6.775 1.00 93.94 377 ILE A N 1
ATOM 3086 C CA . ILE A 1 377 ? -9.371 24.022 7.556 1.00 93.94 377 ILE A CA 1
ATOM 3087 C C . ILE A 1 377 ? -9.999 24.290 8.926 1.00 93.94 377 ILE A C 1
ATOM 3089 O O . ILE A 1 377 ? -9.595 25.207 9.643 1.00 93.94 377 ILE A O 1
ATOM 3093 N N . THR A 1 378 ? -11.004 23.492 9.282 1.00 95.94 378 THR A N 1
ATOM 3094 C CA . THR A 1 378 ? -11.727 23.580 10.557 1.00 95.94 378 THR A CA 1
ATOM 3095 C C . THR A 1 378 ? -11.898 22.188 11.146 1.00 95.94 378 THR A C 1
ATOM 3097 O O . THR A 1 378 ? -12.035 21.217 10.408 1.00 95.94 378 THR A O 1
ATOM 3100 N N . ILE A 1 379 ? -11.884 22.079 12.476 1.00 97.00 379 ILE A N 1
ATOM 3101 C CA . ILE A 1 379 ? -12.121 20.802 13.158 1.00 97.00 379 ILE A CA 1
ATOM 3102 C C . ILE A 1 379 ? -13.628 20.655 13.419 1.00 97.00 379 ILE A C 1
ATOM 3104 O O . ILE A 1 379 ? -14.208 21.550 14.044 1.00 97.00 379 ILE A O 1
ATOM 3108 N N . PRO A 1 380 ? -14.266 19.546 13.010 1.00 97.38 380 PRO A N 1
ATOM 3109 C CA . PRO A 1 380 ? -15.680 19.287 13.252 1.00 97.38 380 PRO A CA 1
ATOM 3110 C C . PRO A 1 380 ? -15.962 19.052 14.737 1.00 97.38 380 PRO A C 1
ATOM 3112 O O . PRO A 1 380 ? -15.100 18.600 15.490 1.00 97.38 380 PRO A O 1
ATOM 3115 N N . LYS A 1 381 ? -17.199 19.326 15.164 1.00 98.00 381 LYS A N 1
ATOM 3116 C CA . LYS A 1 381 ? -17.573 19.315 16.584 1.00 98.00 381 LYS A CA 1
ATOM 3117 C C . LYS A 1 381 ? -17.257 17.990 17.290 1.00 98.00 381 LYS A C 1
ATOM 3119 O O . LYS A 1 381 ? -16.664 18.025 18.363 1.00 98.00 381 LYS A O 1
ATOM 3124 N N . TYR A 1 382 ? -17.579 16.850 16.674 1.00 98.19 382 TYR A N 1
ATOM 3125 C CA . TYR A 1 382 ? -17.305 15.539 17.274 1.00 98.19 382 TYR A CA 1
ATOM 3126 C C . TYR A 1 382 ? -15.803 15.348 17.555 1.00 98.19 382 TYR A C 1
ATOM 3128 O O . TYR A 1 382 ? -15.422 14.925 18.640 1.00 98.19 382 TYR A O 1
ATOM 3136 N N . TYR A 1 383 ? -14.936 15.757 16.625 1.00 98.31 383 TYR A N 1
ATOM 3137 C CA . TYR A 1 383 ? -13.490 15.628 16.779 1.00 98.31 383 TYR A CA 1
ATOM 3138 C C . TYR A 1 383 ? -12.931 16.633 17.798 1.00 98.31 383 TYR A C 1
ATOM 3140 O O . TYR A 1 383 ? -12.014 16.303 18.545 1.00 98.31 383 TYR A O 1
ATOM 3148 N N . GLN A 1 384 ? -13.516 17.833 17.913 1.00 98.25 384 GLN A N 1
ATOM 3149 C CA . GLN A 1 384 ? -13.190 18.758 19.010 1.00 98.25 384 GLN A CA 1
ATOM 3150 C C . GLN A 1 384 ? -13.489 18.140 20.383 1.00 98.25 384 GLN A C 1
ATOM 3152 O O . GLN A 1 384 ? -12.743 18.373 21.333 1.00 98.25 384 GLN A O 1
ATOM 3157 N N . ASP A 1 385 ? -14.566 17.358 20.500 1.00 98.31 385 ASP A N 1
ATOM 3158 C CA . ASP A 1 385 ? -14.910 16.674 21.748 1.00 98.31 385 ASP A CA 1
ATOM 3159 C C . ASP A 1 385 ? -13.891 15.571 22.078 1.00 98.31 385 ASP A C 1
ATOM 3161 O O . ASP A 1 385 ? -13.455 15.476 23.227 1.00 98.31 385 ASP A O 1
ATOM 3165 N N . ILE A 1 386 ? -13.414 14.832 21.069 1.00 98.56 386 ILE A N 1
ATOM 3166 C CA . ILE A 1 386 ? -12.312 13.861 21.202 1.00 98.56 386 ILE A CA 1
ATOM 3167 C C . ILE A 1 386 ? -11.010 14.559 21.640 1.00 98.56 386 ILE A C 1
ATOM 3169 O O . ILE A 1 386 ? -10.351 14.112 22.581 1.00 98.56 386 ILE A O 1
ATOM 3173 N N . MET A 1 387 ? -10.659 15.691 21.014 1.00 97.56 387 MET A N 1
ATOM 3174 C CA . MET A 1 387 ? -9.492 16.504 21.393 1.00 97.56 387 MET A CA 1
ATOM 3175 C C . MET A 1 387 ? -9.585 16.988 22.839 1.00 97.56 387 MET A C 1
ATOM 3177 O O . MET A 1 387 ? -8.622 16.881 23.593 1.00 97.56 387 MET A O 1
ATOM 3181 N N . LYS A 1 388 ? -10.752 17.503 23.244 1.00 97.94 388 LYS A N 1
ATOM 3182 C CA . LYS A 1 388 ? -10.993 17.986 24.608 1.00 97.94 388 LYS A CA 1
ATOM 3183 C C . LYS A 1 388 ? -10.882 16.861 25.640 1.00 97.94 388 LYS A C 1
ATOM 3185 O O . LYS A 1 388 ? -10.429 17.115 26.753 1.00 97.94 388 LYS A O 1
ATOM 3190 N N . ALA A 1 389 ? -11.282 15.645 25.276 1.00 97.75 389 ALA A N 1
ATOM 3191 C CA . ALA A 1 389 ? -11.123 14.456 26.106 1.00 97.75 389 ALA A CA 1
ATOM 3192 C C . ALA A 1 389 ? -9.675 13.926 26.143 1.00 97.75 389 ALA A C 1
ATOM 3194 O O . ALA A 1 389 ? -9.384 13.023 26.921 1.00 97.75 389 ALA A O 1
ATOM 3195 N N . GLY A 1 390 ? -8.763 14.459 25.318 1.00 97.62 390 GLY A N 1
ATOM 3196 C CA . GLY A 1 390 ? -7.402 13.934 25.185 1.00 97.62 390 GLY A CA 1
ATOM 3197 C C . GLY A 1 390 ? -7.358 12.540 24.550 1.00 97.62 390 GLY A C 1
ATOM 3198 O O . GLY A 1 390 ? -6.411 11.794 24.784 1.00 97.62 390 GLY A O 1
ATOM 3199 N N . SER A 1 391 ? -8.378 12.171 23.767 1.00 98.25 391 SER A N 1
ATOM 3200 C CA . SER A 1 391 ? -8.563 10.811 23.250 1.00 98.25 391 SER A CA 1
ATOM 3201 C C . SER A 1 391 ? -8.110 10.662 21.794 1.00 98.25 391 SER A C 1
ATOM 3203 O O . SER A 1 391 ? -8.819 10.104 20.958 1.00 98.25 391 SER A O 1
ATOM 3205 N N . ILE A 1 392 ? -6.915 11.176 21.482 1.00 98.25 392 ILE A N 1
ATOM 3206 C CA . ILE A 1 392 ? -6.282 11.044 20.160 1.00 98.25 392 ILE A CA 1
ATOM 3207 C C . ILE A 1 392 ? -4.926 10.367 20.302 1.00 98.25 392 ILE A C 1
ATOM 3209 O O . ILE A 1 392 ? -4.032 10.853 20.997 1.00 98.25 392 ILE A O 1
ATOM 3213 N N . CYS A 1 393 ? -4.749 9.266 19.583 1.00 98.25 393 CYS A N 1
ATOM 3214 C CA . CYS A 1 393 ? -3.472 8.599 19.419 1.00 98.25 393 CYS A CA 1
ATOM 3215 C C . CYS A 1 393 ? -2.763 9.141 18.172 1.00 98.25 393 CYS A C 1
ATOM 3217 O O . CYS A 1 393 ? -3.028 8.694 17.057 1.00 98.25 393 CYS A O 1
ATOM 3219 N N . HIS A 1 394 ? -1.844 10.092 18.350 1.00 97.38 394 HIS A N 1
ATOM 3220 C CA . HIS A 1 394 ? -0.930 10.514 17.284 1.00 97.38 394 HIS A CA 1
ATOM 3221 C C . HIS A 1 394 ? 0.198 9.490 17.149 1.00 97.38 394 HIS A C 1
ATOM 3223 O O . HIS A 1 394 ? 1.185 9.550 17.883 1.00 97.38 394 HIS A O 1
ATOM 3229 N N . VAL A 1 395 ? 0.033 8.515 16.254 1.00 97.69 395 VAL A N 1
ATOM 3230 C CA . VAL A 1 395 ? 0.937 7.364 16.171 1.00 97.69 395 VAL A CA 1
ATOM 3231 C C . VAL A 1 395 ? 2.313 7.793 15.673 1.00 97.69 395 VAL A C 1
ATOM 3233 O O . VAL A 1 395 ? 2.492 8.187 14.520 1.00 97.69 395 VAL A O 1
ATOM 3236 N N . GLN A 1 396 ? 3.305 7.647 16.542 1.00 94.88 396 GLN A N 1
ATOM 3237 C CA . GLN A 1 396 ? 4.710 7.901 16.252 1.00 94.88 396 GLN A CA 1
ATOM 3238 C C . GLN A 1 396 ? 5.596 7.016 17.129 1.00 94.88 396 GLN A C 1
ATOM 3240 O O . GLN A 1 396 ? 5.172 6.535 18.178 1.00 94.88 396 GLN A O 1
ATOM 3245 N N . SER A 1 397 ? 6.829 6.787 16.697 1.00 90.06 397 SER A N 1
ATOM 3246 C CA . SER A 1 397 ? 7.825 6.100 17.516 1.00 90.06 397 SER A CA 1
ATOM 3247 C C . SER A 1 397 ? 8.319 6.980 18.661 1.00 90.06 397 SER A C 1
ATOM 3249 O O . SER A 1 397 ? 8.101 8.194 18.684 1.00 90.06 397 SER A O 1
ATOM 3251 N N . THR A 1 398 ? 9.091 6.386 19.567 1.00 86.94 398 THR A N 1
ATOM 3252 C CA . THR A 1 398 ? 9.828 7.124 20.609 1.00 86.94 398 THR A CA 1
ATOM 3253 C C . THR A 1 398 ? 10.771 8.193 20.039 1.00 86.94 398 THR A C 1
ATOM 3255 O O . THR A 1 398 ? 11.026 9.208 20.683 1.00 86.94 398 THR A O 1
ATOM 3258 N N . SER A 1 399 ? 11.247 7.997 18.808 1.00 87.44 399 SER A N 1
ATOM 3259 C CA . SER A 1 399 ? 12.076 8.935 18.043 1.00 87.44 399 SER A CA 1
ATOM 3260 C C . SER A 1 399 ? 11.282 9.929 17.178 1.00 87.44 399 SER A C 1
ATOM 3262 O O . SER A 1 399 ? 11.885 10.663 16.397 1.00 87.44 399 SER A O 1
ATOM 3264 N N . GLY A 1 400 ? 9.949 9.966 17.290 1.00 91.75 400 GLY A N 1
ATOM 3265 C CA . GLY A 1 400 ? 9.083 10.888 16.545 1.00 91.75 400 GLY A CA 1
ATOM 3266 C C . GLY A 1 400 ? 8.846 10.503 15.080 1.00 91.75 400 GLY A C 1
ATOM 3267 O O . GLY A 1 400 ? 8.401 11.327 14.285 1.00 91.75 400 GLY A O 1
ATOM 3268 N N . VAL A 1 401 ? 9.148 9.262 14.688 1.00 94.12 401 VAL A N 1
ATOM 3269 C CA . VAL A 1 401 ? 8.926 8.783 13.320 1.00 94.12 401 VAL A CA 1
ATOM 3270 C C . VAL A 1 401 ? 7.497 8.273 13.183 1.00 94.12 401 VAL A C 1
ATOM 3272 O O . VAL A 1 401 ? 7.077 7.358 13.894 1.00 94.12 401 VAL A O 1
ATOM 3275 N N . ILE A 1 402 ? 6.760 8.843 12.234 1.00 93.88 402 ILE A N 1
ATOM 3276 C CA . ILE A 1 402 ? 5.386 8.442 11.913 1.00 93.88 402 ILE A CA 1
ATOM 3277 C C . ILE A 1 402 ? 5.348 7.256 10.933 1.00 93.88 402 ILE A C 1
ATOM 3279 O O . ILE A 1 402 ? 6.259 7.107 10.106 1.00 93.88 402 ILE A O 1
ATOM 3283 N N . PRO A 1 403 ? 4.276 6.439 10.946 1.00 94.81 403 PRO A N 1
ATOM 3284 C CA . PRO A 1 403 ? 4.065 5.409 9.940 1.00 94.81 403 PRO A CA 1
ATOM 3285 C C . PRO A 1 403 ? 4.112 5.973 8.517 1.00 94.81 403 PRO A C 1
ATOM 3287 O O . PRO A 1 403 ? 3.436 6.953 8.187 1.00 94.81 403 PRO A O 1
ATOM 3290 N N . SER A 1 404 ? 4.865 5.310 7.638 1.00 90.81 404 SER A N 1
ATOM 3291 C CA . SER A 1 404 ? 4.924 5.633 6.209 1.00 90.81 404 SER A CA 1
ATOM 3292 C C . SER A 1 404 ? 4.546 4.430 5.353 1.00 90.81 404 SER A C 1
ATOM 3294 O O . SER A 1 404 ? 4.741 3.285 5.761 1.00 90.81 404 SER A O 1
ATOM 3296 N N . TYR A 1 405 ? 4.028 4.705 4.151 1.00 86.38 405 TYR A N 1
ATOM 3297 C CA . TYR A 1 405 ? 3.636 3.699 3.158 1.00 86.38 405 TYR A CA 1
ATOM 3298 C C . TYR A 1 405 ? 4.711 2.623 2.966 1.00 86.38 405 TYR A C 1
ATOM 3300 O O . TYR A 1 405 ? 4.470 1.441 3.184 1.00 86.38 405 TYR A O 1
ATOM 3308 N N . HIS A 1 406 ? 5.929 3.042 2.621 1.00 83.94 406 HIS A N 1
ATOM 3309 C CA . HIS A 1 406 ? 6.998 2.103 2.307 1.00 83.94 406 HIS A CA 1
ATOM 3310 C C . HIS A 1 406 ? 7.365 1.234 3.516 1.00 83.94 406 HIS A C 1
ATOM 3312 O O . HIS A 1 406 ? 7.691 0.059 3.362 1.00 83.94 406 HIS A O 1
ATOM 3318 N N . TYR A 1 407 ? 7.300 1.803 4.718 1.00 89.19 407 TYR A N 1
ATOM 3319 C CA . TYR A 1 407 ? 7.726 1.120 5.926 1.00 89.19 407 TYR A CA 1
ATOM 3320 C C . TYR A 1 407 ? 6.740 0.040 6.363 1.00 89.19 407 TYR A C 1
ATOM 3322 O O . TYR A 1 407 ? 7.167 -1.073 6.666 1.00 89.19 407 TYR A O 1
ATOM 3330 N N . VAL A 1 408 ? 5.435 0.343 6.355 1.00 92.31 408 VAL A N 1
ATOM 3331 C CA . VAL A 1 408 ? 4.415 -0.600 6.841 1.00 92.31 408 VAL A CA 1
ATOM 3332 C C . VAL A 1 408 ? 4.384 -1.888 6.020 1.00 92.31 408 VAL A C 1
ATOM 3334 O O . VAL A 1 408 ? 4.259 -2.949 6.613 1.00 92.31 408 VAL A O 1
ATOM 3337 N N . TYR A 1 409 ? 4.584 -1.834 4.697 1.00 91.69 409 TYR A N 1
ATOM 3338 C CA . TYR A 1 409 ? 4.603 -3.043 3.860 1.00 91.69 409 TYR A CA 1
ATOM 3339 C C . TYR A 1 409 ? 5.955 -3.767 3.867 1.00 91.69 409 TYR A C 1
ATOM 3341 O O . TYR A 1 409 ? 6.000 -4.994 3.952 1.00 91.69 409 TYR A O 1
ATOM 3349 N N . ASN A 1 410 ? 7.073 -3.033 3.796 1.00 88.00 410 ASN A N 1
ATOM 3350 C CA . ASN A 1 410 ? 8.380 -3.653 3.542 1.00 88.00 410 ASN A CA 1
ATOM 3351 C C . ASN A 1 410 ? 9.153 -4.021 4.812 1.00 88.00 410 ASN A C 1
ATOM 3353 O O . ASN A 1 410 ? 9.998 -4.919 4.769 1.00 88.00 410 ASN A O 1
ATOM 3357 N N . LYS A 1 411 ? 8.873 -3.349 5.936 1.00 91.94 411 LYS A N 1
ATOM 3358 C CA . LYS A 1 411 ? 9.602 -3.507 7.203 1.00 91.94 411 LYS A CA 1
ATOM 3359 C C . LYS A 1 411 ? 8.693 -3.814 8.410 1.00 91.94 411 LYS A C 1
ATOM 3361 O O . LYS A 1 411 ? 8.924 -3.266 9.485 1.00 91.94 411 LYS A O 1
ATOM 3366 N N . PRO A 1 412 ? 7.704 -4.725 8.308 1.00 94.75 412 PRO A N 1
ATOM 3367 C CA . PRO A 1 412 ? 6.765 -4.976 9.405 1.00 94.75 412 PRO A CA 1
ATOM 3368 C C . PRO A 1 412 ? 7.382 -5.709 10.609 1.00 94.75 412 PRO A C 1
ATOM 3370 O O . PRO A 1 412 ? 6.719 -5.876 11.624 1.00 94.75 412 PRO A O 1
ATOM 3373 N N . ARG A 1 413 ? 8.644 -6.155 10.513 1.00 95.12 413 ARG A N 1
ATOM 3374 C CA . ARG A 1 413 ? 9.393 -6.776 11.621 1.00 95.12 413 ARG A CA 1
ATOM 3375 C C . ARG A 1 413 ? 10.433 -5.861 12.266 1.00 95.12 413 ARG A C 1
ATOM 3377 O O . ARG A 1 413 ? 11.142 -6.292 13.175 1.00 95.12 413 ARG A O 1
ATOM 3384 N N . ASP A 1 414 ? 10.576 -4.641 11.762 1.00 94.19 414 ASP A N 1
ATOM 3385 C CA . ASP A 1 414 ? 11.486 -3.658 12.336 1.00 94.19 414 ASP A CA 1
ATOM 3386 C C . ASP A 1 414 ? 10.903 -3.137 13.667 1.00 94.19 414 ASP A C 1
ATOM 3388 O O . ASP A 1 414 ? 9.688 -2.913 13.734 1.00 94.19 414 ASP A O 1
ATOM 3392 N N . PRO A 1 415 ? 11.718 -2.955 14.729 1.00 94.81 415 PRO A N 1
ATOM 3393 C CA . PRO A 1 415 ? 11.269 -2.421 16.015 1.00 94.81 415 PRO A CA 1
ATOM 3394 C C . PRO A 1 415 ? 10.337 -1.210 15.922 1.00 94.81 415 PRO A C 1
ATOM 3396 O O . PRO A 1 415 ? 9.368 -1.133 16.673 1.00 94.81 415 PRO A O 1
ATOM 3399 N N . LEU A 1 416 ? 10.552 -0.309 14.962 1.00 94.81 416 LEU A N 1
ATOM 3400 C CA . LEU A 1 416 ? 9.692 0.862 14.786 1.00 94.81 416 LEU A CA 1
ATOM 3401 C C . LEU A 1 416 ? 8.223 0.493 14.529 1.00 94.81 416 LEU A C 1
ATOM 3403 O O . LEU A 1 416 ? 7.316 1.135 15.054 1.00 94.81 416 LEU A O 1
ATOM 3407 N N . PHE A 1 417 ? 7.981 -0.559 13.740 1.00 96.56 417 PHE A N 1
ATOM 3408 C CA . PHE A 1 417 ? 6.627 -1.031 13.467 1.00 96.56 417 PHE A CA 1
ATOM 3409 C C . PHE A 1 417 ? 5.972 -1.561 14.745 1.00 96.56 417 PHE A C 1
ATOM 3411 O O . PHE A 1 417 ? 4.816 -1.249 15.029 1.00 96.56 417 PHE A O 1
ATOM 3418 N N . TYR A 1 418 ? 6.723 -2.311 15.554 1.00 96.88 418 TYR A N 1
ATOM 3419 C CA . TYR A 1 418 ? 6.233 -2.809 16.835 1.00 96.88 418 TYR A CA 1
ATOM 3420 C C . TYR A 1 418 ? 5.945 -1.682 17.830 1.00 96.88 418 TYR A C 1
ATOM 3422 O O . TYR A 1 418 ? 4.976 -1.795 18.576 1.00 96.88 418 TYR A O 1
ATOM 3430 N N . GLU A 1 419 ? 6.730 -0.597 17.836 1.00 96.94 419 GLU A N 1
ATOM 3431 C CA . GLU A 1 419 ? 6.443 0.586 18.661 1.00 96.94 419 GLU A CA 1
ATOM 3432 C C . GLU A 1 419 ? 5.085 1.194 18.296 1.00 96.94 419 GLU A C 1
ATOM 3434 O O . GLU A 1 419 ? 4.272 1.452 19.184 1.00 96.94 419 GLU A O 1
ATOM 3439 N N . TRP A 1 420 ? 4.788 1.345 17.002 1.00 98.00 420 TRP A N 1
ATOM 3440 C CA . TRP A 1 420 ? 3.491 1.856 16.547 1.00 98.00 420 TRP A CA 1
ATOM 3441 C C . TRP A 1 420 ? 2.333 0.938 16.939 1.00 98.00 420 TRP A C 1
ATOM 3443 O O . TRP A 1 420 ? 1.329 1.408 17.472 1.00 98.00 420 TRP A O 1
ATOM 3453 N N . VAL A 1 421 ? 2.471 -0.376 16.725 1.00 98.19 421 VAL A N 1
ATOM 3454 C CA . VAL A 1 421 ? 1.438 -1.346 17.122 1.00 98.19 421 VAL A CA 1
ATOM 3455 C C . VAL A 1 421 ? 1.235 -1.317 18.640 1.00 98.19 421 VAL A C 1
ATOM 3457 O O . VAL A 1 421 ? 0.097 -1.291 19.106 1.00 98.19 421 VAL A O 1
ATOM 3460 N N . GLN A 1 422 ? 2.316 -1.267 19.425 1.00 97.56 422 GLN A N 1
ATOM 3461 C CA . GLN A 1 422 ? 2.246 -1.190 20.883 1.00 97.56 422 GLN A CA 1
ATOM 3462 C C . GLN A 1 422 ? 1.565 0.093 21.362 1.00 97.56 422 GLN A C 1
ATOM 3464 O O . GLN A 1 422 ? 0.742 0.027 22.275 1.00 97.56 422 GLN A O 1
ATOM 3469 N N . MET A 1 423 ? 1.871 1.235 20.746 1.00 98.00 423 MET A N 1
ATOM 3470 C CA . MET A 1 423 ? 1.239 2.514 21.058 1.00 98.00 423 MET A CA 1
ATOM 3471 C C . MET A 1 423 ? -0.271 2.462 20.812 1.00 98.00 423 MET A C 1
ATOM 3473 O O . MET A 1 423 ? -1.040 2.811 21.706 1.00 98.00 423 MET A O 1
ATOM 3477 N N . ILE A 1 424 ? -0.696 1.957 19.650 1.00 98.69 424 ILE A N 1
ATOM 3478 C CA . ILE A 1 424 ? -2.115 1.836 19.295 1.00 98.69 424 ILE A CA 1
ATOM 3479 C C . ILE A 1 424 ? -2.844 0.890 20.254 1.00 98.69 424 ILE A C 1
ATOM 3481 O O . ILE A 1 424 ? -3.894 1.237 20.787 1.00 98.69 424 ILE A O 1
ATOM 3485 N N . VAL A 1 425 ? -2.291 -0.298 20.512 1.00 98.69 425 VAL A N 1
ATOM 3486 C CA . VAL A 1 425 ? -2.938 -1.277 21.398 1.00 98.69 425 VAL A CA 1
ATOM 3487 C C . VAL A 1 425 ? -3.016 -0.753 22.830 1.00 98.69 425 VAL A C 1
ATOM 3489 O O . VAL A 1 425 ? -4.078 -0.847 23.436 1.00 98.69 425 VAL A O 1
ATOM 3492 N N . ASN A 1 426 ? -1.941 -0.160 23.364 1.00 98.44 426 ASN A N 1
ATOM 3493 C CA . ASN A 1 426 ? -1.958 0.431 24.707 1.00 98.44 426 ASN A CA 1
ATOM 3494 C C . ASN A 1 426 ? -2.959 1.593 24.811 1.00 98.44 426 ASN A C 1
ATOM 3496 O O . ASN A 1 426 ? -3.599 1.740 25.848 1.00 98.44 426 ASN A O 1
ATOM 3500 N N . PHE A 1 427 ? -3.109 2.392 23.751 1.00 98.75 427 PHE A N 1
ATOM 3501 C CA . PHE A 1 427 ? -4.130 3.432 23.679 1.00 98.75 427 PHE A CA 1
ATOM 3502 C C . PHE A 1 427 ? -5.541 2.829 23.740 1.00 98.75 427 PHE A C 1
ATOM 3504 O O . PHE A 1 427 ? -6.332 3.223 24.588 1.00 98.75 427 PHE A O 1
ATOM 3511 N N . ILE A 1 428 ? -5.842 1.814 22.925 1.00 98.81 428 ILE A N 1
ATOM 3512 C CA . ILE A 1 428 ? -7.174 1.188 22.894 1.00 98.81 428 ILE A CA 1
ATOM 3513 C C . ILE A 1 428 ? -7.543 0.546 24.240 1.00 98.81 428 ILE A C 1
ATOM 3515 O O . ILE A 1 428 ? -8.668 0.706 24.710 1.00 98.81 428 ILE A O 1
ATOM 3519 N N . ILE A 1 429 ? -6.619 -0.193 24.866 1.00 98.44 429 ILE A N 1
ATOM 3520 C CA . ILE A 1 429 ? -6.907 -0.926 26.114 1.00 98.44 429 ILE A CA 1
ATOM 3521 C C . ILE A 1 429 ? -6.908 -0.040 27.362 1.00 98.44 429 ILE A C 1
ATOM 3523 O O . ILE A 1 429 ? -7.287 -0.511 28.429 1.00 98.44 429 ILE A O 1
ATOM 3527 N N . SER A 1 430 ? -6.461 1.211 27.256 1.00 98.38 430 SER A N 1
ATOM 3528 C CA . SER A 1 430 ? -6.495 2.155 28.370 1.00 98.38 430 SER A CA 1
ATOM 3529 C C . SER A 1 430 ? -7.939 2.491 28.750 1.00 98.38 430 SER A C 1
ATOM 3531 O O . SER A 1 430 ? -8.784 2.748 27.890 1.00 98.38 430 SER A O 1
ATOM 3533 N N . ASP A 1 431 ? -8.222 2.566 30.049 1.00 96.62 431 ASP A N 1
ATOM 3534 C CA . ASP A 1 431 ? -9.524 3.022 30.552 1.00 96.62 431 ASP A CA 1
ATOM 3535 C C . ASP A 1 431 ? -9.763 4.517 30.302 1.00 96.62 431 ASP A C 1
ATOM 3537 O O . ASP A 1 431 ? -10.903 4.969 30.327 1.00 96.62 431 ASP A O 1
ATOM 3541 N N . ALA A 1 432 ? -8.705 5.280 30.003 1.00 97.19 432 ALA A N 1
ATOM 3542 C CA . ALA A 1 432 ? -8.811 6.695 29.652 1.00 97.19 432 ALA A CA 1
ATOM 3543 C C . ALA A 1 432 ? -9.413 6.936 28.256 1.00 97.19 432 ALA A C 1
ATOM 3545 O O . ALA A 1 432 ? -9.780 8.067 27.944 1.00 97.19 432 ALA A O 1
ATOM 3546 N N . HIS A 1 433 ? -9.492 5.898 27.415 1.00 98.19 433 HIS A N 1
ATOM 3547 C CA . HIS A 1 433 ? -9.936 6.014 26.030 1.00 98.19 433 HIS A CA 1
ATOM 3548 C C . HIS A 1 433 ? -11.170 5.139 25.798 1.00 98.19 433 HIS A C 1
ATOM 3550 O O . HIS A 1 433 ? -11.166 3.913 25.969 1.00 98.19 433 HIS A O 1
ATOM 3556 N N . GLU A 1 434 ? -12.271 5.796 25.445 1.00 97.75 434 GLU A N 1
ATOM 3557 C CA . GLU A 1 434 ? -13.562 5.150 25.241 1.00 97.75 434 GLU A CA 1
ATOM 3558 C C . GLU A 1 434 ? -13.735 4.711 23.785 1.00 97.75 434 GLU A C 1
ATOM 3560 O O . GLU A 1 434 ? -13.291 5.377 22.849 1.00 97.75 434 GLU A O 1
ATOM 3565 N N . ALA A 1 435 ? -14.408 3.580 23.603 1.00 97.88 435 ALA A N 1
ATOM 3566 C CA . ALA A 1 435 ? -14.899 3.139 22.307 1.00 97.88 435 ALA A CA 1
ATOM 3567 C C . ALA A 1 435 ? -16.251 3.831 22.007 1.00 97.88 435 ALA A C 1
ATOM 3569 O O . ALA A 1 435 ? -16.962 4.156 22.961 1.00 97.88 435 ALA A O 1
ATOM 3570 N N . PRO A 1 436 ? -16.672 3.984 20.738 1.00 98.75 436 PRO A N 1
ATOM 3571 C CA . PRO A 1 436 ? -16.010 3.503 19.524 1.00 98.75 436 PRO A CA 1
ATOM 3572 C C . PRO A 1 436 ? -14.785 4.320 19.089 1.00 98.75 436 PRO A C 1
ATOM 3574 O O . PRO A 1 436 ? -14.686 5.520 19.347 1.00 98.75 436 PRO A O 1
ATOM 3577 N N . PHE A 1 437 ? -13.858 3.645 18.415 1.00 98.88 437 PHE A N 1
ATOM 3578 C CA . PHE A 1 437 ? -12.606 4.188 17.897 1.00 98.88 437 PHE A CA 1
ATOM 3579 C C . PHE A 1 437 ? -12.700 4.434 16.389 1.00 98.88 437 PHE A C 1
ATOM 3581 O O . PHE A 1 437 ? -13.251 3.608 15.660 1.00 98.88 437 PHE A O 1
ATOM 3588 N N . GLN A 1 438 ? -12.087 5.515 15.918 1.00 98.81 438 GLN A N 1
ATOM 3589 C CA . GLN A 1 438 ? -11.824 5.779 14.505 1.00 98.81 438 GLN A CA 1
ATOM 3590 C C . GLN A 1 438 ? -10.321 5.623 14.228 1.00 98.81 438 GLN A C 1
ATOM 3592 O O . GLN A 1 438 ? -9.500 6.051 15.029 1.00 98.81 438 GLN A O 1
ATOM 3597 N N . ILE A 1 439 ? -9.941 4.999 13.111 1.00 98.88 439 ILE A N 1
ATOM 3598 C CA . ILE A 1 439 ? -8.559 4.929 12.621 1.00 98.88 439 ILE A CA 1
ATOM 3599 C C . ILE A 1 439 ? -8.476 5.498 11.208 1.00 98.88 439 ILE A C 1
ATOM 3601 O O . ILE A 1 439 ? -9.242 5.123 10.315 1.00 98.88 439 ILE A O 1
ATOM 3605 N N . HIS A 1 440 ? -7.529 6.403 10.974 1.00 98.38 440 HIS A N 1
ATOM 3606 C CA . HIS A 1 440 ? -7.374 7.030 9.666 1.00 98.38 440 HIS A CA 1
ATOM 3607 C C . HIS A 1 440 ? -5.915 7.354 9.339 1.00 98.38 440 HIS A C 1
ATOM 3609 O O . HIS A 1 440 ? -4.999 7.238 10.150 1.00 98.38 440 HIS A O 1
ATOM 3615 N N . CYS A 1 441 ? -5.698 7.720 8.082 1.00 95.88 441 CYS A N 1
ATOM 3616 C CA . CYS A 1 441 ? -4.491 8.397 7.643 1.00 95.88 441 CYS A CA 1
ATOM 3617 C C . CYS A 1 441 ? -4.925 9.588 6.773 1.00 95.88 441 CYS A C 1
ATOM 3619 O O . CYS A 1 441 ? -6.002 10.130 6.997 1.00 95.88 441 CYS A O 1
ATOM 3621 N N . ALA A 1 442 ? -4.140 9.988 5.773 1.00 92.75 442 ALA A N 1
ATOM 3622 C CA . ALA A 1 442 ? -4.535 11.072 4.873 1.00 92.75 442 ALA A CA 1
ATOM 3623 C C . ALA A 1 442 ? -5.743 10.674 4.000 1.00 92.75 442 ALA A C 1
ATOM 3625 O O . ALA A 1 442 ? -6.742 11.373 3.964 1.00 92.75 442 ALA A O 1
ATOM 3626 N N . ILE A 1 443 ? -5.667 9.512 3.340 1.00 91.88 443 ILE A N 1
ATOM 3627 C CA . ILE A 1 443 ? -6.700 9.033 2.397 1.00 91.88 443 ILE A CA 1
ATOM 3628 C C . ILE A 1 443 ? -7.486 7.838 2.986 1.00 91.88 443 ILE A C 1
ATOM 3630 O O . ILE A 1 443 ? -8.508 7.401 2.469 1.00 91.88 443 ILE A O 1
ATOM 3634 N N . GLY A 1 444 ? -7.019 7.262 4.097 1.00 95.06 444 GLY A N 1
ATOM 3635 C CA . GLY A 1 444 ? -7.631 6.058 4.671 1.00 95.06 444 GLY A CA 1
ATOM 3636 C C . GLY A 1 444 ? -7.281 4.756 3.937 1.00 95.06 444 GLY A C 1
ATOM 3637 O O . GLY A 1 444 ? -7.948 3.738 4.130 1.00 95.06 444 GLY A O 1
ATOM 3638 N N . THR A 1 445 ? -6.255 4.762 3.084 1.00 94.00 445 THR A N 1
ATOM 3639 C CA . THR A 1 445 ? -5.930 3.652 2.177 1.00 94.00 445 THR A CA 1
ATOM 3640 C C . THR A 1 445 ? -4.817 2.753 2.727 1.00 94.00 445 THR A C 1
ATOM 3642 O O . THR A 1 445 ? -5.099 1.661 3.201 1.00 94.00 445 THR A O 1
ATOM 3645 N N . ASP A 1 446 ? -3.563 3.219 2.728 1.00 93.12 446 ASP A N 1
ATOM 3646 C CA . ASP A 1 446 ? -2.373 2.402 3.014 1.00 93.12 446 ASP A CA 1
ATOM 3647 C C . ASP A 1 446 ? -2.222 2.018 4.476 1.00 93.12 446 ASP A C 1
ATOM 3649 O O . ASP A 1 446 ? -2.490 0.892 4.880 1.00 93.12 446 ASP A O 1
ATOM 3653 N N . ARG A 1 447 ? -1.783 2.988 5.283 1.00 96.38 447 ARG A N 1
ATOM 3654 C CA . ARG A 1 447 ? -1.505 2.807 6.708 1.00 96.38 447 ARG A CA 1
ATOM 3655 C C . ARG A 1 447 ? -2.780 2.364 7.408 1.00 96.38 447 ARG A C 1
ATOM 3657 O O . ARG A 1 447 ? -2.771 1.376 8.127 1.00 96.38 447 ARG A O 1
ATOM 3664 N N . THR A 1 448 ? -3.888 3.038 7.113 1.00 98.06 448 THR A N 1
ATOM 3665 C CA . THR A 1 448 ? -5.205 2.662 7.627 1.00 98.06 448 THR A CA 1
ATOM 3666 C C . THR A 1 448 ? -5.579 1.245 7.229 1.00 98.06 448 THR A C 1
ATOM 3668 O O . THR A 1 448 ? -5.993 0.497 8.101 1.00 98.06 448 THR A O 1
ATOM 3671 N N . GLY A 1 449 ? -5.404 0.843 5.968 1.00 97.94 449 GLY A N 1
ATOM 3672 C CA . GLY A 1 449 ? -5.723 -0.510 5.518 1.00 97.94 449 GLY A CA 1
ATOM 3673 C C . GLY A 1 449 ? -4.897 -1.581 6.229 1.00 97.94 449 GLY A C 1
ATOM 3674 O O . GLY A 1 449 ? -5.471 -2.538 6.739 1.00 97.94 449 GLY A O 1
ATOM 3675 N N . VAL A 1 450 ? -3.578 -1.390 6.338 1.00 98.25 450 VAL A N 1
ATOM 3676 C CA . VAL A 1 450 ? -2.674 -2.330 7.024 1.00 98.25 450 VAL A CA 1
ATOM 3677 C C . VAL A 1 450 ? -2.997 -2.439 8.512 1.00 98.25 450 VAL A C 1
ATOM 3679 O O . VAL A 1 450 ? -3.183 -3.543 9.019 1.00 98.25 450 VAL A O 1
ATOM 3682 N N . PHE A 1 451 ? -3.102 -1.311 9.222 1.00 98.75 451 PHE A N 1
ATOM 3683 C CA . PHE A 1 451 ? -3.399 -1.333 10.656 1.00 98.75 451 PHE A CA 1
ATOM 3684 C C . PHE A 1 451 ? -4.825 -1.823 10.943 1.00 98.75 451 PHE A C 1
ATOM 3686 O O . PHE A 1 451 ? -5.016 -2.544 11.917 1.00 98.75 451 PHE A O 1
ATOM 3693 N N . SER A 1 452 ? -5.807 -1.526 10.083 1.00 98.81 452 SER A N 1
ATOM 3694 C CA . SER A 1 452 ? -7.169 -2.073 10.214 1.00 98.81 452 SER A CA 1
ATOM 3695 C C . SER A 1 452 ? -7.175 -3.588 10.031 1.00 98.81 452 SER A C 1
ATOM 3697 O O . SER A 1 452 ? -7.733 -4.297 10.862 1.00 98.81 452 SER A O 1
ATOM 3699 N N . ALA A 1 453 ? -6.502 -4.101 8.997 1.00 98.81 453 ALA A N 1
ATOM 3700 C CA . ALA A 1 453 ? -6.382 -5.538 8.773 1.00 98.81 453 ALA A CA 1
ATOM 3701 C C . ALA A 1 453 ? -5.670 -6.239 9.940 1.00 98.81 453 ALA A C 1
ATOM 3703 O O . ALA A 1 453 ? -6.125 -7.282 10.400 1.00 98.81 453 ALA A O 1
ATOM 3704 N N . LEU A 1 454 ? -4.587 -5.650 10.459 1.00 98.88 454 LEU A N 1
ATOM 3705 C CA . LEU A 1 454 ? -3.862 -6.180 11.612 1.00 98.88 454 LEU A CA 1
ATOM 3706 C C . LEU A 1 454 ? -4.736 -6.222 12.874 1.00 98.88 454 LEU A C 1
ATOM 3708 O O . LEU A 1 454 ? -4.804 -7.259 13.529 1.00 98.88 454 LEU A O 1
ATOM 3712 N N . LEU A 1 455 ? -5.405 -5.117 13.218 1.00 98.88 455 LEU A N 1
ATOM 3713 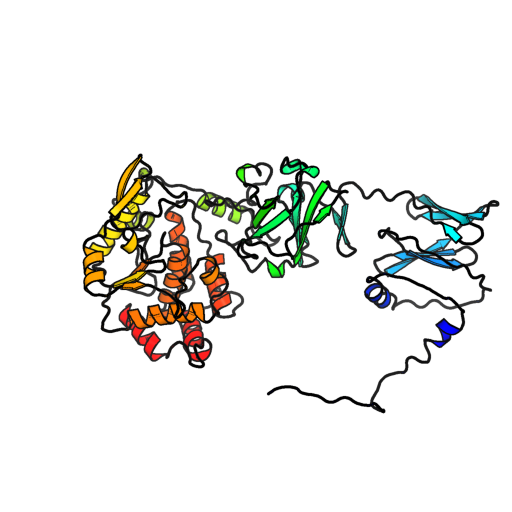C CA . LEU A 1 455 ? -6.254 -5.029 14.412 1.00 98.88 455 LEU A CA 1
ATOM 3714 C C . LEU A 1 455 ? -7.483 -5.938 14.301 1.00 98.88 455 LEU A C 1
ATOM 3716 O O . LEU A 1 455 ? -7.811 -6.632 15.262 1.00 98.88 455 LEU A O 1
ATOM 3720 N N . GLY A 1 456 ? -8.118 -5.990 13.127 1.00 98.81 456 GLY A N 1
ATOM 3721 C CA . GLY A 1 456 ? -9.225 -6.903 12.853 1.00 98.81 456 GLY A CA 1
ATOM 3722 C C . GLY A 1 456 ? -8.809 -8.367 12.995 1.00 98.81 456 GLY A C 1
ATOM 3723 O O . GLY A 1 456 ? -9.461 -9.136 13.702 1.00 98.81 456 GLY A O 1
ATOM 3724 N N . ALA A 1 457 ? -7.664 -8.744 12.419 1.00 98.81 457 ALA A N 1
ATOM 3725 C CA . ALA A 1 457 ? -7.121 -10.095 12.533 1.00 98.81 457 ALA A CA 1
ATOM 3726 C C . ALA A 1 457 ? -6.717 -10.454 13.976 1.00 98.81 457 ALA A C 1
ATOM 3728 O O . ALA A 1 457 ? -6.999 -11.558 14.442 1.00 98.81 457 ALA A O 1
ATOM 3729 N N . LEU A 1 458 ? -6.138 -9.512 14.734 1.00 98.75 458 LEU A N 1
ATOM 3730 C CA . LEU A 1 458 ? -5.886 -9.680 16.172 1.00 98.75 458 LEU A CA 1
ATOM 3731 C C . LEU A 1 458 ? -7.182 -9.902 16.967 1.00 98.75 458 LEU A C 1
ATOM 3733 O O . LEU A 1 458 ? -7.140 -10.595 17.985 1.00 98.75 458 LEU A O 1
ATOM 3737 N N . CYS A 1 459 ? -8.317 -9.370 16.502 1.00 98.69 459 CYS A N 1
ATOM 3738 C CA . CYS A 1 459 ? -9.635 -9.548 17.117 1.00 98.69 459 CYS A CA 1
ATOM 3739 C C . CYS A 1 459 ? -10.401 -10.784 16.616 1.00 98.69 459 CYS A C 1
ATOM 3741 O O . CYS A 1 459 ? -11.377 -11.181 17.253 1.00 98.69 459 CYS A O 1
ATOM 3743 N N . GLY A 1 460 ? -9.910 -11.467 15.579 1.00 98.12 460 GLY A N 1
ATOM 3744 C CA . GLY A 1 460 ? -10.450 -12.746 15.110 1.00 98.12 460 GLY A CA 1
ATOM 3745 C C . GLY A 1 460 ? -10.921 -12.759 13.660 1.00 98.12 460 GLY A C 1
ATOM 3746 O O . GLY A 1 460 ? -11.426 -13.789 13.227 1.00 98.12 460 GLY A O 1
ATOM 3747 N N . ALA A 1 461 ? -10.760 -11.663 12.913 1.00 98.44 461 ALA A N 1
ATOM 3748 C CA . ALA A 1 461 ? -11.055 -11.670 11.485 1.00 98.44 461 ALA A CA 1
ATOM 3749 C C . ALA A 1 461 ? -10.132 -12.642 10.733 1.00 98.44 461 ALA A C 1
ATOM 3751 O O . ALA A 1 461 ? -8.922 -12.713 10.974 1.00 98.44 461 ALA A O 1
ATOM 3752 N N . THR A 1 462 ? -10.714 -13.372 9.795 1.00 98.44 462 THR A N 1
ATOM 3753 C CA . THR A 1 462 ? -10.012 -14.258 8.868 1.00 98.44 462 THR A CA 1
ATOM 3754 C C . THR A 1 462 ? -9.202 -13.462 7.844 1.00 98.44 462 THR A C 1
ATOM 3756 O O . THR A 1 462 ? -9.440 -12.272 7.615 1.00 98.44 462 THR A O 1
ATOM 3759 N N . TRP A 1 463 ? -8.256 -14.131 7.174 1.00 98.31 463 TRP A N 1
ATOM 3760 C CA . TRP A 1 463 ? -7.539 -13.550 6.034 1.00 98.31 463 TRP A CA 1
ATOM 3761 C C . TRP A 1 463 ? -8.504 -13.046 4.947 1.00 98.31 463 TRP A C 1
ATOM 3763 O O . TRP A 1 463 ? -8.325 -11.949 4.412 1.00 98.31 463 TRP A O 1
ATOM 3773 N N . GLU A 1 464 ? -9.547 -13.816 4.633 1.00 98.25 464 GLU A N 1
ATOM 3774 C CA . GLU A 1 464 ? -10.532 -13.442 3.619 1.00 98.25 464 GLU A CA 1
ATOM 3775 C C . GLU A 1 464 ? -11.272 -12.153 4.000 1.00 98.25 464 GLU A C 1
ATOM 3777 O O . GLU A 1 464 ? -11.358 -11.232 3.188 1.00 98.25 464 GLU A O 1
ATOM 3782 N N . GLU A 1 465 ? -11.731 -12.031 5.246 1.00 98.44 465 GLU A N 1
ATOM 3783 C CA . GLU A 1 465 ? -12.432 -10.835 5.723 1.00 98.44 465 GLU A CA 1
ATOM 3784 C C . GLU A 1 465 ? -11.555 -9.579 5.657 1.00 98.44 465 GLU A C 1
ATOM 3786 O O . GLU A 1 465 ? -11.979 -8.560 5.102 1.00 98.44 465 GLU A O 1
ATOM 3791 N N . VAL A 1 466 ? -10.321 -9.640 6.175 1.00 98.62 466 VAL A N 1
ATOM 3792 C CA . VAL A 1 466 ? -9.435 -8.463 6.201 1.00 98.62 466 VAL A CA 1
ATOM 3793 C C . VAL A 1 466 ? -8.934 -8.083 4.810 1.00 98.62 466 VAL A C 1
ATOM 3795 O O . VAL A 1 466 ? -8.805 -6.899 4.499 1.00 98.62 466 VAL A O 1
ATOM 3798 N N . SER A 1 467 ? -8.684 -9.067 3.945 1.00 98.25 467 SER A N 1
ATOM 3799 C CA . SER A 1 467 ? -8.207 -8.826 2.583 1.00 98.25 467 SER A CA 1
ATOM 3800 C C . SER A 1 467 ? -9.317 -8.290 1.670 1.00 98.25 467 SER A C 1
ATOM 3802 O O . SER A 1 467 ? -9.067 -7.398 0.854 1.00 98.25 467 SER A O 1
ATOM 3804 N N . ASN A 1 468 ? -10.562 -8.744 1.857 1.00 98.19 468 ASN A N 1
ATOM 3805 C CA . ASN A 1 468 ? -11.734 -8.180 1.191 1.00 98.19 468 ASN A CA 1
ATOM 3806 C C . ASN A 1 468 ? -12.010 -6.745 1.660 1.00 98.19 468 ASN A C 1
ATOM 3808 O O . ASN A 1 468 ? -12.237 -5.870 0.824 1.00 98.19 468 ASN A O 1
ATOM 3812 N N . ASP A 1 469 ? -11.948 -6.465 2.968 1.00 98.50 469 ASP A N 1
ATOM 3813 C CA . ASP A 1 469 ? -12.093 -5.095 3.483 1.00 98.50 469 ASP A CA 1
ATOM 3814 C C . ASP A 1 469 ? -11.025 -4.143 2.938 1.00 98.50 469 ASP A C 1
ATOM 3816 O O . ASP A 1 469 ? -11.318 -3.005 2.557 1.00 98.50 469 ASP A O 1
ATOM 3820 N N . TYR A 1 470 ? -9.784 -4.616 2.864 1.00 98.12 470 TYR A N 1
ATOM 3821 C CA . TYR A 1 470 ? -8.679 -3.859 2.301 1.00 98.12 470 TYR A CA 1
ATOM 3822 C C . TYR A 1 470 ? -8.945 -3.471 0.840 1.00 98.12 470 TYR A C 1
ATOM 3824 O O . TYR A 1 470 ? -8.859 -2.285 0.509 1.00 98.12 470 TYR A O 1
ATOM 3832 N N . GLN A 1 471 ? -9.379 -4.420 0.003 1.00 96.81 471 GLN A N 1
ATOM 3833 C CA . GLN A 1 471 ? -9.721 -4.176 -1.404 1.00 96.81 471 GLN A CA 1
ATOM 3834 C C . GLN A 1 471 ? -10.965 -3.299 -1.610 1.00 96.81 471 GLN A C 1
ATOM 3836 O O . GLN A 1 471 ? -11.024 -2.577 -2.606 1.00 96.81 471 GLN A O 1
ATOM 3841 N N . LYS A 1 472 ? -11.942 -3.287 -0.685 1.00 97.12 472 LYS A N 1
ATOM 3842 C CA . LYS A 1 472 ? -13.120 -2.391 -0.780 1.00 97.12 472 LYS A CA 1
ATOM 3843 C C . LYS A 1 472 ? -12.731 -0.918 -0.927 1.00 97.12 472 LYS A C 1
ATOM 3845 O O . LYS A 1 472 ? -13.461 -0.162 -1.556 1.00 97.12 472 LYS A O 1
ATOM 3850 N N . THR A 1 473 ? -11.562 -0.534 -0.415 1.00 96.50 473 THR A N 1
ATOM 3851 C CA . THR A 1 473 ? -10.970 0.802 -0.578 1.00 96.50 473 THR A CA 1
ATOM 3852 C C . THR A 1 473 ? -10.907 1.255 -2.048 1.00 96.50 473 THR A C 1
ATOM 3854 O O . THR A 1 473 ? -11.080 2.439 -2.326 1.00 96.50 473 THR A O 1
ATOM 3857 N N . ASN A 1 474 ? -10.721 0.328 -2.997 1.00 96.50 474 ASN A N 1
ATOM 3858 C CA . ASN A 1 474 ? -10.616 0.630 -4.433 1.00 96.50 474 ASN A CA 1
ATOM 3859 C C . ASN A 1 474 ? -11.905 1.221 -5.014 1.00 96.50 474 ASN A C 1
ATOM 3861 O O . ASN A 1 474 ? -11.868 1.904 -6.033 1.00 96.50 474 ASN A O 1
ATOM 3865 N N . ARG A 1 475 ? -13.044 1.001 -4.350 1.00 96.06 475 ARG A N 1
ATOM 3866 C CA . ARG A 1 475 ? -14.343 1.522 -4.778 1.00 96.06 475 ARG A CA 1
ATOM 3867 C C . ARG A 1 475 ? -14.469 3.040 -4.619 1.00 96.06 475 ARG A C 1
ATOM 3869 O O . ARG A 1 475 ? -15.303 3.643 -5.278 1.00 96.06 475 ARG A O 1
ATOM 3876 N N . MET A 1 476 ? -13.586 3.674 -3.836 1.00 94.56 476 MET A N 1
ATOM 3877 C CA . MET A 1 476 ? -13.468 5.135 -3.854 1.00 94.56 476 MET A CA 1
ATOM 3878 C C . MET A 1 476 ? -13.162 5.673 -5.257 1.00 94.56 476 MET A C 1
ATOM 3880 O O . MET A 1 476 ? -13.498 6.823 -5.519 1.00 94.56 476 MET A O 1
ATOM 3884 N N . CYS A 1 477 ? -12.511 4.878 -6.124 1.00 94.12 477 CYS A N 1
ATOM 3885 C CA . CYS A 1 477 ? -12.169 5.233 -7.503 1.00 94.12 477 CYS A CA 1
ATOM 3886 C C . CYS A 1 477 ? -11.545 6.635 -7.604 1.00 94.12 477 CYS A C 1
ATOM 3888 O O . CYS A 1 477 ? -12.098 7.543 -8.216 1.00 94.12 477 CYS A O 1
ATOM 3890 N N . ILE A 1 478 ? -10.401 6.813 -6.942 1.00 91.81 478 ILE A N 1
ATOM 3891 C CA . ILE A 1 478 ? -9.628 8.067 -6.900 1.00 91.81 478 ILE A CA 1
ATOM 3892 C C . ILE A 1 478 ? -8.204 7.867 -7.436 1.00 91.81 478 ILE A C 1
ATOM 3894 O O . ILE A 1 478 ? -7.258 8.470 -6.938 1.00 91.81 478 ILE A O 1
ATOM 3898 N N . LYS A 1 479 ? -8.038 6.954 -8.402 1.00 91.31 479 LYS A N 1
ATOM 3899 C CA . LYS A 1 479 ? -6.730 6.531 -8.932 1.00 91.31 479 LYS A CA 1
ATOM 3900 C C . LYS A 1 479 ? -5.738 5.978 -7.902 1.00 91.31 479 LYS A C 1
ATOM 3902 O O . LYS A 1 479 ? -4.520 5.989 -8.087 1.00 91.31 479 LYS A O 1
ATOM 3907 N N . GLU A 1 480 ? -6.290 5.418 -6.835 1.00 89.25 480 GLU A N 1
ATOM 3908 C CA . GLU A 1 480 ? -5.587 4.660 -5.808 1.00 89.25 480 GLU A CA 1
ATOM 3909 C C . GLU A 1 480 ? -6.036 3.203 -5.875 1.00 89.25 480 GLU A C 1
ATOM 3911 O O . GLU A 1 480 ? -7.231 2.925 -5.977 1.00 89.25 480 GLU A O 1
ATOM 3916 N N . TYR A 1 481 ? -5.086 2.272 -5.783 1.00 93.94 481 TYR A N 1
ATOM 3917 C CA . TYR A 1 481 ? -5.374 0.842 -5.848 1.00 93.94 481 TYR A CA 1
ATOM 3918 C C . TYR A 1 481 ? -4.688 0.066 -4.732 1.00 93.94 481 TYR A C 1
ATOM 3920 O O . TYR A 1 481 ? -3.559 0.361 -4.347 1.00 93.94 481 TYR A O 1
ATOM 3928 N N . ARG A 1 482 ? -5.398 -0.902 -4.172 1.00 94.12 482 ARG A N 1
ATOM 3929 C CA . ARG A 1 482 ? -4.993 -1.720 -3.037 1.00 94.12 482 ARG A CA 1
ATOM 3930 C C . ARG A 1 482 ? -5.171 -3.179 -3.421 1.00 94.12 482 ARG A C 1
ATOM 3932 O O . ARG A 1 482 ? -6.270 -3.727 -3.341 1.00 94.12 482 ARG A O 1
ATOM 3939 N N . SER A 1 483 ? -4.074 -3.781 -3.877 1.00 95.06 483 SER A N 1
ATOM 3940 C CA . SER A 1 483 ? -4.008 -5.194 -4.250 1.00 95.06 483 SER A CA 1
ATOM 3941 C C . SER A 1 483 ? -3.981 -6.103 -3.020 1.00 95.06 483 SER A C 1
ATOM 3943 O O . SER A 1 483 ? -3.248 -5.855 -2.059 1.00 95.06 483 SER A O 1
ATOM 3945 N N . LYS A 1 484 ? -4.715 -7.221 -3.066 1.00 95.25 484 LYS A N 1
ATOM 3946 C CA . LYS A 1 484 ? -4.618 -8.283 -2.050 1.00 95.25 484 LYS A CA 1
ATOM 3947 C C . LYS A 1 484 ? -3.189 -8.796 -1.891 1.00 95.25 484 LYS A C 1
ATOM 3949 O O . LYS A 1 484 ? -2.789 -9.085 -0.766 1.00 95.25 484 LYS A O 1
ATOM 3954 N N . ALA A 1 485 ? -2.416 -8.848 -2.979 1.00 94.62 485 ALA A N 1
ATOM 3955 C CA . ALA A 1 485 ? -1.021 -9.276 -2.953 1.00 94.62 485 ALA A CA 1
ATOM 3956 C C . ALA A 1 485 ? -0.158 -8.361 -2.067 1.00 94.62 485 ALA A C 1
ATOM 3958 O O . ALA A 1 485 ? 0.679 -8.849 -1.308 1.00 94.62 485 ALA A O 1
ATOM 3959 N N . LEU A 1 486 ? -0.412 -7.046 -2.081 1.00 94.75 486 LEU A N 1
ATOM 3960 C CA . LEU A 1 486 ? 0.316 -6.085 -1.249 1.00 94.75 486 LEU A CA 1
ATOM 3961 C C . LEU A 1 486 ? 0.047 -6.301 0.250 1.00 94.75 486 LEU A C 1
ATOM 3963 O O . LEU A 1 486 ? 0.982 -6.328 1.054 1.00 94.75 486 LEU A O 1
ATOM 3967 N N . LEU A 1 487 ? -1.213 -6.526 0.638 1.00 96.94 487 LEU A N 1
ATOM 3968 C CA . LEU A 1 487 ? -1.537 -6.877 2.024 1.00 96.94 487 LEU A CA 1
ATOM 3969 C C . LEU A 1 487 ? -0.999 -8.267 2.401 1.00 96.94 487 LEU A C 1
ATOM 3971 O O . LEU A 1 487 ? -0.530 -8.467 3.523 1.00 96.94 487 LEU A O 1
ATOM 3975 N N . ALA A 1 488 ? -1.031 -9.222 1.471 1.00 96.44 488 ALA A N 1
ATOM 3976 C CA . ALA A 1 488 ? -0.509 -10.564 1.694 1.00 96.44 488 ALA A CA 1
ATOM 3977 C C . ALA A 1 488 ? 0.991 -10.527 1.987 1.00 96.44 488 ALA A C 1
ATOM 3979 O O . ALA A 1 488 ? 1.451 -11.129 2.956 1.00 96.44 488 ALA A O 1
ATOM 3980 N N . GLN A 1 489 ? 1.738 -9.734 1.217 1.00 94.75 489 GLN A N 1
ATOM 3981 C CA . GLN A 1 489 ? 3.156 -9.493 1.438 1.00 94.75 489 GLN A CA 1
ATOM 3982 C C . GLN A 1 489 ? 3.435 -8.931 2.835 1.00 94.75 489 GLN A C 1
ATOM 3984 O O . GLN A 1 489 ? 4.377 -9.385 3.487 1.00 94.75 489 GLN A O 1
ATOM 3989 N N . PHE A 1 490 ? 2.620 -7.989 3.318 1.00 96.31 490 PHE A N 1
ATOM 3990 C CA . PHE A 1 490 ? 2.738 -7.477 4.684 1.00 96.31 490 PHE A CA 1
ATOM 3991 C C . PHE A 1 490 ? 2.638 -8.605 5.724 1.00 96.31 490 PHE A C 1
ATOM 3993 O O . PHE A 1 490 ? 3.548 -8.761 6.541 1.00 96.31 490 PHE A O 1
ATOM 4000 N N . PHE A 1 491 ? 1.582 -9.426 5.677 1.00 97.94 491 PHE A N 1
ATOM 4001 C CA . PHE A 1 491 ? 1.400 -10.516 6.643 1.00 97.94 491 PHE A CA 1
ATOM 4002 C C . PHE A 1 491 ? 2.463 -11.606 6.508 1.00 97.94 491 PHE A C 1
ATOM 4004 O O . PHE A 1 491 ? 2.987 -12.070 7.518 1.00 97.94 491 PHE A O 1
ATOM 4011 N N . GLN A 1 492 ? 2.830 -11.979 5.281 1.00 96.56 492 GLN A N 1
ATOM 4012 C CA . GLN A 1 492 ? 3.889 -12.951 5.007 1.00 96.56 492 GLN A CA 1
ATOM 4013 C C . GLN A 1 492 ? 5.228 -12.501 5.590 1.00 96.56 492 GLN A C 1
ATOM 4015 O O . GLN A 1 492 ? 5.898 -13.279 6.268 1.00 96.56 492 GLN A O 1
ATOM 4020 N N . ARG A 1 493 ? 5.589 -11.225 5.406 1.00 95.38 493 ARG A N 1
ATOM 4021 C CA . ARG A 1 493 ? 6.798 -10.635 5.994 1.00 95.38 493 ARG A CA 1
ATOM 4022 C C . ARG A 1 493 ? 6.710 -10.555 7.513 1.00 95.38 493 ARG A C 1
ATOM 4024 O O . ARG A 1 493 ? 7.684 -10.892 8.173 1.00 95.38 493 ARG A O 1
ATOM 4031 N N . LEU A 1 494 ? 5.577 -10.125 8.073 1.00 97.62 494 LEU A N 1
ATOM 4032 C CA . LEU A 1 494 ? 5.379 -10.021 9.523 1.00 97.62 494 LEU A CA 1
ATOM 4033 C C . LEU A 1 494 ? 5.534 -11.392 10.198 1.00 97.62 494 LEU A C 1
ATOM 4035 O O . LEU A 1 494 ? 6.361 -11.568 11.097 1.00 97.62 494 LEU A O 1
ATOM 4039 N N . LEU A 1 495 ? 4.780 -12.377 9.712 1.00 97.56 495 LEU A N 1
ATOM 4040 C CA . LEU A 1 495 ? 4.684 -13.721 10.278 1.00 97.56 495 LEU A CA 1
ATOM 4041 C C . LEU A 1 495 ? 5.826 -14.650 9.843 1.00 97.56 495 LEU A C 1
ATOM 4043 O O . LEU A 1 495 ? 6.003 -15.700 10.452 1.00 97.56 495 LEU A O 1
ATOM 4047 N N . ASN A 1 496 ? 6.629 -14.248 8.852 1.00 96.00 496 ASN A N 1
ATOM 4048 C CA . ASN A 1 496 ? 7.678 -15.064 8.237 1.00 96.00 496 ASN A CA 1
ATOM 4049 C C . ASN A 1 496 ? 7.131 -16.392 7.675 1.00 96.00 496 ASN A C 1
ATOM 4051 O O . ASN A 1 496 ? 7.616 -17.474 8.006 1.00 96.00 496 ASN A O 1
ATOM 4055 N N . ILE A 1 497 ? 6.096 -16.286 6.841 1.00 95.88 497 ILE A N 1
ATOM 4056 C CA . ILE A 1 497 ? 5.434 -17.406 6.158 1.00 95.88 497 ILE A CA 1
ATOM 4057 C C . ILE A 1 497 ? 5.437 -17.178 4.644 1.00 95.88 497 ILE A C 1
ATOM 4059 O O . ILE A 1 497 ? 5.521 -16.042 4.182 1.00 95.88 497 ILE A O 1
ATOM 4063 N N . ASN A 1 498 ? 5.309 -18.257 3.871 1.00 93.50 498 ASN A N 1
ATOM 4064 C CA . ASN A 1 498 ? 5.377 -18.180 2.409 1.00 93.50 498 ASN A CA 1
ATOM 4065 C C . ASN A 1 498 ? 4.068 -17.715 1.764 1.00 93.50 498 ASN A C 1
ATOM 4067 O O . ASN A 1 498 ? 4.106 -17.058 0.731 1.00 93.50 498 ASN A O 1
ATOM 4071 N N . ASP A 1 499 ? 2.926 -18.086 2.344 1.00 95.06 499 ASP A N 1
ATOM 4072 C CA . ASP A 1 499 ? 1.619 -17.918 1.713 1.00 95.06 499 ASP A CA 1
ATOM 4073 C C . ASP A 1 499 ? 0.544 -17.728 2.785 1.00 95.06 499 ASP A C 1
ATOM 4075 O O . ASP A 1 499 ? 0.190 -18.667 3.503 1.00 95.06 499 ASP A O 1
ATOM 4079 N N . ILE A 1 500 ? 0.047 -16.497 2.916 1.00 96.81 500 ILE A N 1
ATOM 4080 C CA . ILE A 1 500 ? -0.980 -16.169 3.913 1.00 96.81 500 ILE A CA 1
ATOM 4081 C C . ILE A 1 500 ? -2.345 -16.778 3.573 1.00 96.81 500 ILE A C 1
ATOM 4083 O O . ILE A 1 500 ? -3.163 -16.982 4.466 1.00 96.81 500 ILE A O 1
ATOM 4087 N N . THR A 1 501 ? -2.595 -17.115 2.305 1.00 94.94 501 THR A N 1
ATOM 4088 C CA . THR A 1 501 ? -3.899 -17.633 1.862 1.00 94.94 501 THR A CA 1
ATOM 4089 C C . THR A 1 501 ? -4.188 -19.039 2.388 1.00 94.94 501 THR A C 1
ATOM 4091 O O . THR A 1 501 ? -5.335 -19.470 2.392 1.00 94.94 501 THR A O 1
ATOM 4094 N N . LYS A 1 502 ? -3.153 -19.734 2.878 1.00 96.00 502 LYS A N 1
ATOM 4095 C CA . LYS A 1 502 ? -3.216 -21.084 3.459 1.00 96.00 502 LYS A CA 1
ATOM 4096 C C . LYS A 1 502 ? -3.270 -21.087 4.990 1.00 96.00 502 LYS A C 1
ATOM 4098 O O . LYS A 1 502 ? -3.038 -22.122 5.609 1.00 96.00 502 LYS A O 1
ATOM 4103 N N . VAL A 1 503 ? -3.484 -19.929 5.614 1.00 95.69 503 VAL A N 1
ATOM 4104 C CA . VAL A 1 503 ? -3.540 -19.798 7.073 1.00 95.69 503 VAL A CA 1
ATOM 4105 C C . VAL A 1 503 ? -4.983 -19.894 7.560 1.00 95.69 503 VAL A C 1
ATOM 4107 O O . VAL A 1 503 ? -5.758 -18.954 7.397 1.00 95.69 503 VAL A O 1
ATOM 4110 N N . ASP A 1 504 ? -5.301 -20.987 8.252 1.00 92.50 504 ASP A N 1
ATOM 4111 C CA . ASP A 1 504 ? -6.636 -21.217 8.826 1.00 92.50 504 ASP A CA 1
ATOM 4112 C C . ASP A 1 504 ? -6.893 -20.387 10.101 1.00 92.50 504 ASP A C 1
ATOM 4114 O O . ASP A 1 504 ? -8.014 -19.958 10.374 1.00 92.50 504 ASP A O 1
ATOM 4118 N N . HIS A 1 505 ? -5.849 -20.134 10.901 1.00 95.56 505 HIS A N 1
ATOM 4119 C CA . HIS A 1 505 ? -5.951 -19.495 12.221 1.00 95.56 505 HIS A CA 1
ATOM 4120 C C . HIS A 1 505 ? -5.066 -18.247 12.330 1.00 95.56 505 HIS A C 1
ATOM 4122 O O . HIS A 1 505 ? -4.099 -18.192 13.093 1.00 95.56 505 HIS A O 1
ATOM 4128 N N . LEU A 1 506 ? -5.409 -17.209 11.560 1.00 98.00 506 LEU A N 1
ATOM 4129 C CA . LEU A 1 506 ? -4.628 -15.967 11.491 1.00 98.00 506 LEU A CA 1
ATOM 4130 C C . LEU A 1 506 ? -4.467 -15.274 12.858 1.00 98.00 506 LEU A C 1
ATOM 4132 O O . LEU A 1 506 ? -3.370 -14.819 13.185 1.00 98.00 506 LEU A O 1
ATOM 4136 N N . GLN A 1 507 ? -5.526 -15.239 13.677 1.00 98.38 507 GLN A N 1
ATOM 4137 C CA . GLN A 1 507 ? -5.471 -14.664 15.027 1.00 98.38 507 GLN A CA 1
ATOM 4138 C C . GLN A 1 507 ? -4.402 -15.347 15.886 1.00 98.38 507 GLN A C 1
ATOM 4140 O O . GLN A 1 507 ? -3.594 -14.666 16.514 1.00 98.38 507 GLN A O 1
ATOM 4145 N N . GLU A 1 508 ? -4.369 -16.680 15.889 1.00 98.12 508 GLU A N 1
ATOM 4146 C CA . GLU A 1 508 ? -3.419 -17.449 16.690 1.00 98.12 508 GLU A CA 1
ATOM 4147 C C . GLU A 1 508 ? -1.975 -17.193 16.245 1.00 98.12 508 GLU A C 1
ATOM 4149 O O . GLU A 1 508 ? -1.112 -16.937 17.087 1.00 98.12 508 GLU A O 1
ATOM 4154 N N . LEU A 1 509 ? -1.711 -17.174 14.933 1.00 98.12 509 LEU A N 1
ATOM 4155 C CA . LEU A 1 509 ? -0.376 -16.859 14.414 1.00 98.12 509 LEU A CA 1
ATOM 4156 C C . LEU A 1 509 ? 0.086 -15.457 14.819 1.00 98.12 509 LEU A C 1
ATOM 4158 O O . LEU A 1 509 ? 1.235 -15.287 15.228 1.00 98.12 509 LEU A O 1
ATOM 4162 N N . LEU A 1 510 ? -0.796 -14.458 14.744 1.00 98.56 510 LEU A N 1
ATOM 4163 C CA . LEU A 1 510 ? -0.472 -13.095 15.170 1.00 98.56 510 LEU A CA 1
ATOM 4164 C C . LEU A 1 510 ? -0.241 -13.013 16.677 1.00 98.56 510 LEU A C 1
ATOM 4166 O O . LEU A 1 510 ? 0.717 -12.377 17.118 1.00 98.56 510 LEU A O 1
ATOM 4170 N N . TRP A 1 511 ? -1.079 -13.668 17.478 1.00 98.50 511 TRP A N 1
ATOM 4171 C CA . TRP A 1 511 ? -0.912 -13.692 18.927 1.00 98.50 511 TRP A CA 1
ATOM 4172 C C . TRP A 1 511 ? 0.410 -14.345 19.312 1.00 98.50 511 TRP A C 1
ATOM 4174 O O . TRP A 1 511 ? 1.168 -13.767 20.091 1.00 98.50 511 TRP A O 1
ATOM 4184 N N . ASN A 1 512 ? 0.739 -15.490 18.713 1.00 98.19 512 ASN A N 1
ATOM 4185 C CA . ASN A 1 512 ? 2.025 -16.150 18.908 1.00 98.19 512 ASN A CA 1
ATOM 4186 C C . ASN A 1 512 ? 3.177 -15.233 18.486 1.00 98.19 512 ASN A C 1
ATOM 4188 O O . ASN A 1 512 ? 4.125 -15.056 19.251 1.00 98.19 512 ASN A O 1
ATOM 4192 N N . HIS A 1 513 ? 3.078 -14.573 17.329 1.00 98.12 513 HIS A N 1
ATOM 4193 C CA . HIS A 1 513 ? 4.088 -13.621 16.882 1.00 98.12 513 HIS A CA 1
ATOM 4194 C C . HIS A 1 513 ? 4.338 -12.518 17.922 1.00 98.12 513 HIS A C 1
ATOM 4196 O O . HIS A 1 513 ? 5.474 -12.352 18.362 1.00 98.12 513 HIS A O 1
ATOM 4202 N N . PHE A 1 514 ? 3.310 -11.802 18.381 1.00 98.19 514 PHE A N 1
ATOM 4203 C CA . PHE A 1 514 ? 3.509 -10.666 19.290 1.00 98.19 514 PHE A CA 1
ATOM 4204 C C . PHE A 1 514 ? 3.816 -11.037 20.748 1.00 98.19 514 PHE A C 1
ATOM 4206 O O . PHE A 1 514 ? 4.331 -10.195 21.489 1.00 98.19 514 PHE A O 1
ATOM 4213 N N . THR A 1 515 ? 3.507 -12.267 21.166 1.00 98.00 515 THR A N 1
ATOM 4214 C CA . THR A 1 515 ? 3.735 -12.734 22.544 1.00 98.00 515 THR A CA 1
ATOM 4215 C C . THR A 1 515 ? 4.989 -13.588 22.708 1.00 98.00 515 THR A C 1
ATOM 4217 O O . THR A 1 515 ? 5.428 -13.777 23.839 1.00 98.00 515 THR A O 1
ATOM 4220 N N . THR A 1 516 ? 5.579 -14.093 21.614 1.00 96.12 516 THR A N 1
ATOM 4221 C CA . THR A 1 516 ? 6.739 -15.007 21.675 1.00 96.12 516 THR A CA 1
ATOM 4222 C C . THR A 1 516 ? 7.881 -14.676 20.711 1.00 96.12 516 THR A C 1
ATOM 4224 O O . THR A 1 516 ? 8.997 -15.142 20.929 1.00 96.12 516 THR A O 1
ATOM 4227 N N . ILE A 1 517 ? 7.647 -13.883 19.655 1.00 94.88 517 ILE A N 1
ATOM 4228 C CA . ILE A 1 517 ? 8.663 -13.582 18.627 1.00 94.88 517 ILE A CA 1
ATOM 4229 C C . ILE A 1 517 ? 9.025 -12.098 18.622 1.00 94.88 517 ILE A C 1
ATOM 4231 O O . ILE A 1 517 ? 10.203 -11.748 18.661 1.00 94.88 517 ILE A O 1
ATOM 4235 N N . ALA A 1 518 ? 8.031 -11.216 18.533 1.00 93.88 518 ALA A N 1
ATOM 4236 C CA . ALA A 1 518 ? 8.252 -9.781 18.465 1.00 93.88 518 ALA A CA 1
ATOM 4237 C C . ALA A 1 518 ? 8.724 -9.264 19.824 1.00 93.88 518 ALA A C 1
ATOM 4239 O O . ALA A 1 518 ? 8.035 -9.428 20.834 1.00 93.88 518 ALA A O 1
ATOM 4240 N N . THR A 1 519 ? 9.880 -8.601 19.842 1.00 92.06 519 THR A N 1
ATOM 4241 C CA . THR A 1 519 ? 10.445 -8.006 21.055 1.00 92.06 519 THR A CA 1
ATOM 4242 C C . THR A 1 519 ? 10.799 -6.540 20.859 1.00 92.06 519 THR A C 1
ATOM 4244 O O . THR A 1 519 ? 11.377 -6.175 19.837 1.00 92.06 519 THR A O 1
ATOM 4247 N N . LEU A 1 520 ? 10.550 -5.731 21.885 1.00 90.06 520 LEU A N 1
ATOM 4248 C CA . LEU A 1 520 ? 11.038 -4.364 22.041 1.00 90.06 520 LEU A CA 1
ATOM 4249 C C . LEU A 1 520 ? 11.849 -4.276 23.332 1.00 90.06 520 LEU A C 1
ATOM 4251 O O . LEU A 1 520 ? 11.380 -4.697 24.388 1.00 90.06 520 LEU A O 1
ATOM 4255 N N . ASN A 1 521 ? 13.073 -3.745 23.258 1.00 89.00 521 ASN A N 1
ATOM 4256 C CA . ASN A 1 521 ? 13.968 -3.601 24.417 1.00 89.00 521 ASN A CA 1
ATOM 4257 C C . ASN A 1 521 ? 14.126 -4.904 25.232 1.00 89.00 521 ASN A C 1
ATOM 4259 O O . ASN A 1 521 ? 14.101 -4.897 26.462 1.00 89.00 521 ASN A O 1
ATOM 4263 N N . GLY A 1 522 ? 14.233 -6.041 24.532 1.00 87.31 522 GLY A N 1
ATOM 4264 C CA . GLY A 1 522 ? 14.396 -7.367 25.139 1.00 87.31 522 GLY A CA 1
ATOM 4265 C C . GLY A 1 522 ? 13.139 -7.952 25.796 1.00 87.31 522 GLY A C 1
ATOM 4266 O O . GLY A 1 522 ? 13.237 -8.984 26.454 1.00 87.31 522 GLY A O 1
ATOM 4267 N N . LYS A 1 523 ? 11.965 -7.328 25.635 1.00 89.44 523 LYS A N 1
ATOM 4268 C CA . LYS A 1 523 ? 10.676 -7.824 26.146 1.00 89.44 523 LYS A CA 1
ATOM 4269 C C . LYS A 1 523 ? 9.715 -8.091 25.000 1.00 89.44 523 LYS A C 1
ATOM 4271 O O . LYS A 1 523 ? 9.724 -7.350 24.021 1.00 89.44 523 LYS A O 1
ATOM 4276 N N . PHE A 1 524 ? 8.865 -9.107 25.131 1.00 92.25 524 PHE A N 1
ATOM 4277 C CA . PHE A 1 524 ? 7.799 -9.335 24.157 1.00 92.25 524 PHE A CA 1
ATOM 4278 C C . PHE A 1 524 ? 6.870 -8.127 24.070 1.00 92.25 524 PHE A C 1
ATOM 4280 O O . PHE A 1 524 ? 6.601 -7.465 25.076 1.00 92.25 524 PHE A O 1
ATOM 4287 N N . VAL A 1 525 ? 6.408 -7.830 22.855 1.00 93.25 525 VAL A N 1
ATOM 4288 C CA . VAL A 1 525 ? 5.594 -6.638 22.584 1.00 93.25 525 VAL A CA 1
ATOM 4289 C C . VAL A 1 525 ? 4.301 -6.664 23.401 1.00 93.25 525 VAL A C 1
ATOM 4291 O O . VAL A 1 525 ? 3.926 -5.632 23.967 1.00 93.25 525 VAL A O 1
ATOM 4294 N N . PHE A 1 526 ? 3.663 -7.836 23.516 1.00 97.50 526 PHE A N 1
ATOM 4295 C CA . PHE A 1 526 ? 2.430 -8.032 24.280 1.00 97.50 526 PHE A CA 1
ATOM 4296 C C . PHE A 1 526 ? 2.443 -9.293 25.148 1.00 97.50 526 PHE A C 1
ATOM 4298 O O . PHE A 1 526 ? 3.218 -10.222 24.940 1.00 97.50 526 PHE A O 1
ATOM 4305 N N . THR A 1 527 ? 1.517 -9.330 26.106 1.00 97.69 527 THR A N 1
ATOM 4306 C CA . THR A 1 527 ? 1.071 -10.557 26.776 1.00 97.69 527 THR A CA 1
ATOM 4307 C C . THR A 1 527 ? -0.234 -11.033 26.139 1.00 97.69 527 THR A C 1
ATOM 4309 O O . THR A 1 527 ? -0.966 -10.238 25.545 1.00 97.69 527 THR A O 1
ATOM 4312 N N . LYS A 1 528 ? -0.568 -12.320 26.298 1.00 97.56 528 LYS A N 1
ATOM 4313 C CA . LYS A 1 528 ? -1.862 -12.854 25.844 1.00 97.56 528 LYS A CA 1
ATOM 4314 C C . LYS A 1 528 ? -3.040 -12.117 26.493 1.00 97.56 528 LYS A C 1
ATOM 4316 O O . LYS A 1 528 ? -3.993 -11.775 25.810 1.00 97.56 528 LYS A O 1
ATOM 4321 N N . GLU A 1 529 ? -2.925 -11.791 27.780 1.00 98.19 529 GLU A N 1
ATOM 4322 C CA . GLU A 1 529 ? -3.920 -11.003 28.519 1.00 98.19 529 GLU A CA 1
ATOM 4323 C C . GLU A 1 529 ? -4.191 -9.640 27.866 1.00 98.19 529 GLU A C 1
ATOM 4325 O O . GLU A 1 529 ? -5.345 -9.283 27.661 1.00 98.19 529 GLU A O 1
ATOM 4330 N N . LYS A 1 530 ? -3.149 -8.904 27.451 1.00 98.06 530 LYS A N 1
ATOM 4331 C CA . LYS A 1 530 ? -3.338 -7.626 26.745 1.00 98.06 530 LYS A CA 1
ATOM 4332 C C . LYS A 1 530 ? -4.103 -7.787 25.430 1.00 98.06 530 LYS A C 1
ATOM 4334 O O . LYS A 1 530 ? -4.916 -6.929 25.098 1.00 98.06 530 LYS A O 1
ATOM 4339 N N . LEU A 1 531 ? -3.843 -8.861 24.684 1.00 98.50 531 LEU A N 1
ATOM 4340 C CA . LEU A 1 531 ? -4.540 -9.135 23.424 1.00 98.50 531 LEU A CA 1
ATOM 4341 C C . LEU A 1 531 ? -6.004 -9.543 23.649 1.00 98.50 531 LEU A C 1
ATOM 4343 O O . LEU A 1 531 ? -6.867 -9.138 22.873 1.00 98.50 531 LEU A O 1
ATOM 4347 N N . GLU A 1 532 ? -6.306 -10.255 24.737 1.00 98.56 532 GLU A N 1
ATOM 4348 C CA . GLU A 1 532 ? -7.689 -10.524 25.155 1.00 98.56 532 GLU A CA 1
ATOM 4349 C C . GLU A 1 532 ? -8.421 -9.233 25.546 1.00 98.56 532 GLU A C 1
ATOM 4351 O O . GLU A 1 532 ? -9.546 -8.999 25.105 1.00 98.56 532 GLU A O 1
ATOM 4356 N N . VAL A 1 533 ? -7.781 -8.344 26.317 1.00 98.56 533 VAL A N 1
ATOM 4357 C CA . VAL A 1 533 ? -8.363 -7.036 26.670 1.00 98.56 533 VAL A CA 1
ATOM 4358 C C . VAL A 1 533 ? -8.623 -6.198 25.416 1.00 98.56 533 VAL A C 1
ATOM 4360 O O . VAL A 1 533 ? -9.700 -5.619 25.293 1.00 98.56 533 VAL A O 1
ATOM 4363 N N . LEU A 1 534 ? -7.692 -6.179 24.455 1.00 98.75 534 LEU A N 1
ATOM 4364 C CA . LEU A 1 534 ? -7.883 -5.526 23.155 1.00 98.75 534 LEU A CA 1
ATOM 4365 C C . LEU A 1 534 ? -9.116 -6.074 22.428 1.00 98.75 534 LEU A C 1
ATOM 4367 O O . LEU A 1 534 ? -10.002 -5.306 22.049 1.00 98.75 534 LEU A O 1
ATOM 4371 N N . LYS A 1 535 ? -9.189 -7.401 22.266 1.00 98.56 535 LYS A N 1
ATOM 4372 C CA . LYS A 1 535 ? -10.304 -8.080 21.598 1.00 98.56 535 LYS A CA 1
ATOM 4373 C C . LYS A 1 535 ? -11.639 -7.770 22.274 1.00 98.56 535 LYS A C 1
ATOM 4375 O O . LYS A 1 535 ? -12.616 -7.517 21.574 1.00 98.56 535 LYS A O 1
ATOM 4380 N N . ASN A 1 536 ? -11.677 -7.758 23.606 1.00 98.44 536 ASN A N 1
ATOM 4381 C CA . ASN A 1 536 ? -12.878 -7.461 24.389 1.00 98.44 536 ASN A CA 1
ATOM 4382 C C . ASN A 1 536 ? -13.279 -5.984 24.320 1.00 98.44 536 ASN A C 1
ATOM 4384 O O . ASN A 1 536 ? -14.464 -5.679 24.273 1.00 98.44 536 ASN A O 1
ATOM 4388 N N . LYS A 1 537 ? -12.316 -5.055 24.301 1.00 98.38 537 LYS A N 1
ATOM 4389 C CA . LYS A 1 537 ? -12.601 -3.617 24.182 1.00 98.38 537 LYS A CA 1
ATOM 4390 C C . LYS A 1 537 ? -13.201 -3.280 22.814 1.00 98.38 537 LYS A C 1
ATOM 4392 O O . LYS A 1 537 ? -14.066 -2.409 22.733 1.00 98.38 537 LYS A O 1
ATOM 4397 N N . LEU A 1 538 ? -12.753 -3.962 21.756 1.00 98.44 538 LEU A N 1
ATOM 4398 C CA . LEU A 1 538 ? -13.201 -3.726 20.381 1.00 98.44 538 LEU A CA 1
ATOM 4399 C C . LEU A 1 538 ? -14.449 -4.525 19.965 1.00 98.44 538 LEU A C 1
ATOM 4401 O O . LEU A 1 538 ? -15.039 -4.180 18.939 1.00 98.44 538 LEU A O 1
ATOM 4405 N N . ASN A 1 539 ? -14.870 -5.537 20.734 1.00 95.50 539 ASN A N 1
ATOM 4406 C CA . ASN A 1 539 ? -16.109 -6.312 20.535 1.00 95.50 539 ASN A CA 1
ATOM 4407 C C . ASN A 1 539 ? -17.204 -5.968 21.553 1.00 95.50 539 ASN A C 1
ATOM 4409 O O . ASN A 1 539 ? -18.354 -6.418 21.332 1.00 95.50 539 ASN A O 1
#

Foldseek 3Di:
DDDDDDDDDDDDDDDDDDPPPVVVVVVVPPDDDDDPDPLVVVLVPQQPDDDDDDDDDDDDDADEDDDDDPDDQWDFDDDDPFWTWTQGPVRDIDIFGWDQDPQRWIWTADPVRDIFIWDDDPRYIDGDDPPCLPDLQWDADPNDIDGQDVLCQLLQWDCPPVQQKIKGKAACVLLVHQPVQFPWKFKAWLLNVRDDDPQRTWDADPSNNITIHMDRNVSFQLRPDLLLFIWIFMAGPNHTSQCVSSPSHDQLQFQQFPRRTGGDDDPPDDSVVSNVQSVLLNFADAPVNAPPVDPLSLCLQFVWDDQALFDFETFGADQFDAPQVRLLQGNSRVVNNVSSLVVCVVSLAQAEEEQEPDCVVQAQPWDAGPVRDIDGGDHDPSVVNNVVLVRYQPQFAPVRHGDDQSCLQPPCQDLRVLRRLLSVLCSLLDPSHATRYYYYYNGSQRPVLLSSLLLSLLLPDALVSSLVSNQSNSSSRSSGHHDSSSSQSSLCVQLVHDGSVPDPRSNVSSQCSQQPPRDDPRHRSDDPVSSVSSSVSRD

InterPro domains:
  IPR016130 Protein-tyrosine phosphatase, active site [PS00383] (439-449)
  IPR026893 Tyrosine/serine-protein phosphatase IphP-type [PF13350] (424-537)
  IPR029021 Protein-tyrosine phosphatase-like [G3DSA:3.90.190.10] (299-538)
  IPR029021 Protein-tyrosine phosphatase-like [SSF52799] (300-484)

Sequence (539 aa):
MSLEQLHTTNTNNGKNFNSYDVVNVANKSNLSYNIESNSVESFKRNIKNKEIERSLYQDKKFDITFSTFEASDASIVYFSNQQITFIFPDGKIDTRNYIEDSTGKITVETKNGNAIEIERDSDSLNIYHQQYKPSKNKFVLNGRIYRVTQEDRNKCYVDDFEHSQIIFIFDHKNWEVKKEDVKTAFVRGSFTSWKDETKFLMSYSKNLELHYVSINSEDIKNCIGNSGHPEYKFYINNEYMGTEKASFVPEGYIFHTCDANLIVIFSNEDINEIIRESNIAGTIKHLSDFDLTTTEGKEEISNFRLVPGTKKLFRSFHPYYPTGQRNINYDTEKTRIALVQELATAEGIKSDINLTEDCSKYIGEEFKWYDGTTSKITIPKYYQDIMKAGSICHVQSTSGVIPSYHYVYNKPRDPLFYEWVQMIVNFIISDAHEAPFQIHCAIGTDRTGVFSALLGALCGATWEEVSNDYQKTNRMCIKEYRSKALLAQFFQRLLNINDITKVDHLQELLWNHFTTIATLNGKFVFTKEKLEVLKNKLN

Nearest PDB structures (foldseek):
  1ywf-assembly1_A  TM=5.430E-01  e=3.782E-05  Mycobacterium tuberculosis
  8dhi-assembly2_B  TM=4.725E-01  e=2.340E-05  Clostridioides difficile 6050
  8dhi-assembly1_A  TM=4.543E-01  e=4.681E-05  Clostridioides difficile 6050
  2oz5-assembly1_A  TM=4.687E-01  e=8.343E-04  Mycobacterium tuberculosis H37Rv
  2oz5-assembly2_B  TM=4.487E-01  e=1.500E-03  Mycobacterium tuberculosis H37Rv

Solvent-accessible surface area (backbone atoms only — not comparable to full-atom values): 31026 Å² total; per-residue (Å²): 136,83,89,78,89,82,91,83,82,89,81,88,88,84,89,79,89,75,78,69,76,65,51,61,57,60,69,70,64,82,74,88,87,88,81,94,63,91,66,55,70,68,61,70,67,61,81,77,86,84,92,80,89,87,84,91,82,88,84,84,88,76,67,80,78,82,72,92,68,80,85,59,82,52,48,82,76,49,81,57,103,50,37,40,33,32,38,27,92,87,55,50,76,51,76,40,62,46,49,66,49,99,85,55,40,32,37,33,74,40,101,83,78,49,73,48,53,34,46,66,49,102,79,40,69,49,75,58,67,76,78,82,71,66,60,69,44,50,49,75,58,97,90,38,81,45,74,65,49,72,66,33,58,34,62,30,34,45,82,40,72,96,74,43,32,34,32,41,40,51,43,28,73,80,64,73,44,60,72,92,78,56,85,41,40,35,54,25,20,44,58,46,78,65,37,93,48,81,83,35,46,39,47,78,38,82,65,66,54,28,34,34,32,72,42,55,35,78,71,32,68,83,24,49,30,52,82,41,34,28,28,34,48,47,26,48,69,85,39,75,61,57,55,87,64,44,78,74,39,51,90,50,36,49,38,36,33,81,78,36,35,36,42,61,81,57,96,89,59,62,58,70,58,46,35,54,52,21,54,53,15,47,32,71,57,53,60,88,74,48,53,70,89,41,70,66,30,42,27,35,59,13,47,36,45,77,29,50,49,42,75,30,38,28,36,17,29,26,66,47,62,80,62,69,82,61,96,60,60,46,79,38,51,67,56,21,27,52,44,30,47,52,50,41,52,74,68,49,49,40,20,40,37,38,43,41,79,80,66,74,84,51,57,66,45,76,49,68,47,61,88,67,49,75,49,58,36,56,81,52,70,62,57,50,52,20,56,74,64,66,21,62,43,73,40,40,31,99,86,68,52,55,68,45,70,70,47,59,48,75,41,47,74,41,60,63,46,52,42,36,53,45,52,52,50,54,48,60,59,32,90,84,35,50,72,24,32,38,34,21,23,67,71,27,53,63,65,26,32,54,53,42,32,52,55,14,21,61,38,59,18,45,59,67,52,32,42,51,57,41,35,53,56,35,65,38,18,70,23,49,46,53,30,58,55,40,57,38,47,24,52,16,59,51,72,71,50,96,58,55,92,77,49,91,55,48,27,59,54,50,50,49,39,34,45,75,65,40,55,53,98,91,35,53,65,41,52,70,66,58,48,50,46,40,32,57,66,29,90

Secondary structure (DSSP, 8-state):
-------------S----TTTTHHHHTTTT-------TTHHHHTTS-----------PPPP-----------S-EEEEEETTEEEEE-TTS-EEEEEEEE-TTS-EEEE-TTSPEEEEEEETTEEEE--------TTEEEETTEEEE--HHHHHHTEEEEGGGTEEEEEEETTTTT--GGG-S-EEEEEGGGTTS--GGGBPEEETTTTEEEEEEEHHHHHT---TTSS-EEEEEETTEE--GGG-TTSPTTSEE-STT-EEE---TTS-HHHHHHHHHHHH-B--GGGS-TTSHHHHHHHH--EEPTT-SSEEEES-SS---TTSS---TTHHHHHHHHHHHHHHTT--EEEE-S--GGGGTT-EEE-TTS-EEE----HHHHHHHHTT-EEE---TT-PPP-HHHHHH-TTSHHHHHHHHHHHHHHHSTTSPSSEEEE-SSSSHHHHHHHHHHHHHHT--HHHHHHHHHHGGGG-BS----HHHHHHHHHHHHT-S-GGG-S-HHHHHHHIIIII-EETTEES--HHHHHHHHHHH-

Mean predicted aligned error: 13.1 Å